Protein 9MTY (pdb70)

Organism: NCBI:txid2056631

Nearest PDB structures (foldseek):
  8wt6-assembly1_D  TM=7.124E-01  e=2.327E-06  Escherichia coli
  6zc9-assembly2_B  TM=3.421E-01  e=5.471E-01  Homo sapiens
  6yo8-assembly2_C  TM=3.280E-01  e=6.073E-01  Homo sapiens
  7a6r-assembly2_B  TM=2.973E-01  e=8.751E-01  Homo sapiens
  7a6r-assembly2_B  TM=3.336E-01  e=2.532E+00  Homo sapiens

Solvent-accessible surface area: 33580 Å² total; per-residue (Å²): 87,51,7,0,0,17,67,22,79,76,107,192,124,21,0,1,25,50,23,196,134,66,86,86,124,57,43,150,44,54,85,98,14,51,5,0,0,36,59,8,32,54,106,69,2,15,60,10,40,122,72,47,0,93,0,26,76,12,60,82,55,18,7,47,74,33,145,157,161,143,68,55,68,29,0,85,42,5,65,38,20,38,94,92,81,76,128,66,16,164,78,10,83,86,77,55,74,0,22,37,74,17,46,14,4,74,32,16,31,47,0,66,78,68,0,22,90,57,12,133,75,92,151,50,117,41,6,61,96,2,52,135,54,0,99,134,12,20,94,76,14,88,102,27,0,63,162,27,0,116,102,23,70,14,15,38,93,0,0,85,95,4,131,27,15,24,38,39,21,0,0,0,0,15,24,17,0,32,68,10,65,114,8,97,38,27,64,104,0,54,35,62,0,0,8,34,72,105,152,68,150,73,33,156,202,143,169,89,86,61,52,121,32,63,56,136,0,51,80,17,0,115,79,0,0,53,21,1,30,148,80,166,1,68,60,0,37,122,43,9,61,59,11,85,74,136,18,93,117,129,14,172,67,97,39,82,2,60,93,91,0,12,52,83,0,0,35,25,0,0,64,5,7,8,34,0,11,18,83,55,62,64,82,80,86,148,159,8,40,104,48,167,90,50,2,0,0,46,64,26,80,86,100,188,149,27,0,0,25,45,24,194,126,66,73,86,124,47,43,150,49,50,76,92,12,47,1,0,0,37,67,3,31,47,87,67,0,24,63,10,40,141,64,46,1,99,0,27,78,7,55,76,50,17,7,46,77,36,135,156,170,129,131,64,52,45,0,79,35,5,73,43,22,39,96,92,90,65,121,68,14,144,87,13,80,94,87,58,76,0,20,38,76,18,49,15,3,71,28,18,33,45,1,69,76,69,0,21,90,55,10,133,80,88,156,31,126,34,7,67,107,2,51,144,53,0,103,142,11,20,96,87,15,86,108,28,0,57,160,27,0,110,102,30,71,16,14,34,99,0,0,84,102,3,121,25,18,24,37,39,22,0,0,0,0,15,23,20,0,35,77,9,62,108,9,89,33,12,68,106,0,61,34,58,0,0,8,32,78,99,161,65,159,65,30,153,198,140,169,90,86,62,54,118,31,65,52,141,0,48,80,14,0,111,74,0,0,50,21,1,29,153,78,162,4,65,39,1,43,123,24,9,61,63,13,69,69,138,22,90,113,132,16,172,57,93,39,85,1,56,91,91,0,12,54,83,0,0,30,10,0,0,40,0,6,1,18,0,11,22,72,55,61,63,82,83,93,74,228,120,143,9,35,87,40,175

Radius of gyration: 29.94 Å; Cα contacts (8 Å, |Δi|>4): 720; chains: 2; bounding box: 65×80×49 Å

Foldseek 3Di:
DEKQWADDPDLVLIWIDPPPDIDSDDDQADLVYEYEYADDDCVPCVNNVVHNRWYWYAHNCPVVVVVVVSPRCVSVVRVVCCVPPVVRIDTDDDDDCLLVLLVVLVVLVVVLVVLVVVCVVDNDVVSVVVNVVSVVSNVVSLVVLQVVCVVPCCCVVAQVPWQLGDRNLVSCVDNVQDDLVVAPDLQSVCQQQQLDDDPNHGQDDDPPDDGRHDPVNVVSLLVSLVSCCVRVIDPLVVQLVVQLVVCPVPDDDSVVSNVVSSSVSSSVVSVCSSQVSCVVVVHDDPHRDNDD/DEKQWADDDDLVPTWIDPPPDIDSDDDQAALVYAYEYADHDCVPCVNNVVRNRWYWYAHNCPLVVVVVVVPNCVSVVSVVCCVPPVVRIDTDDDADCLLVLLVVLVVLVVVLVVLVVVCVVDNDPVSVVVNVVSVVSNVVSLVVQQVVCVPPCCCVVPQVPWQLGGSNLVSQLDNLVDQLVVAPDLQSLCQQQFLHADVRDGQDDDPPDDGRHDPSSVVSLLSSLVSCCVRVIPPLVVQLVVQLVVCPVPDDDSVVSNVVSSSVSSSVVSQQSSQVSCVVVVHDDDHVHRDSHD

InterPro domains:
  IPR003346 Transposase IS116/IS110/IS902, C-terminal [PF02371] (174-212)

Sequence (586 aa):
TILAVDWSHEERKLAIFDGKKIRKKLPEPSSDVIIVAENIPQKYAAPFIEVGAKVLRCSTNATADARKNNDENDSKVIWALYQTHPELFREMKLEPPLSSYYAIFKDYQEVRIRTGNRLYSDRTDAMEEFFKIVKKGEHELKKAVDKELENHPVYTQWLQHIKGIGPVVAGGLISLIGDIDRFDSVSKLWAYAGYSVDNGKVQKRKKGVASNWKNKIRTHCYNIVDSFIKQRTSVYRELYDAEKARQRPKVESDGHAHNRAVRKVAKVFLQHYWVVSRELAGFSVSKPPHWNTILAVDWSHEERKLAIFDGKKIRKKLPEPSSDVIIVAENIPQKYAAPFIEVGAKVLRCSTNATADARKNNDENDSKVIWALYQTHPELFREMKLEPPLSSYYAIFKDYQEVRIRTGNRLYSDRTDAMEEFFKIVKKGEHELKKAVDKELENHPVYTQWLQHIKGIGPVVAGGLISLIGDIDRFDSVSKLWAYAGYSVDNGKVQKRKKGVASNWKNKIRTHCYNIVDSFIKQRTSVYRELYDAEKARQRPKVESDGHAHNRAVRKVAKVFLQHYWVVSRELAGFSVSKIKPPHWN

B-factor: mean 35.2, std 23.47, range [0.02, 95.89]

Structure (mmCIF, N/CA/C/O backbone):
data_9MTY
#
_entry.id   9MTY
#
_cell.length_a   1.00
_cell.length_b   1.00
_cell.length_c   1.00
_cell.angle_alpha   90.00
_cell.angle_beta   90.00
_cell.angle_gamma   90.00
#
_symmetry.space_group_name_H-M   'P 1'
#
loop_
_entity.id
_entity.type
_entity.pdbx_description
1 polymer 'Transposase IS116/IS110/IS902 C-terminal domain-containing protein'
2 polymer tigRNA
3 polymer "Target DNA, spacer A targeted strand, 5' of cut"
4 polymer "Target DNA, spacer A targeted strand, 3' of cut"
5 polymer "Target DNA, spacer B targeted strand, 5' of cut"
6 polymer "Target DNA, spacer B targeted strand, 3' of cut"
7 non-polymer 'MAGNESIUM ION'
#
loop_
_atom_site.group_PDB
_atom_site.id
_atom_site.type_symbol
_atom_site.label_atom_id
_atom_site.label_alt_id
_atom_site.label_comp_id
_atom_site.label_asym_id
_atom_site.label_entity_id
_atom_site.label_seq_id
_atom_site.pdbx_PDB_ins_code
_atom_site.Cartn_x
_atom_site.Cartn_y
_atom_site.Cartn_z
_atom_site.occupancy
_atom_site.B_iso_or_equiv
_atom_site.auth_seq_id
_atom_site.auth_comp_id
_atom_site.auth_asym_id
_atom_site.auth_atom_id
_atom_site.pdbx_PDB_model_num
ATOM 1 N N . THR A 1 6 ? 117.669 131.826 91.344 1.00 80.32 6 THR A N 1
ATOM 2 C CA . THR A 1 6 ? 118.428 130.578 91.243 1.00 80.32 6 THR A CA 1
ATOM 3 C C . THR A 1 6 ? 117.511 129.405 90.917 1.00 80.32 6 THR A C 1
ATOM 4 O O . THR A 1 6 ? 116.698 129.015 91.746 1.00 80.32 6 THR A O 1
ATOM 8 N N . ILE A 1 7 ? 117.663 128.831 89.724 1.00 78.37 7 ILE A N 1
ATOM 9 C CA . ILE A 1 7 ? 116.899 127.660 89.295 1.00 78.37 7 ILE A CA 1
ATOM 10 C C . ILE A 1 7 ? 117.762 126.415 89.454 1.00 78.37 7 ILE A C 1
ATOM 11 O O . ILE A 1 7 ? 118.928 126.404 89.047 1.00 78.37 7 ILE A O 1
ATOM 16 N N . LEU A 1 8 ? 117.190 125.364 90.033 1.00 77.35 8 LEU A N 1
ATOM 17 C CA . LEU A 1 8 ? 117.828 124.055 90.127 1.00 77.35 8 LEU A CA 1
ATOM 18 C C . LEU A 1 8 ? 116.868 123.016 89.570 1.00 77.35 8 LEU A C 1
ATOM 19 O O . LEU A 1 8 ? 115.676 123.055 89.887 1.00 77.35 8 LEU A O 1
ATOM 24 N N . ALA A 1 9 ? 117.365 122.112 88.722 1.00 74.46 9 ALA A N 1
ATOM 25 C CA . ALA A 1 9 ? 116.571 120.998 88.207 1.00 74.46 9 ALA A CA 1
ATOM 26 C C . ALA A 1 9 ? 116.987 119.702 88.892 1.00 74.46 9 ALA A C 1
ATOM 27 O O . ALA A 1 9 ? 118.150 119.309 88.822 1.00 74.46 9 ALA A O 1
ATOM 29 N N . VAL A 1 10 ? 116.035 119.019 89.519 1.00 68.15 10 VAL A N 1
ATOM 30 C CA . VAL A 1 10 ? 116.316 117.816 90.293 1.00 68.15 10 VAL A CA 1
ATOM 31 C C . VAL A 1 10 ? 115.698 116.584 89.633 1.00 68.15 10 VAL A C 1
ATOM 32 O O . VAL A 1 10 ? 114.504 116.561 89.318 1.00 68.15 10 VAL A O 1
ATOM 36 N N . ASP A 1 11 ? 116.546 115.584 89.378 1.00 72.05 11 ASP A N 1
ATOM 37 C CA . ASP A 1 11 ? 116.198 114.211 89.014 1.00 72.05 11 ASP A CA 1
ATOM 38 C C . ASP A 1 11 ? 116.128 113.402 90.302 1.00 72.05 11 ASP A C 1
ATOM 39 O O . ASP A 1 11 ? 117.148 112.899 90.800 1.00 72.05 11 ASP A O 1
ATOM 44 N N . TRP A 1 12 ? 114.932 113.401 90.905 1.00 63.34 12 TRP A N 1
ATOM 45 C CA . TRP A 1 12 ? 114.677 112.906 92.254 1.00 63.34 12 TRP A CA 1
ATOM 46 C C . TRP A 1 12 ? 114.767 111.384 92.345 1.00 63.34 12 TRP A C 1
ATOM 47 O O . TRP A 1 12 ? 114.620 110.659 91.363 1.00 63.34 12 TRP A O 1
ATOM 58 N N . SER A 1 13 ? 115.003 110.915 93.568 1.00 67.76 13 SER A N 1
ATOM 59 C CA . SER A 1 13 ? 115.000 109.509 93.933 1.00 67.76 13 SER A CA 1
ATOM 60 C C . SER A 1 13 ? 114.913 109.426 95.447 1.00 67.76 13 SER A C 1
ATOM 61 O O . SER A 1 13 ? 115.112 110.421 96.145 1.00 67.76 13 SER A O 1
ATOM 64 N N . HIS A 1 14 ? 114.585 108.240 95.956 1.00 69.62 14 HIS A N 1
ATOM 65 C CA . HIS A 1 14 ? 114.745 108.026 97.390 1.00 69.62 14 HIS A CA 1
ATOM 66 C C . HIS A 1 14 ? 116.173 107.615 97.734 1.00 69.62 14 HIS A C 1
ATOM 67 O O . HIS A 1 14 ? 116.729 108.078 98.733 1.00 69.62 14 HIS A O 1
ATOM 74 N N . GLU A 1 15 ? 116.787 106.772 96.907 1.00 80.01 15 GLU A N 1
ATOM 75 C CA . GLU A 1 15 ? 118.168 106.348 97.100 1.00 80.01 15 GLU A CA 1
ATOM 76 C C . GLU A 1 15 ? 119.126 107.464 96.712 1.00 80.01 15 GLU A C 1
ATOM 77 O O . GLU A 1 15 ? 119.096 107.949 95.576 1.00 80.01 15 GLU A O 1
ATOM 83 N N . GLU A 1 16 ? 119.983 107.863 97.654 1.00 83.64 16 GLU A N 1
ATOM 84 C CA . GLU A 1 16 ? 120.889 108.991 97.447 1.00 83.64 16 GLU A CA 1
ATOM 85 C C . GLU A 1 16 ? 121.964 108.716 96.394 1.00 83.64 16 GLU A C 1
ATOM 86 O O . GLU A 1 16 ? 122.549 109.666 95.867 1.00 83.64 16 GLU A O 1
ATOM 92 N N . ARG A 1 17 ? 122.218 107.450 96.061 1.00 85.70 17 ARG A N 1
ATOM 93 C CA . ARG A 1 17 ? 123.077 107.121 94.927 1.00 85.70 17 ARG A CA 1
ATOM 94 C C . ARG A 1 17 ? 122.479 107.568 93.593 1.00 85.70 17 ARG A C 1
ATOM 95 O O . ARG A 1 17 ? 123.224 107.949 92.685 1.00 85.70 17 ARG A O 1
ATOM 103 N N . LYS A 1 18 ? 121.150 107.517 93.446 1.00 81.88 18 LYS A N 1
ATOM 104 C CA . LYS A 1 18 ? 120.494 107.909 92.196 1.00 81.88 18 LYS A CA 1
ATOM 105 C C . LYS A 1 18 ? 120.326 109.418 92.006 1.00 81.88 18 LYS A C 1
ATOM 106 O O . LYS A 1 18 ? 120.282 109.879 90.862 1.00 81.88 18 LYS A O 1
ATOM 112 N N . LEU A 1 19 ? 120.195 110.186 93.085 1.00 77.72 19 LEU A N 1
ATOM 113 C CA . LEU A 1 19 ? 119.812 111.598 93.008 1.00 77.72 19 LEU A CA 1
ATOM 114 C C . LEU A 1 19 ? 120.750 112.435 92.138 1.00 77.72 19 LEU A C 1
ATOM 115 O O . LEU A 1 19 ? 121.965 112.232 92.137 1.00 77.72 19 LEU A O 1
ATOM 120 N N . ALA A 1 20 ? 120.180 113.392 91.391 1.00 77.63 20 ALA A N 1
ATOM 121 C CA . ALA A 1 20 ? 121.040 114.347 90.688 1.00 77.63 20 ALA A CA 1
ATOM 122 C C . ALA A 1 20 ? 120.376 115.713 90.551 1.00 77.63 20 ALA A C 1
ATOM 123 O O . ALA A 1 20 ? 119.161 115.799 90.400 1.00 77.63 20 ALA A O 1
ATOM 125 N N . ILE A 1 21 ? 121.178 116.782 90.627 1.00 81.93 21 ILE A N 1
ATOM 126 C CA . ILE A 1 21 ? 120.701 118.156 90.464 1.00 81.93 21 ILE A CA 1
ATOM 127 C C . ILE A 1 21 ? 121.583 118.888 89.459 1.00 81.93 21 ILE A C 1
ATOM 128 O O . ILE A 1 21 ? 122.808 118.749 89.481 1.00 81.93 21 ILE A O 1
ATOM 133 N N . PHE A 1 22 ? 120.960 119.665 88.578 1.00 85.40 22 PHE A N 1
ATOM 134 C CA . PHE A 1 22 ? 121.649 120.434 87.552 1.00 85.40 22 PHE A CA 1
ATOM 135 C C . PHE A 1 22 ? 121.334 121.918 87.714 1.00 85.40 22 PHE A C 1
ATOM 136 O O . PHE A 1 22 ? 120.160 122.298 87.820 1.00 85.40 22 PHE A O 1
ATOM 144 N N . ASP A 1 23 ? 122.374 122.755 87.754 1.00 92.56 23 ASP A N 1
ATOM 145 C CA . ASP A 1 23 ? 122.180 124.200 87.858 1.00 92.56 23 ASP A CA 1
ATOM 146 C C . ASP A 1 23 ? 122.168 124.900 86.502 1.00 92.56 23 ASP A C 1
ATOM 147 O O . ASP A 1 23 ? 122.058 126.127 86.456 1.00 92.56 23 ASP A O 1
ATOM 152 N N . GLY A 1 24 ? 122.265 124.145 85.407 1.00 91.66 24 GLY A N 1
ATOM 153 C CA . GLY A 1 24 ? 122.429 124.676 84.071 1.00 91.66 24 GLY A CA 1
ATOM 154 C C . GLY A 1 24 ? 123.855 124.677 83.562 1.00 91.66 24 GLY A C 1
ATOM 155 O O . GLY A 1 24 ? 124.075 124.943 82.374 1.00 91.66 24 GLY A O 1
ATOM 156 N N . LYS A 1 25 ? 124.819 124.402 84.428 1.00 93.75 25 LYS A N 1
ATOM 157 C CA . LYS A 1 25 ? 126.237 124.366 84.087 1.00 93.75 25 LYS A CA 1
ATOM 158 C C . LYS A 1 25 ? 126.989 123.193 84.700 1.00 93.75 25 LYS A C 1
ATOM 159 O O . LYS A 1 25 ? 127.918 122.689 84.064 1.00 93.75 25 LYS A O 1
ATOM 165 N N . LYS A 1 26 ? 126.624 122.736 85.900 1.00 91.44 26 LYS A N 1
ATOM 166 C CA . LYS A 1 26 ? 127.278 121.618 86.566 1.00 91.44 26 LYS A CA 1
ATOM 167 C C . LYS A 1 26 ? 126.266 120.770 87.333 1.00 91.44 26 LYS A C 1
ATOM 168 O O . LYS A 1 26 ? 125.153 121.206 87.639 1.00 91.44 26 LYS A O 1
ATOM 174 N N . ILE A 1 27 ? 126.683 119.533 87.630 1.00 87.60 27 ILE A N 1
ATOM 175 C CA . ILE A 1 27 ? 125.861 118.507 88.274 1.00 87.60 27 ILE A CA 1
ATOM 176 C C . ILE A 1 27 ? 126.232 118.402 89.750 1.00 87.60 27 ILE A C 1
ATOM 177 O O . ILE A 1 27 ? 127.415 118.314 90.093 1.00 87.60 27 ILE A O 1
ATOM 182 N N . ARG A 1 28 ? 125.227 118.376 90.623 1.00 84.96 28 ARG A N 1
ATOM 183 C CA . ARG A 1 28 ? 125.409 118.164 92.053 1.00 84.96 28 ARG A CA 1
ATOM 184 C C . ARG A 1 28 ? 124.717 116.881 92.497 1.00 84.96 28 ARG A C 1
ATOM 185 O O . ARG A 1 28 ? 123.720 116.462 91.906 1.00 84.96 28 ARG A O 1
ATOM 193 N N . LYS A 1 29 ? 125.276 116.233 93.521 1.00 83.78 29 LYS A N 1
ATOM 194 C CA . LYS A 1 29 ? 124.724 114.979 94.018 1.00 83.78 29 LYS A CA 1
ATOM 195 C C . LYS A 1 29 ? 123.698 115.149 95.137 1.00 83.78 29 LYS A C 1
ATOM 196 O O . LYS A 1 29 ? 122.929 114.214 95.390 1.00 83.78 29 LYS A O 1
ATOM 202 N N . LYS A 1 30 ? 123.672 116.294 95.827 1.00 84.82 30 LYS A N 1
ATOM 203 C CA . LYS A 1 30 ? 122.795 116.477 96.982 1.00 84.82 30 LYS A CA 1
ATOM 204 C C . LYS A 1 30 ? 122.266 117.907 97.051 1.00 84.82 30 LYS A C 1
ATOM 205 O O . LYS A 1 30 ? 122.876 118.842 96.530 1.00 84.82 30 LYS A O 1
ATOM 211 N N . LEU A 1 31 ? 121.102 118.055 97.691 1.00 80.82 31 LEU A N 1
ATOM 212 C CA . LEU A 1 31 ? 120.309 119.274 97.777 1.00 80.82 31 LEU A CA 1
ATOM 213 C C . LEU A 1 31 ? 120.844 120.261 98.819 1.00 80.82 31 LEU A C 1
ATOM 214 O O . LEU A 1 31 ? 121.472 119.860 99.801 1.00 80.82 31 LEU A O 1
ATOM 219 N N . PRO A 1 32 ? 120.596 121.555 98.621 1.00 81.52 32 PRO A N 1
ATOM 220 C CA . PRO A 1 32 ? 120.964 122.581 99.602 1.00 81.52 32 PRO A CA 1
ATOM 221 C C . PRO A 1 32 ? 120.000 122.640 100.786 1.00 81.52 32 PRO A C 1
ATOM 222 O O . PRO A 1 32 ? 119.044 121.873 100.886 1.00 81.52 32 PRO A O 1
ATOM 226 N N . GLU A 1 33 ? 120.298 123.562 101.709 1.00 87.30 33 GLU A N 1
ATOM 227 C CA . GLU A 1 33 ? 119.317 124.032 102.685 1.00 87.30 33 GLU A CA 1
ATOM 228 C C . GLU A 1 33 ? 118.301 124.983 102.040 1.00 87.30 33 GLU A C 1
ATOM 229 O O . GLU A 1 33 ? 118.652 125.761 101.148 1.00 87.30 33 GLU A O 1
ATOM 235 N N . PRO A 1 34 ? 117.039 124.942 102.474 1.00 83.04 34 PRO A N 1
ATOM 236 C CA . PRO A 1 34 ? 115.985 125.765 101.857 1.00 83.04 34 PRO A CA 1
ATOM 237 C C . PRO A 1 34 ? 116.216 127.275 101.917 1.00 83.04 34 PRO A C 1
ATOM 238 O O . PRO A 1 34 ? 116.613 127.820 102.946 1.00 83.04 34 PRO A O 1
ATOM 242 N N . SER A 1 35 ? 115.929 127.957 100.802 1.00 83.63 35 SER A N 1
ATOM 243 C CA . SER A 1 35 ? 115.907 129.418 100.772 1.00 83.63 35 SER A CA 1
ATOM 244 C C . SER A 1 35 ? 115.030 129.911 99.623 1.00 83.63 35 SER A C 1
ATOM 245 O O . SER A 1 35 ? 115.058 129.343 98.531 1.00 83.63 35 SER A O 1
ATOM 248 N N . SER A 1 36 ? 114.279 130.993 99.874 1.00 80.35 36 SER A N 1
ATOM 249 C CA . SER A 1 36 ? 113.324 131.568 98.924 1.00 80.35 36 SER A CA 1
ATOM 250 C C . SER A 1 36 ? 113.976 132.259 97.724 1.00 80.35 36 SER A C 1
ATOM 251 O O . SER A 1 36 ? 113.253 132.783 96.867 1.00 80.35 36 SER A O 1
ATOM 254 N N . ASP A 1 37 ? 115.305 132.317 97.661 1.00 82.52 37 ASP A N 1
ATOM 255 C CA . ASP A 1 37 ? 116.005 132.648 96.425 1.00 82.52 37 ASP A CA 1
ATOM 256 C C . ASP A 1 37 ? 115.915 131.538 95.377 1.00 82.52 37 ASP A C 1
ATOM 257 O O . ASP A 1 37 ? 116.107 131.814 94.187 1.00 82.52 37 ASP A O 1
ATOM 262 N N . VAL A 1 38 ? 115.600 130.304 95.789 1.00 78.26 38 VAL A N 1
ATOM 263 C CA . VAL A 1 38 ? 115.654 129.121 94.931 1.00 78.26 38 VAL A CA 1
ATOM 264 C C . VAL A 1 38 ? 114.281 128.791 94.354 1.00 78.26 38 VAL A C 1
ATOM 265 O O . VAL A 1 38 ? 113.277 128.774 95.075 1.00 78.26 38 VAL A O 1
ATOM 269 N N . ILE A 1 39 ? 114.245 128.535 93.048 1.00 75.79 39 ILE A N 1
ATOM 270 C CA . ILE A 1 39 ? 113.149 127.838 92.383 1.00 75.79 39 ILE A CA 1
ATOM 271 C C . ILE A 1 39 ? 113.655 126.454 91.990 1.00 75.79 39 ILE A C 1
ATOM 272 O O . ILE A 1 39 ? 114.676 126.333 91.306 1.00 75.79 39 ILE A O 1
ATOM 277 N N . ILE A 1 40 ? 112.952 125.414 92.429 1.00 70.35 40 ILE A N 1
ATOM 278 C CA . ILE A 1 40 ? 113.238 124.026 92.067 1.00 70.35 40 ILE A CA 1
ATOM 279 C C . ILE A 1 40 ? 112.282 123.573 90.970 1.00 70.35 40 ILE A C 1
ATOM 280 O O . ILE A 1 40 ? 111.109 123.961 90.963 1.00 70.35 40 ILE A O 1
ATOM 285 N N . VAL A 1 41 ? 112.791 122.804 90.003 1.00 67.70 41 VAL A N 1
ATOM 286 C CA . VAL A 1 41 ? 111.966 122.156 88.987 1.00 67.70 41 VAL A CA 1
ATOM 287 C C . VAL A 1 41 ? 112.281 120.665 88.977 1.00 67.70 41 VAL A C 1
ATOM 288 O O . VAL A 1 41 ? 113.443 120.269 89.100 1.00 67.70 41 VAL A O 1
ATOM 292 N N . ALA A 1 42 ? 111.240 119.835 88.870 1.00 63.50 42 ALA A N 1
ATOM 293 C CA . ALA A 1 42 ? 111.394 118.391 88.973 1.00 63.50 42 ALA A CA 1
ATOM 294 C C . ALA A 1 42 ? 110.358 117.694 88.109 1.00 63.50 42 ALA A C 1
ATOM 295 O O . ALA A 1 42 ? 109.347 118.276 87.716 1.00 63.50 42 ALA A O 1
ATOM 297 N N . GLU A 1 43 ?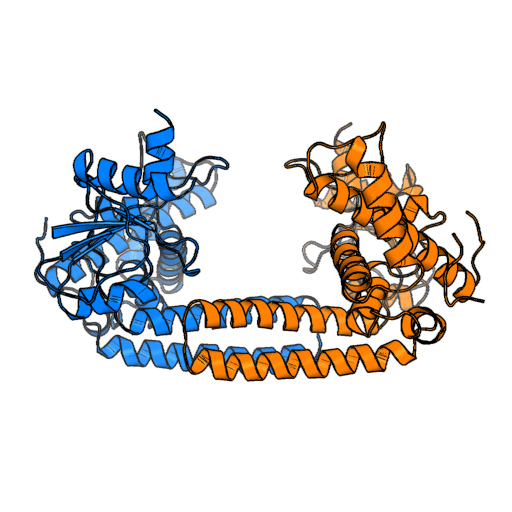 110.661 116.441 87.770 1.00 66.55 43 GLU A N 1
ATOM 298 C CA . GLU A 1 43 ? 109.676 115.520 87.207 1.00 66.55 43 GLU A CA 1
ATOM 299 C C . GLU A 1 43 ? 109.040 114.696 88.330 1.00 66.55 43 GLU A C 1
ATOM 300 O O . GLU A 1 43 ? 109.415 113.552 88.589 1.00 66.55 43 GLU A O 1
ATOM 306 N N . ASN A 1 44 ? 108.072 115.318 89.022 1.00 60.97 44 ASN A N 1
ATOM 307 C CA . ASN A 1 44 ? 107.230 114.685 90.064 1.00 60.97 44 ASN A CA 1
ATOM 308 C C . ASN A 1 44 ? 107.906 114.350 91.408 1.00 60.97 44 ASN A C 1
ATOM 309 O O . ASN A 1 44 ? 107.721 113.262 91.946 1.00 60.97 44 ASN A O 1
ATOM 314 N N . ILE A 1 45 ? 108.680 115.284 91.956 1.00 59.29 45 ILE A N 1
ATOM 315 C CA . ILE A 1 45 ? 109.302 115.049 93.275 1.00 59.29 45 ILE A CA 1
ATOM 316 C C . ILE A 1 45 ? 108.238 114.938 94.378 1.00 59.29 45 ILE A C 1
ATOM 317 O O . ILE A 1 45 ? 107.304 115.760 94.427 1.00 59.29 45 ILE A O 1
ATOM 322 N N . PRO A 1 46 ? 108.316 113.940 95.267 1.00 58.76 46 PRO A N 1
ATOM 323 C CA . PRO A 1 46 ? 107.379 113.838 96.399 1.00 58.76 46 PRO A CA 1
ATOM 324 C C . PRO A 1 46 ? 107.403 115.024 97.352 1.00 58.76 46 PRO A C 1
ATOM 325 O O . PRO A 1 46 ? 108.404 115.725 97.500 1.00 58.76 46 PRO A O 1
ATOM 329 N N . GLN A 1 47 ? 106.263 115.234 98.008 1.00 62.13 47 GLN A N 1
ATOM 330 C CA . GLN A 1 47 ? 106.161 116.182 99.115 1.00 62.13 47 GLN A CA 1
ATOM 331 C C . GLN A 1 47 ? 107.064 115.821 100.301 1.00 62.13 47 GLN A C 1
ATOM 332 O O . GLN A 1 47 ? 107.500 116.717 101.027 1.00 62.13 47 GLN A O 1
ATOM 338 N N . LYS A 1 48 ? 107.355 114.528 100.511 1.00 66.61 48 LYS A N 1
ATOM 339 C CA . LYS A 1 48 ? 108.332 114.103 101.519 1.00 66.61 48 LYS A CA 1
ATOM 340 C C . LYS A 1 48 ? 109.638 114.876 101.433 1.00 66.61 48 LYS A C 1
ATOM 341 O O . LYS A 1 48 ? 110.220 115.244 102.457 1.00 66.61 48 LYS A O 1
ATOM 347 N N . TYR A 1 49 ? 110.141 115.087 100.224 1.00 68.11 49 TYR A N 1
ATOM 348 C CA . TYR A 1 49 ? 111.369 115.835 100.025 1.00 68.11 49 TYR A CA 1
ATOM 349 C C . TYR A 1 49 ? 111.139 117.325 99.802 1.00 68.11 49 TYR A C 1
ATOM 350 O O . TYR A 1 49 ? 111.952 118.137 100.253 1.00 68.11 49 TYR A O 1
ATOM 359 N N . ALA A 1 50 ? 110.049 117.714 99.151 1.00 66.01 50 ALA A N 1
ATOM 360 C CA . ALA A 1 50 ? 109.821 119.107 98.772 1.00 66.01 50 ALA A CA 1
ATOM 361 C C . ALA A 1 50 ? 109.193 119.980 99.858 1.00 66.01 50 ALA A C 1
ATOM 362 O O . ALA A 1 50 ? 109.310 121.208 99.782 1.00 66.01 50 ALA A O 1
ATOM 364 N N . ALA A 1 51 ? 108.513 119.401 100.840 1.00 71.32 51 ALA A N 1
ATOM 365 C CA . ALA A 1 51 ? 107.864 120.215 101.865 1.00 71.32 51 ALA A CA 1
ATOM 366 C C . ALA A 1 51 ? 108.801 121.156 102.621 1.00 71.32 51 ALA A C 1
ATOM 367 O O . ALA A 1 51 ? 108.385 122.296 102.883 1.00 71.32 51 ALA A O 1
ATOM 369 N N . PRO A 1 52 ? 110.018 120.767 103.025 1.00 72.79 52 PRO A N 1
ATOM 370 C CA . PRO A 1 52 ? 110.947 121.754 103.603 1.00 72.79 52 PRO A CA 1
ATOM 371 C C . PRO A 1 52 ? 111.119 123.030 102.797 1.00 72.79 52 PRO A C 1
ATOM 372 O O . PRO A 1 52 ? 111.268 124.107 103.384 1.00 72.79 52 PRO A O 1
ATOM 376 N N . PHE A 1 53 ? 111.070 122.947 101.471 1.00 72.79 53 PHE A N 1
ATOM 377 C CA . PHE A 1 53 ? 111.218 124.122 100.616 1.00 72.79 53 PHE A CA 1
ATOM 378 C C . PHE A 1 53 ? 109.947 124.971 100.548 1.00 72.79 53 PHE A C 1
ATOM 379 O O . PHE A 1 53 ? 110.013 126.195 100.655 1.00 72.79 53 PHE A O 1
ATOM 387 N N . ILE A 1 54 ? 108.785 124.343 100.363 1.00 70.61 54 ILE A N 1
ATOM 388 C CA . ILE A 1 54 ? 107.520 125.075 100.385 1.00 70.61 54 ILE A CA 1
ATOM 389 C C . ILE A 1 54 ? 107.317 125.761 101.730 1.00 70.61 54 ILE A C 1
ATOM 390 O O . ILE A 1 54 ? 106.808 126.886 101.802 1.00 70.61 54 ILE A O 1
ATOM 395 N N . GLU A 1 55 ? 107.704 125.090 102.816 1.00 75.39 55 GLU A N 1
ATOM 396 C CA . GLU A 1 55 ? 107.612 125.625 104.172 1.00 75.39 55 GLU A CA 1
ATOM 397 C C . GLU A 1 55 ? 108.479 126.856 104.416 1.00 75.39 55 GLU A C 1
ATOM 398 O O . GLU A 1 55 ? 108.310 127.504 105.454 1.00 75.39 55 GLU A O 1
ATOM 404 N N . VAL A 1 56 ? 109.408 127.186 103.517 1.00 73.78 56 VAL A N 1
ATOM 405 C CA . VAL A 1 56 ? 110.166 128.429 103.594 1.00 73.78 56 VAL A CA 1
ATOM 406 C C . VAL A 1 56 ? 109.888 129.352 102.414 1.00 73.78 56 VAL A C 1
ATOM 407 O O . VAL A 1 56 ? 110.561 130.368 102.261 1.00 73.78 56 VAL A O 1
ATOM 411 N N . GLY A 1 57 ? 108.914 129.020 101.573 1.00 73.00 57 GLY A N 1
ATOM 412 C CA . GLY A 1 57 ? 108.637 129.787 100.372 1.00 73.00 57 GLY A CA 1
ATOM 413 C C . GLY A 1 57 ? 109.553 129.526 99.198 1.00 73.00 57 GLY A C 1
ATOM 414 O O . GLY A 1 57 ? 109.485 130.258 98.206 1.00 73.00 57 GLY A O 1
ATOM 415 N N . ALA A 1 58 ? 110.400 128.506 99.274 1.00 72.27 58 ALA A N 1
ATOM 416 C CA . ALA A 1 58 ? 111.192 128.046 98.137 1.00 72.27 58 ALA A CA 1
ATOM 417 C C . ALA A 1 58 ? 110.307 127.270 97.169 1.00 72.27 58 ALA A C 1
ATOM 418 O O . ALA A 1 58 ? 109.939 126.122 97.437 1.00 72.27 58 ALA A O 1
ATOM 420 N N . LYS A 1 59 ? 109.976 127.893 96.042 1.00 66.96 59 LYS A N 1
ATOM 421 C CA . LYS A 1 59 ? 108.975 127.355 95.132 1.00 66.96 59 LYS A CA 1
ATOM 422 C C . LYS A 1 59 ? 109.441 126.040 94.520 1.00 66.96 59 LYS A C 1
ATOM 423 O O . LYS A 1 59 ? 110.612 125.873 94.176 1.00 66.96 59 LYS A O 1
ATOM 429 N N . VAL A 1 60 ? 108.518 125.093 94.399 1.00 62.01 60 VAL A N 1
ATOM 430 C CA . VAL A 1 60 ? 108.747 123.851 93.670 1.00 62.01 60 VAL A CA 1
ATOM 431 C C . VAL A 1 60 ? 107.774 123.772 92.503 1.00 62.01 60 VAL A C 1
ATOM 432 O O . VAL A 1 60 ? 106.566 123.954 92.684 1.00 62.01 60 VAL A O 1
ATOM 436 N N . LEU A 1 61 ? 108.307 123.578 91.303 1.00 59.98 61 LEU A N 1
ATOM 437 C CA . LEU A 1 61 ? 107.501 123.340 90.117 1.00 59.98 61 LEU A CA 1
ATOM 438 C C . LEU A 1 61 ? 107.713 121.912 89.645 1.00 59.98 61 LEU A C 1
ATOM 439 O O . LEU A 1 61 ? 108.846 121.436 89.581 1.00 59.98 61 LEU A O 1
ATOM 444 N N . ARG A 1 62 ? 106.618 121.236 89.314 1.00 58.79 62 ARG A N 1
ATOM 445 C CA . ARG A 1 62 ? 106.628 119.861 88.841 1.00 58.79 62 ARG A CA 1
ATOM 446 C C . ARG A 1 62 ? 105.928 119.751 87.492 1.00 58.79 62 ARG A C 1
ATOM 447 O O . ARG A 1 62 ? 105.091 120.585 87.140 1.00 58.79 62 ARG A O 1
ATOM 455 N N . CYS A 1 63 ? 106.309 118.727 86.727 1.00 63.17 63 CYS A N 1
ATOM 456 C CA . CYS A 1 63 ? 105.635 118.335 85.496 1.00 63.17 63 CYS A CA 1
ATOM 457 C C . CYS A 1 63 ? 105.408 116.822 85.473 1.00 63.17 63 CYS A C 1
ATOM 458 O O . CYS A 1 63 ? 106.013 116.073 86.245 1.00 63.17 63 CYS A O 1
ATOM 461 N N . SER A 1 64 ? 104.528 116.386 84.566 1.00 62.07 64 SER A N 1
ATOM 462 C CA . SER A 1 64 ? 104.148 114.981 84.435 1.00 62.07 64 SER A CA 1
ATOM 463 C C . SER A 1 64 ? 105.347 114.062 84.227 1.00 62.07 64 SER A C 1
ATOM 464 O O . SER A 1 64 ? 106.341 114.423 83.603 1.00 62.07 64 SER A O 1
ATOM 467 N N . THR A 1 65 ? 105.240 112.852 84.767 1.00 60.30 65 THR A N 1
ATOM 468 C CA . THR A 1 65 ? 106.238 111.818 84.526 1.00 60.30 65 THR A CA 1
ATOM 469 C C . THR A 1 65 ? 106.327 111.380 83.071 1.00 60.30 65 THR A C 1
ATOM 470 O O . THR A 1 65 ? 107.300 110.722 82.695 1.00 60.30 65 THR A O 1
ATOM 474 N N . ASN A 1 66 ? 105.333 111.695 82.257 1.00 63.60 66 ASN A N 1
ATOM 475 C CA . ASN A 1 66 ? 105.378 111.442 80.824 1.00 63.60 66 ASN A CA 1
ATOM 476 C C . ASN A 1 66 ? 106.016 112.549 79.981 1.00 63.60 66 ASN A C 1
ATOM 477 O O . ASN A 1 66 ? 106.324 112.300 78.814 1.00 63.60 66 ASN A O 1
ATOM 482 N N . ALA A 1 67 ? 106.240 113.744 80.534 1.00 69.25 67 ALA A N 1
ATOM 483 C CA . ALA A 1 67 ? 106.672 114.889 79.729 1.00 69.25 67 ALA A CA 1
ATOM 484 C C . ALA A 1 67 ? 107.986 114.638 78.982 1.00 69.25 67 ALA A C 1
ATOM 485 O O . ALA A 1 67 ? 108.097 114.939 77.787 1.00 69.25 67 ALA A O 1
ATOM 487 N N . THR A 1 68 ? 108.987 114.069 79.656 1.00 72.86 68 THR A N 1
ATOM 488 C CA . THR A 1 68 ? 110.240 113.749 78.973 1.00 72.86 68 THR A CA 1
ATOM 489 C C . THR A 1 68 ? 110.094 112.578 78.008 1.00 72.86 68 THR A C 1
ATOM 490 O O . THR A 1 68 ? 110.636 112.616 76.899 1.00 72.86 68 THR A O 1
ATOM 494 N N . ALA A 1 69 ? 109.360 111.539 78.393 1.00 76.86 69 ALA A N 1
ATOM 495 C CA . ALA A 1 69 ? 109.132 110.423 77.480 1.00 76.86 69 ALA A CA 1
ATOM 496 C C . ALA A 1 69 ? 108.421 110.868 76.206 1.00 76.86 69 ALA A C 1
ATOM 497 O O . ALA A 1 69 ? 108.693 110.344 75.121 1.00 76.86 69 ALA A O 1
ATOM 499 N N . ASP A 1 70 ? 107.508 111.832 76.314 1.00 81.18 70 ASP A N 1
ATOM 500 C CA . ASP A 1 70 ? 106.844 112.398 75.144 1.00 81.18 70 ASP A CA 1
ATOM 501 C C . ASP A 1 70 ? 107.671 113.437 74.392 1.00 81.18 70 ASP A C 1
ATOM 502 O O . ASP A 1 70 ? 107.393 113.675 73.213 1.00 81.18 70 ASP A O 1
ATOM 507 N N . ALA A 1 71 ? 108.652 114.081 75.027 1.00 82.41 71 ALA A N 1
ATOM 508 C CA . ALA A 1 71 ? 109.658 114.810 74.252 1.00 82.41 71 ALA A CA 1
ATOM 509 C C . ALA A 1 71 ? 110.568 113.865 73.468 1.00 82.41 71 ALA A C 1
ATOM 510 O O . ALA A 1 71 ? 110.958 114.167 72.336 1.00 82.41 71 ALA A O 1
ATOM 512 N N . ARG A 1 72 ? 110.912 112.715 74.050 1.00 86.49 72 ARG A N 1
ATOM 513 C CA . ARG A 1 72 ? 111.738 111.698 73.405 1.00 86.49 72 ARG A CA 1
ATOM 514 C C . ARG A 1 72 ? 111.054 110.983 72.240 1.00 86.49 72 ARG A C 1
ATOM 515 O O . ARG A 1 72 ? 111.699 110.149 71.597 1.00 86.49 72 ARG A O 1
ATOM 523 N N . LYS A 1 73 ? 109.784 111.270 71.948 1.00 86.95 73 LYS A N 1
ATOM 524 C CA . LYS A 1 73 ? 109.191 110.808 70.697 1.00 86.95 73 LYS A CA 1
ATOM 525 C C . LYS A 1 73 ? 109.713 111.581 69.487 1.00 86.95 73 LYS A C 1
ATOM 526 O O . LYS A 1 73 ? 109.508 111.140 68.352 1.00 86.95 73 LYS A O 1
ATOM 532 N N . ASN A 1 74 ? 110.355 112.727 69.699 1.00 93.38 74 ASN A N 1
ATOM 533 C CA . ASN A 1 74 ? 110.803 113.585 68.599 1.00 93.38 74 ASN A CA 1
ATOM 534 C C . ASN A 1 74 ? 112.257 113.337 68.195 1.00 93.38 74 ASN A C 1
ATOM 535 O O . ASN A 1 74 ? 113.161 113.299 69.031 1.00 93.38 74 ASN A O 1
ATOM 540 N N . ASN A 1 86 ? 123.463 107.247 81.008 1.00 95.80 86 ASN A N 1
ATOM 541 C CA . ASN A 1 86 ? 123.073 107.240 82.417 1.00 95.80 86 ASN A CA 1
ATOM 542 C C . ASN A 1 86 ? 121.748 107.959 82.670 1.00 95.80 86 ASN A C 1
ATOM 543 O O . ASN A 1 86 ? 121.177 108.585 81.777 1.00 95.80 86 ASN A O 1
ATOM 548 N N . ASP A 1 87 ? 121.275 107.851 83.912 1.00 93.17 87 ASP A N 1
ATOM 549 C CA . ASP A 1 87 ? 120.114 108.616 84.361 1.00 93.17 87 ASP A CA 1
ATOM 550 C C . ASP A 1 87 ? 120.412 110.107 84.494 1.00 93.17 87 ASP A C 1
ATOM 551 O O . ASP A 1 87 ? 119.546 110.940 84.213 1.00 93.17 87 ASP A O 1
ATOM 556 N N . GLU A 1 88 ? 121.628 110.461 84.918 1.00 92.48 88 GLU A N 1
ATOM 557 C CA . GLU A 1 88 ? 121.942 111.843 85.292 1.00 92.48 88 GLU A CA 1
ATOM 558 C C . GLU A 1 88 ? 121.741 112.854 84.156 1.00 92.48 88 GLU A C 1
ATOM 559 O O . GLU A 1 88 ? 121.503 114.034 84.425 1.00 92.48 88 GLU A O 1
ATOM 565 N N . ASN A 1 89 ? 121.862 112.427 82.894 1.00 89.81 89 ASN A N 1
ATOM 566 C CA . ASN A 1 89 ? 121.462 113.264 81.757 1.00 89.81 89 ASN A CA 1
ATOM 567 C C . ASN A 1 89 ? 119.998 113.709 81.813 1.00 89.81 89 ASN A C 1
ATOM 568 O O . ASN A 1 89 ? 119.642 114.758 81.252 1.00 89.81 89 ASN A O 1
ATOM 573 N N . ASP A 1 90 ? 119.119 112.919 82.433 1.00 87.64 90 ASP A N 1
ATOM 574 C CA . ASP A 1 90 ? 117.718 113.325 82.487 1.00 87.64 90 ASP A CA 1
ATOM 575 C C . ASP A 1 90 ? 117.493 114.563 83.345 1.00 87.64 90 ASP A C 1
ATOM 576 O O . ASP A 1 90 ? 116.520 115.285 83.118 1.00 87.64 90 ASP A O 1
ATOM 581 N N . SER A 1 91 ? 118.354 114.837 84.327 1.00 81.11 91 SER A N 1
ATOM 582 C CA . SER A 1 91 ? 118.277 116.132 85.003 1.00 81.11 91 SER A CA 1
ATOM 583 C C . SER A 1 91 ? 118.517 117.279 84.033 1.00 81.11 91 SER A C 1
ATOM 584 O O . SER A 1 91 ? 117.873 118.332 84.129 1.00 81.11 91 SER A O 1
ATOM 587 N N . LYS A 1 92 ? 119.377 117.057 83.040 1.00 83.17 92 LYS A N 1
ATOM 588 C CA . LYS A 1 92 ? 119.624 118.066 82.020 1.00 83.17 92 LYS A CA 1
ATOM 589 C C . LYS A 1 92 ? 118.431 118.212 81.095 1.00 83.17 92 LYS A C 1
ATOM 590 O O . LYS A 1 92 ? 118.091 119.325 80.690 1.00 83.17 92 LYS A O 1
ATOM 596 N N . VAL A 1 93 ? 117.784 117.102 80.757 1.00 78.69 93 VAL A N 1
ATOM 597 C CA . VAL A 1 93 ? 116.562 117.176 79.955 1.00 78.69 93 VAL A CA 1
ATOM 598 C C . VAL A 1 93 ? 115.433 117.876 80.711 1.00 78.69 93 VAL A C 1
ATOM 599 O O . VAL A 1 93 ? 114.657 118.633 80.121 1.00 78.69 93 VAL A O 1
ATOM 603 N N . ILE A 1 94 ? 115.291 117.608 82.009 1.00 76.63 94 ILE A N 1
ATOM 604 C CA . ILE A 1 94 ? 114.314 118.329 82.827 1.00 76.63 94 ILE A CA 1
ATOM 605 C C . ILE A 1 94 ? 114.592 119.827 82.808 1.00 76.63 94 ILE A C 1
ATOM 606 O O . ILE A 1 94 ? 113.679 120.649 82.640 1.00 76.63 94 ILE A O 1
ATOM 611 N N . TRP A 1 95 ? 115.866 120.200 82.964 1.00 81.27 95 TRP A N 1
ATOM 612 C CA . TRP A 1 95 ? 116.264 121.605 82.896 1.00 81.27 95 TRP A CA 1
ATOM 613 C C . TRP A 1 95 ? 115.984 122.211 81.521 1.00 81.27 95 TRP A C 1
ATOM 614 O O . TRP A 1 95 ? 115.465 123.331 81.409 1.00 81.27 95 TRP A O 1
ATOM 625 N N . ALA A 1 96 ? 116.294 121.466 80.465 1.00 76.74 96 ALA A N 1
ATOM 626 C CA . ALA A 1 96 ? 116.035 121.913 79.103 1.00 76.74 96 ALA A CA 1
ATOM 627 C C . ALA A 1 96 ? 114.550 122.089 78.812 1.00 76.74 96 ALA A C 1
ATOM 628 O O . ALA A 1 96 ? 114.170 123.031 78.120 1.00 76.74 96 ALA A O 1
ATOM 630 N N . LEU A 1 97 ? 113.702 121.177 79.294 1.00 76.93 97 LEU A N 1
ATOM 631 C CA . LEU A 1 97 ? 112.252 121.322 79.138 1.00 76.93 97 LEU A CA 1
ATOM 632 C C . LEU A 1 97 ? 111.680 122.463 79.959 1.00 76.93 97 LEU A C 1
ATOM 633 O O . LEU A 1 97 ? 110.708 123.093 79.533 1.00 76.93 97 LEU A O 1
ATOM 638 N N . TYR A 1 98 ? 112.232 122.731 81.141 1.00 74.54 98 TYR A N 1
ATOM 639 C CA . TYR A 1 98 ? 111.831 123.944 81.845 1.00 74.54 98 TYR A CA 1
ATOM 640 C C . TYR A 1 98 ? 112.210 125.195 81.062 1.00 74.54 98 TYR A C 1
ATOM 641 O O . TYR A 1 98 ? 111.490 126.196 81.105 1.00 74.54 98 TYR A O 1
ATOM 650 N N . GLN A 1 99 ? 113.344 125.171 80.355 1.00 78.44 99 GLN A N 1
ATOM 651 C CA . GLN A 1 99 ? 113.676 126.329 79.521 1.00 78.44 99 GLN A CA 1
ATOM 652 C C . GLN A 1 99 ? 112.869 126.409 78.220 1.00 78.44 99 GLN A C 1
ATOM 653 O O . GLN A 1 99 ? 112.445 127.504 77.829 1.00 78.44 99 GLN A O 1
ATOM 659 N N . THR A 1 100 ? 112.647 125.288 77.530 1.00 79.34 100 THR A N 1
ATOM 660 C CA . THR A 1 100 ? 112.002 125.306 76.219 1.00 79.34 100 THR A CA 1
ATOM 661 C C . THR A 1 100 ? 110.483 125.264 76.304 1.00 79.34 100 THR A C 1
ATOM 662 O O . THR A 1 100 ? 109.802 125.908 75.498 1.00 79.34 100 THR A O 1
ATOM 666 N N . HIS A 1 101 ? 109.940 124.545 77.286 1.00 79.53 101 HIS A N 1
ATOM 667 C CA . HIS A 1 101 ? 108.494 124.394 77.475 1.00 79.53 101 HIS A CA 1
ATOM 668 C C . HIS A 1 101 ? 108.064 124.789 78.885 1.00 79.53 101 HIS A C 1
ATOM 669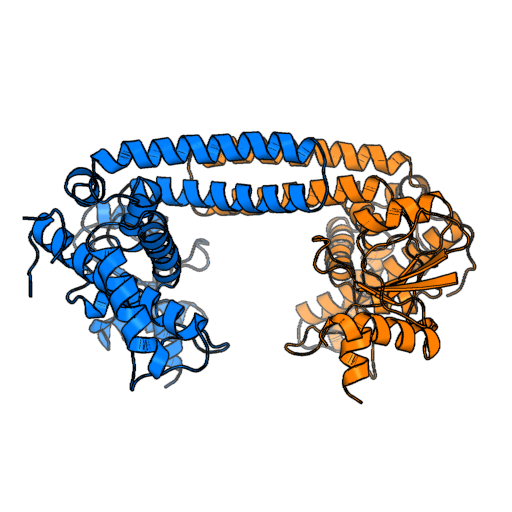 O O . HIS A 1 101 ? 107.491 123.981 79.620 1.00 79.53 101 HIS A O 1
ATOM 676 N N . PRO A 1 102 ? 108.331 126.033 79.301 1.00 76.73 102 PRO A N 1
ATOM 677 C CA . PRO A 1 102 ? 107.938 126.470 80.653 1.00 76.73 102 PRO A CA 1
ATOM 678 C C . PRO A 1 102 ? 106.431 126.499 80.896 1.00 76.73 102 PRO A C 1
ATOM 679 O O . PRO A 1 102 ? 106.014 126.784 82.026 1.00 76.73 102 PRO A O 1
ATOM 683 N N . GLU A 1 103 ? 105.605 126.270 79.872 1.00 77.98 103 GLU A N 1
ATOM 684 C CA . GLU A 1 103 ? 104.167 126.114 80.073 1.00 77.98 103 GLU A CA 1
ATOM 685 C C . GLU A 1 103 ? 103.784 124.817 80.774 1.00 77.98 103 GLU A C 1
ATOM 686 O O . GLU A 1 103 ? 102.702 124.754 81.364 1.00 77.98 103 GLU A O 1
ATOM 692 N N . LEU A 1 104 ? 104.629 123.786 80.723 1.00 69.67 104 LEU A N 1
ATOM 693 C CA . LEU A 1 104 ? 104.291 122.512 81.349 1.00 69.67 104 LEU A CA 1
ATOM 694 C C . LEU A 1 104 ? 104.359 122.578 82.871 1.00 69.67 104 LEU A C 1
ATOM 695 O O . LEU A 1 104 ? 103.530 121.974 83.556 1.00 69.67 104 LEU A O 1
ATOM 700 N N . PHE A 1 105 ? 105.317 123.316 83.421 1.00 66.05 105 PHE A N 1
ATOM 701 C CA . PHE A 1 105 ? 105.645 123.221 84.844 1.00 66.05 105 PHE A CA 1
ATOM 702 C C . PHE A 1 105 ? 104.655 123.972 85.732 1.00 66.05 105 PHE A C 1
ATOM 703 O O . PHE A 1 105 ? 104.407 125.162 85.531 1.00 66.05 105 PHE A O 1
ATOM 711 N N . ARG A 1 106 ? 104.080 123.255 86.711 1.00 59.44 106 ARG A N 1
ATOM 712 C CA . ARG A 1 106 ? 103.036 123.758 87.599 1.00 59.44 106 ARG A CA 1
ATOM 713 C C . ARG A 1 106 ? 103.453 123.680 89.062 1.00 59.44 106 ARG A C 1
ATOM 714 O O . ARG A 1 106 ? 104.147 122.754 89.481 1.00 59.44 106 ARG A O 1
ATOM 722 N N . GLU A 1 107 ? 103.010 124.672 89.835 1.00 62.63 107 GLU A N 1
ATOM 723 C CA . GLU A 1 107 ? 103.426 124.825 91.228 1.00 62.63 107 GLU A CA 1
ATOM 724 C C . GLU A 1 107 ? 102.845 123.754 92.147 1.00 62.63 107 GLU A C 1
ATOM 725 O O . GLU A 1 107 ? 101.625 123.623 92.275 1.00 62.63 107 GLU A O 1
ATOM 731 N N . MET A 1 108 ? 103.726 123.021 92.817 1.00 59.74 108 MET A N 1
ATOM 732 C CA . MET A 1 108 ? 103.326 122.121 93.888 1.00 59.74 108 MET A CA 1
ATOM 733 C C . MET A 1 108 ? 102.957 122.900 95.143 1.00 59.74 108 MET A C 1
ATOM 734 O O . MET A 1 108 ? 103.684 123.806 95.557 1.00 59.74 108 MET A O 1
ATOM 739 N N . LYS A 1 109 ? 101.830 122.551 95.760 1.00 56.61 109 LYS A N 1
ATOM 740 C CA . LYS A 1 109 ? 101.395 123.204 96.989 1.00 56.61 109 LYS A CA 1
ATOM 741 C C . LYS A 1 109 ? 101.141 122.173 98.083 1.00 56.61 109 LYS A C 1
ATOM 742 O O . LYS A 1 109 ? 100.662 121.070 97.814 1.00 56.61 109 LYS A O 1
ATOM 748 N N . LEU A 1 110 ? 101.470 122.549 99.314 1.00 59.12 110 LEU A N 1
ATOM 749 C CA . LEU A 1 110 ? 101.369 121.662 100.466 1.00 59.12 110 LEU A CA 1
ATOM 750 C C . LEU A 1 110 ? 99.915 121.301 100.762 1.00 59.12 110 LEU A C 1
ATOM 751 O O . LEU A 1 110 ? 99.045 122.177 100.807 1.00 59.12 110 LEU A O 1
ATOM 756 N N . GLU A 1 111 ? 99.649 120.008 100.943 1.00 53.07 111 GLU A N 1
ATOM 757 C CA . GLU A 1 111 ? 98.286 119.508 101.067 1.00 53.07 111 GLU A CA 1
ATOM 758 C C . GLU A 1 111 ? 97.657 119.789 102.434 1.00 53.07 111 GLU A C 1
ATOM 759 O O . GLU A 1 111 ? 98.356 120.013 103.427 1.00 53.07 111 GLU A O 1
ATOM 765 N N . PRO A 1 112 ? 96.321 119.829 102.485 1.00 43.27 112 PRO A N 1
ATOM 766 C CA . PRO A 1 112 ? 95.623 119.780 103.768 1.00 43.27 112 PRO A CA 1
ATOM 767 C C . PRO A 1 112 ? 95.604 118.384 104.368 1.00 43.27 112 PRO A C 1
ATOM 768 O O . PRO A 1 112 ? 95.705 117.378 103.647 1.00 43.27 112 PRO A O 1
ATOM 772 N N . PRO A 1 113 ? 95.483 118.276 105.698 1.00 35.96 113 PRO A N 1
ATOM 773 C CA . PRO A 1 113 ? 95.504 116.961 106.365 1.00 35.96 113 PRO A CA 1
ATOM 774 C C . PRO A 1 113 ? 94.304 116.065 106.056 1.00 35.96 113 PRO A C 1
ATOM 775 O O . PRO A 1 113 ? 94.377 114.841 106.274 1.00 35.96 113 PRO A O 1
ATOM 779 N N . LEU A 1 114 ? 93.195 116.638 105.588 1.00 31.56 114 LEU A N 1
ATOM 780 C CA . LEU A 1 114 ? 92.080 115.832 105.108 1.00 31.56 114 LEU A CA 1
ATOM 781 C C . LEU A 1 114 ? 92.527 114.805 104.079 1.00 31.56 114 LEU A C 1
ATOM 782 O O . LEU A 1 114 ? 92.051 113.669 104.088 1.00 31.56 114 LEU A O 1
ATOM 787 N N . SER A 1 115 ? 93.380 115.206 103.141 1.00 31.21 115 SER A N 1
ATOM 788 C CA . SER A 1 115 ? 93.824 114.293 102.094 1.00 31.21 115 SER A CA 1
ATOM 789 C C . SER A 1 115 ? 94.545 113.082 102.652 1.00 31.21 115 SER A C 1
ATOM 790 O O . SER A 1 115 ? 94.387 111.976 102.135 1.00 31.21 115 SER A O 1
ATOM 793 N N . SER A 1 116 ? 95.240 113.243 103.771 1.00 29.91 116 SER A N 1
ATOM 794 C CA . SER A 1 116 ? 95.807 112.094 104.462 1.00 29.91 116 SER A CA 1
ATOM 795 C C . SER A 1 116 ? 94.733 111.237 105.115 1.00 29.91 116 SER A C 1
ATOM 796 O O . SER A 1 116 ? 94.771 110.009 105.000 1.00 29.91 116 SER A O 1
ATOM 799 N N . TYR A 1 117 ? 93.778 111.843 105.826 1.00 29.61 117 TYR A N 1
ATOM 800 C CA . TYR A 1 117 ? 92.735 110.999 106.420 1.00 29.61 117 TYR A CA 1
ATOM 801 C C . TYR A 1 117 ? 91.947 110.250 105.356 1.00 29.61 117 TYR A C 1
ATOM 802 O O . TYR A 1 117 ? 91.602 109.086 105.544 1.00 29.61 117 TYR A O 1
ATOM 811 N N . TYR A 1 118 ? 91.621 110.910 104.250 1.00 23.88 118 TYR A N 1
ATOM 812 C CA . TYR A 1 118 ? 90.890 110.268 103.165 1.00 23.88 118 TYR A CA 1
ATOM 813 C C . TYR A 1 118 ? 91.702 109.161 102.508 1.00 23.88 118 TYR A C 1
ATOM 814 O O . TYR A 1 118 ? 91.164 108.097 102.190 1.00 23.88 118 TYR A O 1
ATOM 823 N N . ALA A 1 119 ? 92.998 109.384 102.306 1.00 20.26 119 ALA A N 1
ATOM 824 C CA . ALA A 1 119 ? 93.867 108.317 101.836 1.00 20.26 119 ALA A CA 1
ATOM 825 C C . ALA A 1 119 ? 93.829 107.119 102.765 1.00 20.26 119 ALA A C 1
ATOM 826 O O . ALA A 1 119 ? 93.705 105.987 102.307 1.00 20.26 119 ALA A O 1
ATOM 828 N N . ILE A 1 120 ? 93.986 107.335 104.068 1.00 22.35 120 ILE A N 1
ATOM 829 C CA . ILE A 1 120 ? 93.994 106.204 104.994 1.00 22.35 120 ILE A CA 1
ATOM 830 C C . ILE A 1 120 ? 92.616 105.556 105.096 1.00 22.35 120 ILE A C 1
ATOM 831 O O . ILE A 1 120 ? 92.507 104.343 105.302 1.00 22.35 120 ILE A O 1
ATOM 836 N N . PHE A 1 121 ? 91.548 106.339 104.965 1.00 20.08 121 PHE A N 1
ATOM 837 C CA . PHE A 1 121 ? 90.203 105.781 104.874 1.00 20.08 121 PHE A CA 1
ATOM 838 C C . PHE A 1 121 ? 90.057 104.830 103.691 1.00 20.08 121 PHE A C 1
ATOM 839 O O . PHE A 1 121 ? 89.600 103.699 103.858 1.00 20.08 121 PHE A O 1
ATOM 847 N N . LYS A 1 122 ? 90.446 105.265 102.489 1.00 19.20 122 LYS A N 1
ATOM 848 C CA . LYS A 1 122 ? 90.404 104.378 101.323 1.00 19.20 122 LYS A CA 1
ATOM 849 C C . LYS A 1 122 ? 91.419 103.239 101.381 1.00 19.20 122 LYS A C 1
ATOM 850 O O . LYS A 1 122 ? 91.152 102.153 100.856 1.00 19.20 122 LYS A O 1
ATOM 856 N N . ASP A 1 123 ? 92.554 103.436 102.039 1.00 17.97 123 ASP A N 1
ATOM 857 C CA . ASP A 1 123 ? 93.481 102.337 102.284 1.00 17.97 123 ASP A CA 1
ATOM 858 C C . ASP A 1 123 ? 92.886 101.276 103.203 1.00 17.97 123 ASP A C 1
ATOM 859 O O . ASP A 1 123 ? 93.110 100.086 102.989 1.00 17.97 123 ASP A O 1
ATOM 864 N N . TYR A 1 124 ? 92.130 101.675 104.225 1.00 22.04 124 TYR A N 1
ATOM 865 C CA . TYR A 1 124 ? 91.355 100.710 105.005 1.00 22.04 124 TYR A CA 1
ATOM 866 C C . TYR A 1 124 ? 90.180 100.113 104.242 1.00 22.04 124 TYR A C 1
ATOM 867 O O . TYR A 1 124 ? 89.884 98.928 104.396 1.00 22.04 124 TYR A O 1
ATOM 876 N N . GLN A 1 125 ? 89.466 100.913 103.460 1.00 20.33 125 GLN A N 1
ATOM 877 C CA . GLN A 1 125 ? 88.305 100.400 102.739 1.00 20.33 125 GLN A CA 1
ATOM 878 C C . GLN A 1 125 ? 88.665 99.346 101.706 1.00 20.33 125 GLN A C 1
ATOM 879 O O . GLN A 1 125 ? 87.928 98.375 101.535 1.00 20.33 125 GLN A O 1
ATOM 885 N N . GLU A 1 126 ? 89.730 99.552 100.937 1.00 22.73 126 GLU A N 1
ATOM 886 C CA . GLU A 1 126 ? 90.119 98.506 99.998 1.00 22.73 126 GLU A CA 1
ATOM 887 C C . GLU A 1 126 ? 90.519 97.227 100.720 1.00 22.73 126 GLU A C 1
ATOM 888 O O . GLU A 1 126 ? 90.196 96.131 100.260 1.00 22.73 126 GLU A O 1
ATOM 894 N N . VAL A 1 127 ? 91.156 97.340 101.882 1.00 19.27 127 VAL A N 1
ATOM 895 C CA . VAL A 1 127 ? 91.403 96.162 102.711 1.00 19.27 127 VAL A CA 1
ATOM 896 C C . VAL A 1 127 ? 90.106 95.541 103.232 1.00 19.27 127 VAL A C 1
ATOM 897 O O . VAL A 1 127 ? 89.976 94.313 103.298 1.00 19.27 127 VAL A O 1
ATOM 901 N N . ARG A 1 128 ? 89.097 96.364 103.514 1.00 22.28 128 ARG A N 1
ATOM 902 C CA . ARG A 1 128 ? 87.799 95.861 103.960 1.00 22.28 128 ARG A CA 1
ATOM 903 C C . ARG A 1 128 ? 87.065 95.116 102.856 1.00 22.28 128 ARG A C 1
ATOM 904 O O . ARG A 1 128 ? 86.509 94.047 103.093 1.00 22.28 128 ARG A O 1
ATOM 912 N N . ILE A 1 129 ? 86.996 95.704 101.666 1.00 34.16 129 ILE A N 1
ATOM 913 C CA . ILE A 1 129 ? 86.341 95.079 100.519 1.00 34.16 129 ILE A CA 1
ATOM 914 C C . ILE A 1 129 ? 87.051 93.793 100.132 1.00 34.16 129 ILE A C 1
ATOM 915 O O . ILE A 1 129 ? 86.429 92.751 99.916 1.00 34.16 129 ILE A O 1
ATOM 920 N N . ARG A 1 130 ? 88.361 93.876 99.973 1.00 20.63 130 ARG A N 1
ATOM 921 C CA . ARG A 1 130 ? 89.233 92.725 99.820 1.00 20.63 130 ARG A CA 1
ATOM 922 C C . ARG A 1 130 ? 88.955 91.605 100.818 1.00 20.63 130 ARG A C 1
ATOM 923 O O . ARG A 1 130 ? 88.996 90.428 100.455 1.00 20.63 130 ARG A O 1
ATOM 931 N N . THR A 1 131 ? 88.680 91.945 102.081 1.00 22.86 131 THR A N 1
ATOM 932 C CA . THR A 1 131 ? 88.406 90.941 103.114 1.00 22.86 131 THR A CA 1
ATOM 933 C C . THR A 1 131 ? 86.973 90.399 103.057 1.00 22.86 131 THR A C 1
ATOM 934 O O . THR A 1 131 ? 86.734 89.200 103.284 1.00 22.86 131 THR A O 1
ATOM 938 N N . GLY A 1 132 ? 86.014 91.274 102.757 1.00 23.20 132 GLY A N 1
ATOM 939 C CA . GLY A 1 132 ? 84.652 90.839 102.518 1.00 23.20 132 GLY A CA 1
ATOM 940 C C . GLY A 1 132 ? 84.514 89.861 101.369 1.00 23.20 132 GLY A C 1
ATOM 941 O O . GLY A 1 132 ? 83.768 88.884 101.461 1.00 23.20 132 GLY A O 1
ATOM 942 N N . ASN A 1 133 ? 85.224 90.106 100.274 1.00 21.69 133 ASN A N 1
ATOM 943 C CA . ASN A 1 133 ? 85.157 89.196 99.140 1.00 21.69 133 ASN A CA 1
ATOM 944 C C . ASN A 1 133 ? 85.703 87.815 99.470 1.00 21.69 133 ASN A C 1
ATOM 945 O O . ASN A 1 133 ? 85.190 86.799 98.980 1.00 21.69 133 ASN A O 1
ATOM 950 N N . ARG A 1 134 ? 86.679 87.740 100.361 1.00 24.15 134 ARG A N 1
ATOM 951 C CA . ARG A 1 134 ? 87.184 86.446 100.790 1.00 24.15 134 ARG A CA 1
ATOM 952 C C . ARG A 1 134 ? 86.215 85.751 101.733 1.00 24.15 134 ARG A C 1
ATOM 953 O O . ARG A 1 134 ? 86.067 84.527 101.685 1.00 24.15 134 ARG A O 1
ATOM 961 N N . LEU A 1 135 ? 85.555 86.509 102.604 1.00 26.94 135 LEU A N 1
ATOM 962 C CA . LEU A 1 135 ? 84.447 85.962 103.390 1.00 26.94 135 LEU A CA 1
ATOM 963 C C . LEU A 1 135 ? 83.283 85.492 102.530 1.00 26.94 135 LEU A C 1
ATOM 964 O O . LEU A 1 135 ? 82.530 84.608 102.945 1.00 26.94 135 LEU A O 1
ATOM 969 N N . TYR A 1 136 ? 83.100 86.072 101.352 1.00 26.66 136 TYR A N 1
ATOM 970 C CA . TYR A 1 136 ? 82.146 85.504 100.409 1.00 26.66 136 TYR A CA 1
ATOM 971 C C . TYR A 1 136 ? 82.646 84.185 99.843 1.00 26.66 136 TYR A C 1
ATOM 972 O O . TYR A 1 136 ? 81.856 83.273 99.593 1.00 26.66 136 TYR A O 1
ATOM 981 N N . SER A 1 137 ? 83.944 84.069 99.612 1.00 30.49 137 SER A N 1
ATOM 982 C CA . SER A 1 137 ? 84.443 82.932 98.848 1.00 30.49 137 SER A CA 1
ATOM 983 C C . SER A 1 137 ? 84.610 81.670 99.694 1.00 30.49 137 SER A C 1
ATOM 984 O O . SER A 1 137 ? 84.345 80.568 99.209 1.00 30.49 137 SER A O 1
ATOM 987 N N . ASP A 1 138 ? 85.083 81.787 100.932 1.00 40.42 138 ASP A N 1
ATOM 988 C CA . ASP A 1 138 ? 84.866 80.733 101.921 1.00 40.42 138 ASP A CA 1
ATOM 989 C C . ASP A 1 138 ? 85.067 81.325 103.305 1.00 40.42 138 ASP A C 1
ATOM 990 O O . ASP A 1 138 ? 85.712 82.362 103.463 1.00 40.42 138 ASP A O 1
ATOM 995 N N . ARG A 1 139 ? 84.511 80.644 104.308 1.00 38.49 139 ARG A N 1
ATOM 996 C CA . ARG A 1 139 ? 84.265 81.214 105.631 1.00 38.49 139 ARG A CA 1
ATOM 997 C C . ARG A 1 139 ? 85.208 80.649 106.681 1.00 38.49 139 ARG A C 1
ATOM 998 O O . ARG A 1 139 ? 85.262 79.433 106.884 1.00 38.49 139 ARG A O 1
ATOM 1006 N N . THR A 1 140 ? 85.920 81.542 107.369 1.00 36.87 140 THR A N 1
ATOM 1007 C CA . THR A 1 140 ? 86.784 81.201 108.492 1.00 36.87 140 THR A CA 1
ATOM 1008 C C . THR A 1 140 ? 86.803 82.350 109.494 1.00 36.87 140 THR A C 1
ATOM 1009 O O . THR A 1 140 ? 86.680 83.518 109.122 1.00 36.87 140 THR A O 1
ATOM 1013 N N . ASP A 1 141 ? 86.946 82.005 110.779 1.00 35.96 141 ASP A N 1
ATOM 1014 C CA . ASP A 1 141 ? 86.870 83.012 111.840 1.00 35.96 141 ASP A CA 1
ATOM 1015 C C . ASP A 1 141 ? 88.029 84.003 111.816 1.00 35.96 141 ASP A C 1
ATOM 1016 O O . ASP A 1 141 ? 87.862 85.154 112.239 1.00 35.96 141 ASP A O 1
ATOM 1021 N N . ALA A 1 142 ? 89.206 83.576 111.359 1.00 31.15 142 ALA A N 1
ATOM 1022 C CA . ALA A 1 142 ? 90.371 84.456 111.335 1.00 31.15 142 ALA A CA 1
ATOM 1023 C C . ALA A 1 142 ? 90.116 85.711 110.507 1.00 31.15 142 ALA A C 1
ATOM 1024 O O . ALA A 1 142 ? 90.329 86.840 110.972 1.00 31.15 142 ALA A O 1
ATOM 1026 N N . MET A 1 143 ? 89.557 85.537 109.318 1.00 30.46 143 MET A N 1
ATOM 1027 C CA . MET A 1 143 ? 89.182 86.664 108.482 1.00 30.46 143 MET A CA 1
ATOM 1028 C C . MET A 1 143 ? 87.923 87.372 108.957 1.00 30.46 143 MET A C 1
ATOM 1029 O O . MET A 1 143 ? 87.747 88.541 108.627 1.00 30.46 143 MET A O 1
ATOM 1034 N N . GLU A 1 144 ? 87.049 86.719 109.725 1.00 32.15 144 GLU A N 1
ATOM 1035 C CA . GLU A 1 144 ? 85.901 87.438 110.280 1.00 32.15 144 GLU A CA 1
ATOM 1036 C C . GLU A 1 144 ? 86.295 88.407 111.392 1.00 32.15 144 GLU A C 1
ATOM 1037 O O . GLU A 1 144 ? 85.812 89.550 111.424 1.00 32.15 144 GLU A O 1
ATOM 1043 N N . GLU A 1 145 ? 87.211 88.010 112.277 1.00 30.13 145 GLU A N 1
ATOM 1044 C CA . GLU A 1 145 ? 87.719 88.970 113.255 1.00 30.13 145 GLU A CA 1
ATOM 1045 C C . GLU A 1 145 ? 88.580 90.034 112.600 1.00 30.13 145 GLU A C 1
ATOM 1046 O O . GLU A 1 145 ? 88.533 91.209 112.992 1.00 30.13 145 GLU A O 1
ATOM 1052 N N . PHE A 1 146 ? 89.375 89.654 111.606 1.00 25.05 146 PHE A N 1
ATOM 1053 C CA . PHE A 1 146 ? 90.087 90.683 110.871 1.00 25.05 146 PHE A CA 1
ATOM 1054 C C . PHE A 1 146 ? 89.129 91.658 110.207 1.00 25.05 146 PHE A C 1
ATOM 1055 O O . PHE A 1 146 ? 89.370 92.866 110.222 1.00 25.05 146 PHE A O 1
ATOM 1063 N N . PHE A 1 147 ? 88.063 91.148 109.589 1.00 25.75 147 PHE A N 1
ATOM 1064 C CA . PHE A 1 147 ? 87.055 91.984 108.949 1.00 25.75 147 PHE A CA 1
ATOM 1065 C C . PHE A 1 147 ? 86.452 92.974 109.922 1.00 25.75 147 PHE A C 1
ATOM 1066 O O . PHE A 1 147 ? 86.237 94.139 109.581 1.00 25.75 147 PHE A O 1
ATOM 1074 N N . LYS A 1 148 ? 86.201 92.531 111.148 1.00 27.04 148 LYS A N 1
ATOM 1075 C CA . LYS A 1 148 ? 85.676 93.415 112.184 1.00 27.04 148 LYS A CA 1
ATOM 1076 C C . LYS A 1 148 ? 86.676 94.500 112.602 1.00 27.04 148 LYS A C 1
ATOM 1077 O O . LYS A 1 148 ? 86.301 95.671 112.747 1.00 27.04 148 LYS A O 1
ATOM 1083 N N . ILE A 1 149 ? 87.956 94.151 112.742 1.00 24.48 149 ILE A N 1
ATOM 1084 C CA . ILE A 1 149 ? 88.982 95.162 113.022 1.00 24.48 149 ILE A CA 1
ATOM 1085 C C . ILE A 1 149 ? 89.111 96.172 111.887 1.00 24.48 149 ILE A C 1
ATOM 1086 O O . ILE A 1 149 ? 89.238 97.383 112.116 1.00 24.48 149 ILE A O 1
ATOM 1091 N N . VAL A 1 150 ? 89.124 95.686 110.652 1.00 24.84 150 VAL A N 1
ATOM 1092 C CA . VAL A 1 150 ? 89.272 96.558 109.494 1.00 24.84 150 VAL A CA 1
ATOM 1093 C C . VAL A 1 150 ? 88.068 97.476 109.338 1.00 24.84 150 VAL A C 1
ATOM 1094 O O . VAL A 1 150 ? 88.216 98.658 109.009 1.00 24.84 150 VAL A O 1
ATOM 1098 N N . LYS A 1 151 ? 86.860 96.944 109.549 1.00 26.74 151 LYS A N 1
ATOM 1099 C CA . LYS A 1 151 ? 85.661 97.774 109.622 1.00 26.74 151 LYS A CA 1
ATOM 1100 C C . LYS A 1 151 ? 85.746 98.845 110.697 1.00 26.74 151 LYS A C 1
ATOM 1101 O O . LYS A 1 151 ? 85.321 99.979 110.469 1.00 26.74 151 LYS A O 1
ATOM 1107 N N . LYS A 1 152 ? 86.272 98.516 111.881 1.00 29.25 152 LYS A N 1
ATOM 1108 C CA . LYS A 1 152 ? 86.479 99.563 112.881 1.00 29.25 152 LYS A CA 1
ATOM 1109 C C . LYS A 1 152 ? 87.441 100.645 112.414 1.00 29.25 152 LYS A C 1
ATOM 1110 O O . LYS A 1 152 ? 87.206 101.828 112.653 1.00 29.25 152 LYS A O 1
ATOM 1116 N N . GLY A 1 153 ? 88.559 100.267 111.810 1.00 29.60 153 GLY A N 1
ATOM 1117 C CA . GLY A 1 153 ? 89.462 101.281 111.281 1.00 29.60 153 GLY A CA 1
ATOM 1118 C C . GLY A 1 153 ? 88.825 102.165 110.225 1.00 29.60 153 GLY A C 1
ATOM 1119 O O . GLY A 1 153 ? 88.990 103.390 110.238 1.00 29.60 153 GLY A O 1
ATOM 1120 N N . GLU A 1 154 ? 88.077 101.554 109.306 1.00 27.84 154 GLU A N 1
ATOM 1121 C CA . GLU A 1 154 ? 87.344 102.304 108.295 1.00 27.84 154 GLU A CA 1
ATOM 1122 C C . GLU A 1 154 ? 86.332 103.248 108.931 1.00 27.84 154 GLU A C 1
ATOM 1123 O O . GLU A 1 154 ? 86.197 104.402 108.513 1.00 27.84 154 GLU A O 1
ATOM 1129 N N . HIS A 1 155 ? 85.639 102.782 109.966 1.00 31.13 155 HIS A N 1
ATOM 1130 C CA . HIS A 1 155 ? 84.668 103.592 110.695 1.00 31.13 155 HIS A CA 1
ATOM 1131 C C . HIS A 1 155 ? 85.312 104.767 111.417 1.00 31.13 155 HIS A C 1
ATOM 1132 O O . HIS A 1 155 ? 84.861 105.911 111.287 1.00 31.13 155 HIS A O 1
ATOM 1139 N N . GLU A 1 156 ? 86.360 104.507 112.188 1.00 32.50 156 GLU A N 1
ATOM 1140 C CA . GLU A 1 156 ? 87.072 105.572 112.884 1.00 32.50 156 GLU A CA 1
ATOM 1141 C C . GLU A 1 156 ? 87.654 106.616 111.939 1.00 32.50 156 GLU A C 1
ATOM 1142 O O . GLU A 1 156 ? 87.620 107.812 112.236 1.00 32.50 156 GLU A O 1
ATOM 1148 N N . LEU A 1 157 ? 88.189 106.202 110.796 1.00 28.93 157 LEU A N 1
ATOM 1149 C CA . LEU A 1 157 ? 88.677 107.189 109.835 1.00 28.93 157 LEU A CA 1
ATOM 1150 C C . LEU A 1 157 ? 87.590 107.883 109.034 1.00 28.93 157 LEU A C 1
ATOM 1151 O O . LEU A 1 157 ? 87.805 109.016 108.593 1.00 28.93 157 LEU A O 1
ATOM 1156 N N . LYS A 1 158 ? 86.421 107.271 108.862 1.00 27.93 158 LYS A N 1
ATOM 1157 C CA . LYS A 1 158 ? 85.286 108.043 108.377 1.00 27.93 158 LYS A CA 1
ATOM 1158 C C . LYS A 1 158 ? 84.894 109.124 109.373 1.00 27.93 158 LYS A C 1
ATOM 1159 O O . LYS A 1 158 ? 84.622 110.259 108.984 1.00 27.93 158 LYS A O 1
ATOM 1165 N N . LYS A 1 159 ? 84.876 108.790 110.664 1.00 31.80 159 LYS A N 1
ATOM 1166 C CA . LYS A 1 159 ? 84.669 109.789 111.715 1.00 31.80 159 LYS A CA 1
ATOM 1167 C C . LYS A 1 159 ? 85.759 110.857 111.745 1.00 31.80 159 LYS A C 1
ATOM 1168 O O . LYS A 1 159 ? 85.474 112.017 112.027 1.00 31.80 159 LYS A O 1
ATOM 1174 N N . ALA A 1 160 ? 86.999 110.499 111.431 1.00 31.01 160 ALA A N 1
ATOM 1175 C CA . ALA A 1 160 ? 88.066 111.491 111.296 1.00 31.01 160 ALA A CA 1
ATOM 1176 C C . ALA A 1 160 ? 87.867 112.423 110.103 1.00 31.01 160 ALA A C 1
ATOM 1177 O O . ALA A 1 160 ? 88.101 113.629 110.210 1.00 31.01 160 ALA A O 1
ATOM 1179 N N . VAL A 1 161 ? 87.462 111.883 108.956 1.00 31.02 161 VAL A N 1
ATOM 1180 C CA . VAL A 1 161 ? 87.127 112.707 107.796 1.00 31.02 161 VAL A CA 1
ATOM 1181 C C . VAL A 1 161 ? 85.967 113.634 108.125 1.00 31.02 161 VAL A C 1
ATOM 1182 O O . VAL A 1 161 ? 85.994 114.834 107.827 1.00 31.02 161 VAL A O 1
ATOM 1186 N N . ASP A 1 162 ? 84.919 113.070 108.719 1.00 35.73 162 ASP A N 1
ATOM 1187 C CA . ASP A 1 162 ? 83.774 113.819 109.216 1.00 35.73 162 ASP A CA 1
ATOM 1188 C C . ASP A 1 162 ? 84.171 114.959 110.147 1.00 35.73 162 ASP A C 1
ATOM 1189 O O . ASP A 1 162 ? 83.649 116.073 110.035 1.00 35.73 162 ASP A O 1
ATOM 1194 N N . LYS A 1 163 ? 85.081 114.699 111.083 1.00 36.23 163 LYS A N 1
ATOM 1195 C CA . LYS A 1 163 ? 85.596 115.761 111.942 1.00 36.23 163 LYS A CA 1
ATOM 1196 C C . LYS A 1 163 ? 86.359 116.827 111.158 1.00 36.23 163 LYS A C 1
ATOM 1197 O O . LYS A 1 163 ? 86.100 118.023 111.307 1.00 36.23 163 LYS A O 1
ATOM 1203 N N . GLU A 1 164 ? 87.277 116.415 110.288 1.00 35.87 164 GLU A N 1
ATOM 1204 C CA . GLU A 1 164 ? 88.136 117.373 109.595 1.00 35.87 164 GLU A CA 1
ATOM 1205 C C . GLU A 1 164 ? 87.375 118.246 108.607 1.00 35.87 164 GLU A C 1
ATOM 1206 O O . GLU A 1 164 ? 87.774 119.389 108.358 1.00 35.87 164 GLU A O 1
ATOM 1212 N N . LEU A 1 165 ? 86.293 117.734 108.035 1.00 35.04 165 LEU A N 1
ATOM 1213 C CA . LEU A 1 165 ? 85.461 118.505 107.120 1.00 35.04 165 LEU A CA 1
ATOM 1214 C C . LEU A 1 165 ? 84.881 119.787 107.723 1.00 35.04 165 LEU A C 1
ATOM 1215 O O . LEU A 1 165 ? 84.418 120.648 106.970 1.00 35.04 165 LEU A O 1
ATOM 1220 N N . GLU A 1 166 ? 84.894 119.945 109.048 1.00 41.20 166 GLU A N 1
ATOM 1221 C CA . GLU A 1 166 ? 84.561 121.232 109.657 1.00 41.20 166 GLU A CA 1
ATOM 1222 C C . GLU A 1 166 ? 85.490 122.366 109.227 1.00 41.20 166 GLU A C 1
ATOM 1223 O O . GLU A 1 166 ? 85.087 123.532 109.233 1.00 41.20 166 GLU A O 1
ATOM 1229 N N . ASN A 1 167 ? 86.716 122.057 108.840 1.00 40.82 167 ASN A N 1
ATOM 1230 C CA . ASN A 1 167 ? 87.661 123.042 108.333 1.00 40.82 167 ASN A CA 1
ATOM 1231 C C . ASN A 1 167 ? 87.539 123.273 106.834 1.00 40.82 167 ASN A C 1
ATOM 1232 O O . ASN A 1 167 ? 88.414 123.917 106.250 1.00 40.82 167 ASN A O 1
ATOM 1237 N N . HIS A 1 168 ? 86.492 122.751 106.193 1.00 35.45 168 HIS A N 1
ATOM 1238 C CA . HIS A 1 168 ? 86.331 122.809 104.741 1.00 35.45 168 HIS A CA 1
ATOM 1239 C C . HIS A 1 168 ? 85.025 123.502 104.383 1.00 35.45 168 HIS A C 1
ATOM 1240 O O . HIS A 1 168 ? 83.969 122.857 104.322 1.00 35.45 168 HIS A O 1
ATOM 1247 N N . PRO A 1 169 ? 85.060 124.813 104.132 1.00 36.33 169 PRO A N 1
ATOM 1248 C CA . PRO A 1 169 ? 83.828 125.579 103.856 1.00 36.33 169 PRO A CA 1
ATOM 1249 C C . PRO A 1 169 ? 82.892 124.999 102.806 1.00 36.33 169 PRO A C 1
ATOM 1250 O O . PRO A 1 169 ? 81.674 125.051 102.994 1.00 36.33 169 PRO A O 1
ATOM 1254 N N . VAL A 1 170 ? 83.416 124.448 101.709 1.00 34.47 170 VAL A N 1
ATOM 1255 C CA . VAL A 1 170 ? 82.570 123.883 100.661 1.00 34.47 170 VAL A CA 1
ATOM 1256 C C . VAL A 1 170 ? 81.712 122.722 101.148 1.00 34.47 170 VAL A C 1
ATOM 1257 O O . VAL A 1 170 ? 80.679 122.417 100.545 1.00 34.47 170 VAL A O 1
ATOM 1261 N N . TYR A 1 171 ? 82.102 122.062 102.228 1.00 32.55 171 TYR A N 1
ATOM 1262 C CA . TYR A 1 171 ? 81.205 121.091 102.852 1.00 32.55 171 TYR A CA 1
ATOM 1263 C C . TYR A 1 171 ? 80.163 121.775 103.731 1.00 32.55 171 TYR A C 1
ATOM 1264 O O . TYR A 1 171 ? 78.964 121.747 103.438 1.00 32.55 171 TYR A O 1
ATOM 1273 N N . THR A 1 172 ? 80.618 122.405 104.810 1.00 37.50 172 THR A N 1
ATOM 1274 C CA . THR A 1 172 ? 79.718 122.947 105.820 1.00 37.50 172 THR A CA 1
ATOM 1275 C C . THR A 1 172 ? 78.765 123.986 105.246 1.00 37.50 172 THR A C 1
ATOM 1276 O O . THR A 1 172 ? 77.625 124.091 105.704 1.00 37.50 172 THR A O 1
ATOM 1280 N N . GLN A 1 173 ? 79.198 124.756 104.253 1.00 40.76 173 GLN A N 1
ATOM 1281 C CA . GLN A 1 173 ? 78.318 125.734 103.627 1.00 40.76 173 GLN A CA 1
ATOM 1282 C C . GLN A 1 173 ? 77.463 125.189 102.488 1.00 40.76 173 GLN A C 1
ATOM 1283 O O . GLN A 1 173 ? 76.453 125.818 102.157 1.00 40.76 173 GLN A O 1
ATOM 1289 N N . TRP A 1 174 ? 77.811 124.046 101.888 1.00 37.39 174 TRP A N 1
ATOM 1290 C CA . TRP A 1 174 ? 77.119 123.608 100.676 1.00 37.39 174 TRP A CA 1
ATOM 1291 C C . TRP A 1 174 ? 76.921 122.094 100.579 1.00 37.39 174 TRP A C 1
ATOM 1292 O O . TRP A 1 174 ? 75.782 121.626 100.593 1.00 37.39 174 TRP A O 1
ATOM 1303 N N . LEU A 1 175 ? 77.989 121.315 100.454 1.00 33.10 175 LEU A N 1
ATOM 1304 C CA . LEU A 1 175 ? 77.808 119.889 100.207 1.00 33.10 175 LEU A CA 1
ATOM 1305 C C . LEU A 1 175 ? 77.099 119.177 101.344 1.00 33.10 175 LEU A C 1
ATOM 1306 O O . LEU A 1 175 ? 76.517 118.117 101.118 1.00 33.10 175 LEU A O 1
ATOM 1311 N N . GLN A 1 176 ? 77.134 119.726 102.555 1.00 34.84 176 GLN A N 1
ATOM 1312 C CA . GLN A 1 176 ? 76.390 119.138 103.665 1.00 34.84 176 GLN A CA 1
ATOM 1313 C C . GLN A 1 176 ? 74.890 119.105 103.409 1.00 34.84 176 GLN A C 1
ATOM 1314 O O . GLN A 1 176 ? 74.215 118.147 103.798 1.00 34.84 176 GLN A O 1
ATOM 1320 N N . HIS A 1 177 ? 74.365 120.110 102.717 1.00 37.97 177 HIS A N 1
ATOM 1321 C CA . HIS A 1 177 ? 72.932 120.313 102.576 1.00 37.97 177 HIS A CA 1
ATOM 1322 C C . HIS A 1 177 ? 72.313 119.558 101.408 1.00 37.97 177 HIS A C 1
ATOM 1323 O O . HIS A 1 177 ? 71.091 119.385 101.378 1.00 37.97 177 HIS A O 1
ATOM 1330 N N . ILE A 1 178 ? 73.119 119.110 100.453 1.00 30.71 178 ILE A N 1
ATOM 1331 C CA . ILE A 1 178 ? 72.624 118.319 99.334 1.00 30.71 178 ILE A CA 1
ATOM 1332 C C . ILE A 1 178 ? 72.248 116.929 99.828 1.00 30.71 178 ILE A C 1
ATOM 1333 O O . ILE A 1 178 ? 73.077 116.212 100.395 1.00 30.71 178 ILE A O 1
ATOM 1338 N N . LYS A 1 179 ? 70.976 116.563 99.668 1.00 27.78 179 LYS A N 1
ATOM 1339 C CA . LYS A 1 179 ? 70.530 115.236 100.073 1.00 27.78 179 LYS A CA 1
ATOM 1340 C C . LYS A 1 179 ? 71.289 114.159 99.310 1.00 27.78 179 LYS A C 1
ATOM 1341 O O . LYS A 1 179 ? 71.406 114.213 98.086 1.00 27.78 179 LYS A O 1
ATOM 1347 N N . GLY A 1 180 ? 71.824 113.192 100.037 1.00 25.26 180 GLY A N 1
ATOM 1348 C CA . GLY A 1 180 ? 72.622 112.153 99.438 1.00 25.26 180 GLY A CA 1
ATOM 1349 C C . GLY A 1 180 ? 74.099 112.452 99.349 1.00 25.26 180 GLY A C 1
ATOM 1350 O O . GLY A 1 180 ? 74.850 111.610 98.851 1.00 25.26 180 GLY A O 1
ATOM 1351 N N . ILE A 1 181 ? 74.547 113.607 99.833 1.00 25.91 181 ILE A N 1
ATOM 1352 C CA . ILE A 1 181 ? 75.962 113.872 100.058 1.00 25.91 181 ILE A CA 1
ATOM 1353 C C . ILE A 1 181 ? 76.258 113.851 101.548 1.00 25.91 181 ILE A C 1
ATOM 1354 O O . ILE A 1 181 ? 75.528 114.451 102.347 1.00 25.91 181 ILE A O 1
ATOM 1359 N N . GLY A 1 182 ? 77.324 113.141 101.910 1.00 26.25 182 GLY A N 1
ATOM 1360 C CA . GLY A 1 182 ? 77.848 113.083 103.251 1.00 26.25 182 GLY A CA 1
ATOM 1361 C C . GLY A 1 182 ? 79.362 113.203 103.272 1.00 26.25 182 GLY A C 1
ATOM 1362 O O . GLY A 1 182 ? 79.971 113.808 102.388 1.00 26.25 182 GLY A O 1
ATOM 1363 N N . PRO A 1 183 ? 79.986 112.704 104.340 1.00 27.73 183 PRO A N 1
ATOM 1364 C CA . PRO A 1 183 ? 81.430 112.908 104.526 1.00 27.73 183 PRO A CA 1
ATOM 1365 C C . PRO A 1 183 ? 82.332 112.259 103.485 1.00 27.73 183 PRO A C 1
ATOM 1366 O O . PRO A 1 183 ? 83.397 112.808 103.207 1.00 27.73 183 PRO A O 1
ATOM 1370 N N . VAL A 1 184 ? 81.989 111.089 102.949 1.00 21.77 184 VAL A N 1
ATOM 1371 C CA . VAL A 1 184 ? 82.904 110.375 102.054 1.00 21.77 184 VAL A CA 1
ATOM 1372 C C . VAL A 1 184 ? 82.875 110.922 100.633 1.00 21.77 184 VAL A C 1
ATOM 1373 O O . VAL A 1 184 ? 83.928 111.117 100.015 1.00 21.77 184 VAL A O 1
ATOM 1377 N N . VAL A 1 185 ? 81.684 111.197 100.102 1.00 20.68 185 VAL A N 1
ATOM 1378 C CA . VAL A 1 185 ? 81.571 111.941 98.852 1.00 20.68 185 VAL A CA 1
ATOM 1379 C C . VAL A 1 185 ? 82.376 113.226 98.920 1.00 20.68 185 VAL A C 1
ATOM 1380 O O . VAL A 1 185 ? 83.167 113.529 98.022 1.00 20.68 185 VAL A O 1
ATOM 1384 N N . ALA A 1 186 ? 82.193 114.000 99.985 1.00 22.23 186 ALA A N 1
ATOM 1385 C CA . ALA A 1 186 ? 82.846 115.299 100.057 1.00 22.23 186 ALA A CA 1
ATOM 1386 C C . ALA A 1 186 ? 84.334 115.155 100.329 1.00 22.23 186 ALA A C 1
ATOM 1387 O O . ALA A 1 186 ? 85.144 115.888 99.761 1.00 22.23 186 ALA A O 1
ATOM 1389 N N . GLY A 1 187 ? 84.714 114.214 101.182 1.00 24.30 187 GLY A N 1
ATOM 1390 C CA . GLY A 1 187 ? 86.122 113.970 101.422 1.00 24.30 187 GLY A CA 1
ATOM 1391 C C . GLY A 1 187 ? 86.876 113.602 100.161 1.00 24.30 187 GLY A C 1
ATOM 1392 O O . GLY A 1 187 ? 87.934 114.169 99.870 1.00 24.30 187 GLY A O 1
ATOM 1393 N N . GLY A 1 188 ? 86.283 112.739 99.338 1.00 21.01 188 GLY A N 1
ATOM 1394 C CA . GLY A 1 188 ? 86.901 112.392 98.072 1.00 21.01 188 GLY A CA 1
ATOM 1395 C C . GLY A 1 188 ? 86.886 113.517 97.066 1.00 21.01 188 GLY A C 1
ATOM 1396 O O . GLY A 1 188 ? 87.903 113.824 96.461 1.00 21.01 188 GLY A O 1
ATOM 1397 N N . LEU A 1 189 ? 85.749 114.158 96.886 1.00 22.92 189 LEU A N 1
ATOM 1398 C CA . LEU A 1 189 ? 85.669 115.231 95.909 1.00 22.92 189 LEU A CA 1
ATOM 1399 C C . LEU A 1 189 ? 86.657 116.357 96.226 1.00 22.92 189 LEU A C 1
ATOM 1400 O O . LEU A 1 189 ? 87.451 116.774 95.362 1.00 22.92 189 LEU A O 1
ATOM 1405 N N . ILE A 1 190 ? 86.720 116.764 97.494 1.00 23.57 190 ILE A N 1
ATOM 1406 C CA . ILE A 1 190 ? 87.689 117.769 97.913 1.00 23.57 190 ILE A CA 1
ATOM 1407 C C . ILE A 1 190 ? 89.110 117.280 97.685 1.00 23.57 190 ILE A C 1
ATOM 1408 O O . ILE A 1 190 ? 89.865 117.895 96.930 1.00 23.57 190 ILE A O 1
ATOM 1413 N N . SER A 1 191 ? 89.496 116.156 98.297 1.00 22.59 191 SER A N 1
ATOM 1414 C CA . SER A 1 191 ? 90.909 115.804 98.253 1.00 22.59 191 SER A CA 1
ATOM 1415 C C . SER A 1 191 ? 91.380 115.399 96.858 1.00 22.59 191 SER A C 1
ATOM 1416 O O . SER A 1 191 ? 92.527 115.677 96.501 1.00 22.59 191 SER A O 1
ATOM 1419 N N . LEU A 1 192 ? 90.527 114.771 96.046 1.00 21.76 192 LEU A N 1
ATOM 1420 C CA . LEU A 1 192 ? 90.912 114.393 94.691 1.00 21.76 192 LEU A CA 1
ATOM 1421 C C . LEU A 1 192 ? 91.059 115.598 93.778 1.00 21.76 192 LEU A C 1
ATOM 1422 O O . LEU A 1 192 ? 91.909 115.591 92.887 1.00 21.76 192 LEU A O 1
ATOM 1427 N N . ILE A 1 193 ? 90.242 116.630 93.950 1.00 24.93 193 ILE A N 1
ATOM 1428 C CA . ILE A 1 193 ? 90.370 117.785 93.070 1.00 24.93 193 ILE A CA 1
ATOM 1429 C C . ILE A 1 193 ? 91.379 118.792 93.617 1.00 24.93 193 ILE A C 1
ATOM 1430 O O . ILE A 1 193 ? 92.281 119.234 92.906 1.00 24.93 193 ILE A O 1
ATOM 1435 N N . GLY A 1 194 ? 91.275 119.130 94.899 1.00 31.04 194 GLY A N 1
ATOM 1436 C CA . GLY A 1 194 ? 92.209 120.031 95.543 1.00 31.04 194 GLY A CA 1
ATOM 1437 C C . GLY A 1 194 ? 91.985 121.505 95.245 1.00 31.04 194 GLY A C 1
ATOM 1438 O O . GLY A 1 194 ? 90.875 121.943 94.948 1.00 31.04 194 GLY A O 1
ATOM 1439 N N . ASP A 1 195 ? 93.064 122.275 95.333 1.00 43.32 195 ASP A N 1
ATOM 1440 C CA . ASP A 1 195 ? 92.956 123.723 95.216 1.00 43.32 195 ASP A CA 1
ATOM 1441 C C . ASP A 1 195 ? 92.383 124.136 93.863 1.00 43.32 195 ASP A C 1
ATOM 1442 O O . ASP A 1 195 ? 92.878 123.730 92.810 1.00 43.32 195 ASP A O 1
ATOM 1447 N N . ILE A 1 196 ? 91.313 124.936 93.898 1.00 43.56 196 ILE A N 1
ATOM 1448 C CA . ILE A 1 196 ? 90.557 125.234 92.683 1.00 43.56 196 ILE A CA 1
ATOM 1449 C C . ILE A 1 196 ? 91.125 126.394 91.872 1.00 43.56 196 ILE A C 1
ATOM 1450 O O . ILE A 1 196 ? 90.526 126.786 90.861 1.00 43.56 196 ILE A O 1
ATOM 1455 N N . ASP A 1 197 ? 92.259 126.967 92.271 1.00 47.64 197 ASP A N 1
ATOM 1456 C CA . ASP A 1 197 ? 92.999 127.816 91.345 1.00 47.64 197 ASP A CA 1
ATOM 1457 C C . ASP A 1 197 ? 93.845 127.013 90.364 1.00 47.64 197 ASP A C 1
ATOM 1458 O O . ASP A 1 197 ? 94.410 127.602 89.437 1.00 47.64 197 ASP A O 1
ATOM 1463 N N . ARG A 1 198 ? 93.954 125.696 90.552 1.00 35.08 198 ARG A N 1
ATOM 1464 C CA . ARG A 1 198 ? 94.594 124.805 89.591 1.00 35.08 198 ARG A CA 1
ATOM 1465 C C . ARG A 1 198 ? 93.817 124.649 88.288 1.00 35.08 198 ARG A C 1
ATOM 1466 O O . ARG A 1 198 ? 94.371 124.111 87.326 1.00 35.08 198 ARG A O 1
ATOM 1474 N N . PHE A 1 199 ? 92.556 125.068 88.229 1.00 31.60 199 PHE A N 1
ATOM 1475 C CA . PHE A 1 199 ? 91.700 124.853 87.063 1.00 31.60 199 PHE A CA 1
ATOM 1476 C C . PHE A 1 199 ? 91.075 126.191 86.668 1.00 31.60 199 PHE A C 1
ATOM 1477 O O . PHE A 1 199 ? 90.132 126.646 87.316 1.00 31.60 199 PHE A O 1
ATOM 1485 N N . ASP A 1 200 ? 91.608 126.855 85.638 1.00 36.76 200 ASP A N 1
ATOM 1486 C CA . ASP A 1 200 ? 91.102 128.181 85.286 1.00 36.76 200 ASP A CA 1
ATOM 1487 C C . ASP A 1 200 ? 89.803 128.160 84.488 1.00 36.76 200 ASP A C 1
ATOM 1488 O O . ASP A 1 200 ? 89.232 129.226 84.249 1.00 36.76 200 ASP A O 1
ATOM 1493 N N . SER A 1 201 ? 89.322 126.996 84.074 1.00 30.68 201 SER A N 1
ATOM 1494 C CA . SER A 1 201 ? 88.029 126.865 83.424 1.00 30.68 201 SER A CA 1
ATOM 1495 C C . SER A 1 201 ? 87.374 125.585 83.923 1.00 30.68 201 SER A C 1
ATOM 1496 O O . SER A 1 201 ? 88.043 124.695 84.446 1.00 30.68 201 SER A O 1
ATOM 1499 N N . VAL A 1 202 ? 86.051 125.506 83.778 1.00 27.97 202 VAL A N 1
ATOM 1500 C CA . VAL A 1 202 ? 85.358 124.255 84.066 1.00 27.97 202 VAL A CA 1
ATOM 1501 C C . VAL A 1 202 ? 85.877 123.133 83.179 1.00 27.97 202 VAL A C 1
ATOM 1502 O O . VAL A 1 202 ? 86.014 121.988 83.621 1.00 27.97 202 VAL A O 1
ATOM 1506 N N . SER A 1 203 ? 86.192 123.447 81.923 1.00 25.58 203 SER A N 1
ATOM 1507 C CA . SER A 1 203 ? 86.657 122.435 80.983 1.00 25.58 203 SER A CA 1
ATOM 1508 C C . SER A 1 203 ? 88.048 121.908 81.302 1.00 25.58 203 SER A C 1
ATOM 1509 O O . SER A 1 203 ? 88.334 120.744 81.016 1.00 25.58 203 SER A O 1
ATOM 1512 N N . LYS A 1 204 ? 88.904 122.710 81.941 1.00 26.03 204 LYS A N 1
ATOM 1513 C CA . LYS A 1 204 ? 90.131 122.163 82.513 1.00 26.03 204 LYS A CA 1
ATOM 1514 C C . LYS A 1 204 ? 89.838 121.099 83.557 1.00 26.03 204 LYS A C 1
ATOM 1515 O O . LYS A 1 204 ? 90.503 120.063 83.596 1.00 26.03 204 LYS A O 1
ATOM 1521 N N . LEU A 1 205 ? 88.853 121.338 84.413 1.00 24.05 205 LEU A N 1
ATOM 1522 C CA . LEU A 1 205 ? 88.474 120.344 85.406 1.00 24.05 205 LEU A CA 1
ATOM 1523 C C . LEU A 1 205 ? 87.850 119.103 84.780 1.00 24.05 205 LEU A C 1
ATOM 1524 O O . LEU A 1 205 ? 88.165 117.984 85.197 1.00 24.05 205 LEU A O 1
ATOM 1529 N N . TRP A 1 206 ? 86.965 119.259 83.789 1.00 24.77 206 TRP A N 1
ATOM 1530 C CA . TRP A 1 206 ? 86.450 118.079 83.089 1.00 24.77 206 TRP A CA 1
ATOM 1531 C C . TRP A 1 206 ? 87.557 117.294 82.399 1.00 24.77 206 TRP A C 1
ATOM 1532 O O . TRP A 1 206 ? 87.595 116.063 82.483 1.00 24.77 206 TRP A O 1
ATOM 1543 N N . ALA A 1 207 ? 88.480 117.987 81.735 1.00 20.44 207 ALA A N 1
ATOM 1544 C CA . ALA A 1 207 ? 89.596 117.328 81.072 1.00 20.44 207 ALA A CA 1
ATOM 1545 C C . ALA A 1 207 ? 90.489 116.587 82.051 1.00 20.44 207 ALA A C 1
ATOM 1546 O O . ALA A 1 207 ? 90.850 115.429 81.822 1.00 20.44 207 ALA A O 1
ATOM 1548 N N . TYR A 1 208 ? 90.851 117.241 83.152 1.00 21.84 208 TYR A N 1
ATOM 1549 C CA . TYR A 1 208 ? 91.591 116.594 84.227 1.00 21.84 208 TYR A CA 1
ATOM 1550 C C . TYR A 1 208 ? 90.848 115.399 84.805 1.00 21.84 208 TYR A C 1
ATOM 1551 O O . TYR A 1 208 ? 91.467 114.401 85.177 1.00 21.84 208 TYR A O 1
ATOM 1560 N N . ALA A 1 209 ? 89.531 115.482 84.905 1.00 17.79 209 ALA A N 1
ATOM 1561 C CA . ALA A 1 209 ? 88.751 114.407 85.497 1.00 17.79 209 ALA A CA 1
ATOM 1562 C C . ALA A 1 209 ? 88.483 113.257 84.547 1.00 17.79 209 ALA A C 1
ATOM 1563 O O . ALA A 1 209 ? 88.165 112.162 85.008 1.00 17.79 209 ALA A O 1
ATOM 1565 N N . GLY A 1 210 ? 88.577 113.476 83.248 1.00 16.94 210 GLY A N 1
ATOM 1566 C CA . GLY A 1 210 ? 88.300 112.437 82.283 1.00 16.94 210 GLY A CA 1
ATOM 1567 C C . GLY A 1 210 ? 86.970 112.561 81.590 1.00 16.94 210 GLY A C 1
ATOM 1568 O O . GLY A 1 210 ? 86.472 111.561 81.074 1.00 16.94 210 GLY A O 1
ATOM 1569 N N . TYR A 1 211 ? 86.387 113.756 81.570 1.00 19.43 211 TYR A N 1
ATOM 1570 C CA . TYR A 1 211 ? 85.080 114.037 80.994 1.00 19.43 211 TYR A CA 1
ATOM 1571 C C . TYR A 1 211 ? 85.133 114.891 79.726 1.00 19.43 211 TYR A C 1
ATOM 1572 O O . TYR A 1 211 ? 84.079 115.272 79.222 1.00 19.43 211 TYR A O 1
ATOM 1581 N N . SER A 1 212 ? 86.319 115.187 79.193 1.00 23.36 212 SER A N 1
ATOM 1582 C CA . SER A 1 212 ? 86.466 115.970 77.968 1.00 23.36 212 SER A CA 1
ATOM 1583 C C . SER A 1 212 ? 86.099 115.152 76.724 1.00 23.36 212 SER A C 1
ATOM 1584 O O . SER A 1 212 ? 85.943 113.932 76.775 1.00 23.36 212 SER A O 1
ATOM 1587 N N . VAL A 1 213 ? 85.944 115.851 75.590 1.00 34.19 213 VAL A N 1
ATOM 1588 C CA . VAL A 1 213 ? 85.599 115.225 74.311 1.00 34.19 213 VAL A CA 1
ATOM 1589 C C . VAL A 1 213 ? 86.445 115.808 73.175 1.00 34.19 213 VAL A C 1
ATOM 1590 O O . VAL A 1 213 ? 86.583 117.030 73.066 1.00 34.19 213 VAL A O 1
ATOM 1594 N N . ASP A 1 214 ? 87.008 114.942 72.323 1.00 44.64 214 ASP A N 1
ATOM 1595 C CA . ASP A 1 214 ? 87.626 115.352 71.055 1.00 44.64 214 ASP A CA 1
ATOM 1596 C C . ASP A 1 214 ? 86.822 114.812 69.877 1.00 44.64 214 ASP A C 1
ATOM 1597 O O . ASP A 1 214 ? 86.700 113.595 69.723 1.00 44.64 214 ASP A O 1
ATOM 1602 N N . ASN A 1 215 ? 86.326 115.711 69.015 1.00 45.31 215 ASN A N 1
ATOM 1603 C CA . ASN A 1 215 ? 85.584 115.323 67.803 1.00 45.31 215 ASN A CA 1
ATOM 1604 C C . ASN A 1 215 ? 84.455 114.335 68.092 1.00 45.31 215 ASN A C 1
ATOM 1605 O O . ASN A 1 215 ? 84.152 113.467 67.270 1.00 45.31 215 ASN A O 1
ATOM 1610 N N . GLY A 1 216 ? 83.828 114.449 69.258 1.00 39.04 216 GLY A N 1
ATOM 1611 C CA . GLY A 1 216 ? 82.826 113.494 69.686 1.00 39.04 216 GLY A CA 1
ATOM 1612 C C . GLY A 1 216 ? 83.338 112.185 70.241 1.00 39.04 216 GLY A C 1
ATOM 1613 O O . GLY A 1 216 ? 82.562 111.232 70.333 1.00 39.04 216 GLY A O 1
ATOM 1614 N N . LYS A 1 217 ? 84.618 112.085 70.572 1.00 37.35 217 LYS A N 1
ATOM 1615 C CA . LYS A 1 217 ? 85.206 110.870 71.122 1.00 37.35 217 LYS A CA 1
ATOM 1616 C C . LYS A 1 217 ? 85.669 111.077 72.563 1.00 37.35 217 LYS A C 1
ATOM 1617 O O . LYS A 1 217 ? 86.378 112.041 72.862 1.00 37.35 217 LYS A O 1
ATOM 1623 N N . VAL A 1 218 ? 85.254 110.163 73.450 1.00 26.46 218 VAL A N 1
ATOM 1624 C CA . VAL A 1 218 ? 85.591 110.238 74.869 1.00 26.46 218 VAL A CA 1
ATOM 1625 C C . VAL A 1 218 ? 87.027 109.776 75.101 1.00 26.46 218 VAL A C 1
ATOM 1626 O O . VAL A 1 218 ? 87.647 109.124 74.264 1.00 26.46 218 VAL A O 1
ATOM 1630 N N . GLN A 1 219 ? 87.555 110.147 76.268 1.00 19.99 219 GLN A N 1
ATOM 1631 C CA . GLN A 1 219 ? 88.789 109.591 76.814 1.00 19.99 219 GLN A CA 1
ATOM 1632 C C . GLN A 1 219 ? 88.584 108.146 77.249 1.00 19.99 219 GLN A C 1
ATOM 1633 O O . GLN A 1 219 ? 87.790 107.883 78.149 1.00 19.99 219 GLN A O 1
ATOM 1639 N N . LYS A 1 220 ? 89.270 107.209 76.597 1.00 21.39 220 LYS A N 1
ATOM 1640 C CA . LYS A 1 220 ? 89.275 105.805 76.977 1.00 21.39 220 LYS A CA 1
ATOM 1641 C C . LYS A 1 220 ? 90.683 105.320 77.281 1.00 21.39 220 LYS A C 1
ATOM 1642 O O . LYS A 1 220 ? 91.644 105.752 76.654 1.00 21.39 220 LYS A O 1
ATOM 1648 N N . ARG A 1 221 ? 90.798 104.395 78.228 1.00 23.75 221 ARG A N 1
ATOM 1649 C CA . ARG A 1 221 ? 92.043 103.662 78.404 1.00 23.75 221 ARG A CA 1
ATOM 1650 C C . ARG A 1 221 ? 92.414 102.927 77.121 1.00 23.75 221 ARG A C 1
ATOM 1651 O O . ARG A 1 221 ? 91.552 102.512 76.346 1.00 23.75 221 ARG A O 1
ATOM 1659 N N . LYS A 1 222 ? 93.718 102.755 76.912 1.00 28.97 222 LYS A N 1
ATOM 1660 C CA . LYS A 1 222 ? 94.245 102.158 75.686 1.00 28.97 222 LYS A CA 1
ATOM 1661 C C . LYS A 1 222 ? 95.682 101.732 75.944 1.00 28.97 222 LYS A C 1
ATOM 1662 O O . LYS A 1 222 ? 96.545 102.593 76.123 1.00 28.97 222 LYS A O 1
ATOM 1668 N N . LYS A 1 223 ? 95.943 100.427 75.957 1.00 31.15 223 LYS A N 1
ATOM 1669 C CA . LYS A 1 223 ? 97.286 99.941 76.245 1.00 31.15 223 LYS A CA 1
ATOM 1670 C C . LYS A 1 223 ? 98.318 100.511 75.282 1.00 31.15 223 LYS A C 1
ATOM 1671 O O . LYS A 1 223 ? 98.042 100.740 74.103 1.00 31.15 223 LYS A O 1
ATOM 1677 N N . GLY A 1 224 ? 99.505 100.776 75.812 1.00 29.52 224 GLY A N 1
ATOM 1678 C CA . GLY A 1 224 ? 100.553 101.435 75.075 1.00 29.52 224 GLY A CA 1
ATOM 1679 C C . GLY A 1 224 ? 100.372 102.914 74.848 1.00 29.52 224 GLY A C 1
ATOM 1680 O O . GLY A 1 224 ? 101.200 103.512 74.155 1.00 29.52 224 GLY A O 1
ATOM 1681 N N . VAL A 1 225 ? 99.318 103.530 75.376 1.00 27.13 225 VAL A N 1
ATOM 1682 C CA . VAL A 1 225 ? 99.151 104.977 75.305 1.00 27.13 225 VAL A CA 1
ATOM 1683 C C . VAL A 1 225 ? 98.938 105.529 76.705 1.00 27.13 225 VAL A C 1
ATOM 1684 O O . VAL A 1 225 ? 97.962 105.177 77.370 1.00 27.13 225 VAL A O 1
ATOM 1688 N N . ALA A 1 226 ? 99.821 106.422 77.134 1.00 26.42 226 ALA A N 1
ATOM 1689 C CA . ALA A 1 226 ? 99.645 107.076 78.419 1.00 26.42 226 ALA A CA 1
ATOM 1690 C C . ALA A 1 226 ? 98.360 107.883 78.421 1.00 26.42 226 ALA A C 1
ATOM 1691 O O . ALA A 1 226 ? 98.061 108.613 77.475 1.00 26.42 226 ALA A O 1
ATOM 1693 N N . SER A 1 227 ? 97.588 107.719 79.482 1.00 21.59 227 SER A N 1
ATOM 1694 C CA . SER A 1 227 ? 96.415 108.526 79.717 1.00 21.59 227 SER A CA 1
ATOM 1695 C C . SER A 1 227 ? 96.837 109.919 80.164 1.00 21.59 227 SER A C 1
ATOM 1696 O O . SER A 1 227 ? 98.002 110.179 80.448 1.00 21.59 227 SER A O 1
ATOM 1699 N N . ASN A 1 228 ? 95.892 110.837 80.184 1.00 21.23 228 ASN A N 1
ATOM 1700 C CA . ASN A 1 228 ? 96.201 112.197 80.605 1.00 21.23 228 ASN A CA 1
ATOM 1701 C C . ASN A 1 228 ? 95.068 112.805 81.419 1.00 21.23 228 ASN A C 1
ATOM 1702 O O . ASN A 1 228 ? 94.808 114.009 81.333 1.00 21.23 228 ASN A O 1
ATOM 1707 N N . TRP A 1 229 ? 94.378 111.980 82.198 1.00 15.55 229 TRP A N 1
ATOM 1708 C CA . TRP A 1 229 ? 93.393 112.430 83.164 1.00 15.55 229 TRP A CA 1
ATOM 1709 C C . TRP A 1 229 ? 93.541 111.605 84.435 1.00 15.55 229 TRP A C 1
ATOM 1710 O O . TRP A 1 229 ? 94.017 110.467 84.411 1.00 15.55 229 TRP A O 1
ATOM 1721 N N . LYS A 1 230 ? 93.150 112.209 85.548 1.00 12.91 230 LYS A N 1
ATOM 1722 C CA . LYS A 1 230 ? 93.053 111.545 86.841 1.00 12.91 230 LYS A CA 1
ATOM 1723 C C . LYS A 1 230 ? 91.745 110.768 86.898 1.00 12.91 230 LYS A C 1
ATOM 1724 O O . LYS A 1 230 ? 90.691 111.308 87.201 1.00 12.91 230 LYS A O 1
ATOM 1730 N N . ASN A 1 231 ? 91.796 109.497 86.535 1.00 14.02 231 ASN A N 1
ATOM 1731 C CA . ASN A 1 231 ? 90.590 108.689 86.425 1.00 14.02 231 ASN A CA 1
ATOM 1732 C C . ASN A 1 231 ? 89.867 108.448 87.748 1.00 14.02 231 ASN A C 1
ATOM 1733 O O . ASN A 1 231 ? 88.671 108.135 87.734 1.00 14.02 231 ASN A O 1
ATOM 1738 N N . LYS A 1 232 ? 90.552 108.546 88.884 1.00 15.61 232 LYS A N 1
ATOM 1739 C CA . LYS A 1 232 ? 89.874 108.360 90.161 1.00 15.61 232 LYS A CA 1
ATOM 1740 C C . LYS A 1 232 ? 88.753 109.368 90.401 1.00 15.61 232 LYS A C 1
ATOM 1741 O O . LYS A 1 232 ? 87.753 109.022 91.027 1.00 15.61 232 LYS A O 1
ATOM 1747 N N . ILE A 1 233 ? 88.869 110.603 89.912 1.00 14.26 233 ILE A N 1
ATOM 1748 C CA . ILE A 1 233 ? 87.733 111.515 90.067 1.00 14.26 233 ILE A CA 1
ATOM 1749 C C . ILE A 1 233 ? 86.540 111.138 89.193 1.00 14.26 233 ILE A C 1
ATOM 1750 O O . ILE A 1 233 ? 85.401 111.298 89.621 1.00 14.26 233 ILE A O 1
ATOM 1755 N N . ARG A 1 234 ? 86.748 110.578 88.008 1.00 13.82 234 ARG A N 1
ATOM 1756 C CA . ARG A 1 234 ? 85.610 110.066 87.238 1.00 13.82 234 ARG A CA 1
ATOM 1757 C C . ARG A 1 234 ? 84.985 108.808 87.855 1.00 13.82 234 ARG A C 1
ATOM 1758 O O . ARG A 1 234 ? 83.752 108.677 87.884 1.00 13.82 234 ARG A O 1
ATOM 1766 N N . THR A 1 235 ? 85.792 107.929 88.451 1.00 9.37 235 THR A N 1
ATOM 1767 C CA . THR A 1 235 ? 85.225 106.854 89.268 1.00 9.37 235 THR A CA 1
ATOM 1768 C C . THR A 1 235 ? 84.463 107.375 90.486 1.00 9.37 235 THR A C 1
ATOM 1769 O O . THR A 1 235 ? 83.435 106.812 90.863 1.00 9.37 235 THR A O 1
ATOM 1773 N N . HIS A 1 236 ? 84.938 108.440 91.113 1.00 17.66 236 HIS A N 1
ATOM 1774 C CA . HIS A 1 236 ? 84.254 108.997 92.275 1.00 17.66 236 HIS A CA 1
ATOM 1775 C C . HIS A 1 236 ? 82.933 109.652 91.892 1.00 17.66 236 HIS A C 1
ATOM 1776 O O . HIS A 1 236 ? 81.908 109.476 92.566 1.00 17.66 236 HIS A O 1
ATOM 1783 N N . CYS A 1 237 ? 82.962 110.462 90.842 1.00 14.60 237 CYS A N 1
ATOM 1784 C CA . CYS A 1 237 ? 81.760 111.071 90.303 1.00 14.60 237 CYS A CA 1
ATOM 1785 C C . CYS A 1 237 ? 80.701 110.042 89.950 1.00 14.60 237 CYS A C 1
ATOM 1786 O O . CYS A 1 237 ? 79.508 110.303 90.108 1.00 14.60 237 CYS A O 1
ATOM 1789 N N . TYR A 1 238 ? 81.104 108.867 89.470 1.00 12.49 238 TYR A N 1
ATOM 1790 C CA . TYR A 1 238 ? 80.121 107.811 89.251 1.00 12.49 238 TYR A CA 1
ATOM 1791 C C . TYR A 1 238 ? 79.290 107.495 90.493 1.00 12.49 238 TYR A C 1
ATOM 1792 O O . TYR A 1 238 ? 78.066 107.351 90.409 1.00 12.49 238 TYR A O 1
ATOM 1801 N N . ASN A 1 239 ? 79.929 107.428 91.659 1.00 11.73 239 ASN A N 1
ATOM 1802 C CA . ASN A 1 239 ? 79.235 107.179 92.919 1.00 11.73 239 ASN A CA 1
ATOM 1803 C C . ASN A 1 239 ? 78.464 108.382 93.444 1.00 11.73 239 ASN A C 1
ATOM 1804 O O . ASN A 1 239 ? 77.400 108.211 94.039 1.00 11.73 239 ASN A O 1
ATOM 1809 N N . ILE A 1 240 ? 78.948 109.596 93.208 1.00 12.13 240 ILE A N 1
ATOM 1810 C CA . ILE A 1 240 ? 78.147 110.777 93.526 1.00 12.13 240 ILE A CA 1
ATOM 1811 C C . ILE A 1 240 ? 76.832 110.771 92.744 1.00 12.13 240 ILE A C 1
ATOM 1812 O O . ILE A 1 240 ? 75.756 111.056 93.286 1.00 12.13 240 ILE A O 1
ATOM 1817 N N . VAL A 1 241 ? 76.900 110.461 91.455 1.00 15.21 241 VAL A N 1
ATOM 1818 C CA . VAL A 1 241 ? 75.691 110.404 90.642 1.00 15.21 241 VAL A CA 1
ATOM 1819 C C . VAL A 1 241 ? 74.811 109.224 91.028 1.00 15.21 241 VAL A C 1
ATOM 1820 O O . VAL A 1 241 ? 73.584 109.326 91.015 1.00 15.21 241 VAL A O 1
ATOM 1824 N N . ASP A 1 242 ? 75.408 108.083 91.349 1.00 15.43 242 ASP A N 1
ATOM 1825 C CA . ASP A 1 242 ? 74.647 106.959 91.885 1.00 15.43 242 ASP A CA 1
ATOM 1826 C C . ASP A 1 242 ? 73.850 107.349 93.134 1.00 15.43 242 ASP A C 1
ATOM 1827 O O . ASP A 1 242 ? 72.658 107.036 93.245 1.00 15.43 242 ASP A O 1
ATOM 1832 N N . SER A 1 243 ? 74.460 108.101 94.041 1.00 18.76 243 SER A N 1
ATOM 1833 C CA . SER A 1 243 ? 73.726 108.636 95.184 1.00 18.76 243 SER A CA 1
ATOM 1834 C C . SER A 1 243 ? 72.599 109.584 94.774 1.00 18.76 243 SER A C 1
ATOM 1835 O O . SER A 1 243 ? 71.477 109.470 95.273 1.00 18.76 243 SER A O 1
ATOM 1838 N N . PHE A 1 244 ? 72.867 110.522 93.857 1.00 16.84 244 PHE A N 1
ATOM 1839 C CA . PHE A 1 244 ? 71.796 111.412 93.388 1.00 16.84 244 PHE A CA 1
ATOM 1840 C C . PHE A 1 244 ? 70.614 110.653 92.806 1.00 16.84 244 PHE A C 1
ATOM 1841 O O . PHE A 1 244 ? 69.461 111.046 92.993 1.00 16.84 244 PHE A O 1
ATOM 1849 N N . ILE A 1 245 ? 70.885 109.588 92.074 1.00 19.73 245 ILE A N 1
ATOM 1850 C CA . ILE A 1 245 ? 69.832 108.736 91.539 1.00 19.73 245 ILE A CA 1
ATOM 1851 C C . ILE A 1 245 ? 69.034 108.069 92.656 1.00 19.73 245 ILE A C 1
ATOM 1852 O O . ILE A 1 245 ? 67.808 108.202 92.719 1.00 19.73 245 ILE A O 1
ATOM 1857 N N . LYS A 1 246 ? 69.711 107.373 93.579 1.00 18.49 246 LYS A N 1
ATOM 1858 C CA . LYS A 1 246 ? 68.978 106.591 94.585 1.00 18.49 246 LYS A CA 1
ATOM 1859 C C . LYS A 1 246 ? 68.255 107.444 95.619 1.00 18.49 246 LYS A C 1
ATOM 1860 O O . LYS A 1 246 ? 67.276 106.985 96.209 1.00 18.49 246 LYS A O 1
ATOM 1866 N N . GLN A 1 247 ? 68.718 108.649 95.891 1.00 23.41 247 GLN A N 1
ATOM 1867 C CA . GLN A 1 247 ? 68.011 109.514 96.821 1.00 23.41 247 GLN A CA 1
ATOM 1868 C C . GLN A 1 247 ? 66.951 110.380 96.145 1.00 23.41 247 GLN A C 1
ATOM 1869 O O . GLN A 1 247 ? 66.168 111.031 96.843 1.00 23.41 247 GLN A O 1
ATOM 1875 N N . ARG A 1 248 ? 66.898 110.387 94.816 1.00 24.81 248 ARG A N 1
ATOM 1876 C CA . ARG A 1 248 ? 66.125 111.351 94.019 1.00 24.81 248 ARG A CA 1
ATOM 1877 C C . ARG A 1 248 ? 66.399 112.802 94.408 1.00 24.81 248 ARG A C 1
ATOM 1878 O O . ARG A 1 248 ? 65.488 113.595 94.633 1.00 24.81 248 ARG A O 1
ATOM 1886 N N . THR A 1 249 ? 67.682 113.140 94.468 1.00 26.20 249 THR A N 1
ATOM 1887 C CA . THR A 1 249 ? 68.175 114.426 94.945 1.00 26.20 249 THR A CA 1
ATOM 1888 C C . THR A 1 249 ? 67.768 115.570 94.021 1.00 26.20 249 THR A C 1
ATOM 1889 O O . THR A 1 249 ? 68.269 115.670 92.900 1.00 26.20 249 THR A O 1
ATOM 1893 N N . SER A 1 250 ? 66.856 116.422 94.480 1.00 29.97 250 SER A N 1
ATOM 1894 C CA . SER A 1 250 ? 66.662 117.799 94.014 1.00 29.97 250 SER A CA 1
ATOM 1895 C C . SER A 1 250 ? 66.867 118.045 92.513 1.00 29.97 250 SER A C 1
ATOM 1896 O O . SER A 1 250 ? 66.303 117.327 91.683 1.00 29.97 250 SER A O 1
ATOM 1899 N N . VAL A 1 251 ? 67.676 119.056 92.160 1.00 29.60 251 VAL A N 1
ATOM 1900 C CA . VAL A 1 251 ? 67.951 119.392 90.759 1.00 29.60 251 VAL A CA 1
ATOM 1901 C C . VAL A 1 251 ? 68.540 118.208 89.989 1.00 29.60 251 VAL A C 1
ATOM 1902 O O . VAL A 1 251 ? 68.228 117.988 88.804 1.00 29.60 251 VAL A O 1
ATOM 1906 N N . TYR A 1 252 ? 69.382 117.425 90.644 1.00 26.17 252 TYR A N 1
ATOM 1907 C CA . TYR A 1 252 ? 70.234 116.487 89.929 1.00 26.17 252 TYR A CA 1
ATOM 1908 C C . TYR A 1 252 ? 69.497 115.243 89.454 1.00 26.17 252 TYR A C 1
ATOM 1909 O O . TYR A 1 252 ? 69.789 114.738 88.367 1.00 26.17 252 TYR A O 1
ATOM 1918 N N . ARG A 1 253 ? 68.497 114.782 90.194 1.00 25.45 253 ARG A N 1
ATOM 1919 C CA . ARG A 1 253 ? 67.666 113.683 89.713 1.00 25.45 253 ARG A CA 1
ATOM 1920 C C . ARG A 1 253 ? 66.816 114.097 88.522 1.00 25.45 253 ARG A C 1
ATOM 1921 O O . ARG A 1 253 ? 66.618 113.311 87.588 1.00 25.45 253 ARG A O 1
ATOM 1929 N N . GLU A 1 254 ? 66.271 115.309 88.560 1.00 30.32 254 GLU A N 1
ATOM 1930 C CA . GLU A 1 254 ? 65.533 115.839 87.421 1.00 30.32 254 GLU A CA 1
ATOM 1931 C C . GLU A 1 254 ? 66.400 115.867 86.174 1.00 30.32 254 GLU A C 1
ATOM 1932 O O . GLU A 1 254 ? 65.958 115.469 85.092 1.00 30.32 254 GLU A O 1
ATOM 1938 N N . LEU A 1 255 ? 67.652 116.312 86.318 1.00 27.21 255 LEU A N 1
ATOM 1939 C CA . LEU A 1 255 ? 68.575 116.319 85.183 1.00 27.21 255 LEU A CA 1
ATOM 1940 C C . LEU A 1 255 ? 68.910 114.914 84.685 1.00 27.21 255 LEU A C 1
ATOM 1941 O O . LEU A 1 255 ? 69.006 114.688 83.471 1.00 27.21 255 LEU A O 1
ATOM 1946 N N . TYR A 1 256 ? 69.009 113.944 85.589 1.00 25.67 256 TYR A N 1
ATOM 1947 C CA . TYR A 1 256 ? 69.167 112.557 85.159 1.00 25.67 256 TYR A CA 1
ATOM 1948 C C . TYR A 1 256 ? 67.974 112.057 84.348 1.00 25.67 256 TYR A C 1
ATOM 1949 O O . TYR A 1 256 ? 68.148 111.490 83.267 1.00 25.67 256 TYR A O 1
ATOM 1958 N N . ASP A 1 257 ? 66.758 112.217 84.866 1.00 30.01 257 ASP A N 1
ATOM 1959 C CA . ASP A 1 257 ? 65.577 111.796 84.112 1.00 30.01 257 ASP A CA 1
ATOM 1960 C C . ASP A 1 257 ? 65.493 112.489 82.754 1.00 30.01 257 ASP A C 1
ATOM 1961 O O . ASP A 1 257 ? 65.229 111.848 81.730 1.00 30.01 257 ASP A O 1
ATOM 1966 N N . ALA A 1 258 ? 65.723 113.800 82.727 1.00 29.06 258 ALA A N 1
ATOM 1967 C CA . ALA A 1 258 ? 65.620 114.553 81.484 1.00 29.06 258 ALA A CA 1
ATOM 1968 C C . ALA A 1 258 ? 66.598 114.050 80.437 1.00 29.06 258 ALA A C 1
ATOM 1969 O O . ALA A 1 258 ? 66.212 113.778 79.297 1.00 29.06 258 ALA A O 1
ATOM 1971 N N . GLU A 1 259 ? 67.864 113.877 80.813 1.00 31.80 259 GLU A N 1
ATOM 1972 C CA . GLU A 1 259 ? 68.843 113.382 79.850 1.00 31.80 259 GLU A CA 1
ATOM 1973 C C . GLU A 1 259 ? 68.596 111.926 79.462 1.00 31.80 259 GLU A C 1
ATOM 1974 O O . GLU A 1 259 ? 68.751 111.559 78.296 1.00 31.80 259 GLU A O 1
ATOM 1980 N N . LYS A 1 260 ? 68.262 111.073 80.420 1.00 30.54 260 LYS A N 1
ATOM 1981 C CA . LYS A 1 260 ? 68.011 109.665 80.124 1.00 30.54 260 LYS A CA 1
ATOM 1982 C C . LYS A 1 260 ? 66.834 109.473 79.169 1.00 30.54 260 LYS A C 1
ATOM 1983 O O . LYS A 1 260 ? 66.831 108.529 78.372 1.00 30.54 260 LYS A O 1
ATOM 1989 N N . ALA A 1 261 ? 65.814 110.335 79.252 1.00 31.25 261 ALA A N 1
ATOM 1990 C CA . ALA A 1 261 ? 64.747 110.350 78.251 1.00 31.25 261 ALA A CA 1
ATOM 1991 C C . ALA A 1 261 ? 65.206 110.927 76.914 1.00 31.25 261 ALA A C 1
ATOM 1992 O O . ALA A 1 261 ? 64.937 110.353 75.855 1.00 31.25 261 ALA A O 1
ATOM 1994 N N . ARG A 1 262 ? 65.905 112.062 76.947 1.00 34.38 262 ARG A N 1
ATOM 1995 C CA . ARG A 1 262 ? 66.378 112.720 75.732 1.00 34.38 262 ARG A CA 1
ATOM 1996 C C . ARG A 1 262 ? 67.321 111.860 74.903 1.00 34.38 262 ARG A C 1
ATOM 1997 O O . ARG A 1 262 ? 67.333 111.972 73.674 1.00 34.38 262 ARG A O 1
ATOM 2005 N N . GLN A 1 263 ? 68.128 111.019 75.539 1.00 34.97 263 GLN A N 1
ATOM 2006 C CA . GLN A 1 263 ? 69.168 110.288 74.826 1.00 34.97 263 GLN A CA 1
ATOM 2007 C C . GLN A 1 263 ? 68.761 108.923 74.284 1.00 34.97 263 GLN A C 1
ATOM 2008 O O . GLN A 1 263 ? 69.357 108.471 73.306 1.00 34.97 263 GLN A O 1
ATOM 2014 N N . ARG A 1 264 ? 67.794 108.236 74.886 1.00 38.55 264 ARG A N 1
ATOM 2015 C CA . ARG A 1 264 ? 67.457 106.885 74.431 1.00 38.55 264 ARG A CA 1
ATOM 2016 C C . ARG A 1 264 ? 67.027 106.765 72.964 1.00 38.55 264 ARG A C 1
ATOM 2017 O O . ARG A 1 264 ? 67.285 105.703 72.372 1.00 38.55 264 ARG A O 1
ATOM 2025 N N . PRO A 1 265 ? 66.390 107.755 72.335 1.00 38.30 265 PRO A N 1
ATOM 2026 C CA . PRO A 1 265 ? 66.225 107.709 70.873 1.00 38.30 265 PRO A CA 1
ATOM 2027 C C . PRO A 1 265 ? 67.517 107.541 70.078 1.00 38.30 265 PRO A C 1
ATOM 2028 O O . PRO A 1 265 ? 67.453 107.090 68.930 1.00 38.30 265 PRO A O 1
ATOM 2032 N N . LYS A 1 266 ? 68.675 107.899 70.634 1.00 38.57 266 LYS A N 1
ATOM 2033 C CA . LYS A 1 266 ? 69.936 107.961 69.901 1.00 38.57 266 LYS A CA 1
ATOM 2034 C C . LYS A 1 266 ? 70.855 106.753 70.097 1.00 38.57 266 LYS A C 1
ATOM 2035 O O . LYS A 1 266 ? 71.935 106.726 69.505 1.00 38.57 266 LYS A O 1
ATOM 2041 N N . VAL A 1 267 ? 70.482 105.761 70.909 1.00 40.77 267 VAL A N 1
ATOM 2042 C CA . VAL A 1 267 ? 71.417 104.726 71.337 1.00 40.77 267 VAL A CA 1
ATOM 2043 C C . VAL A 1 267 ? 70.707 103.378 71.368 1.00 40.77 267 VAL A C 1
ATOM 2044 O O . VAL A 1 267 ? 69.485 103.295 71.477 1.00 40.77 267 VAL A O 1
ATOM 2048 N N . GLU A 1 268 ? 71.496 102.311 71.241 1.00 49.16 268 GLU A N 1
ATOM 2049 C CA . GLU A 1 268 ? 70.952 100.995 70.924 1.00 49.16 268 GLU A CA 1
ATOM 2050 C C . GLU A 1 268 ? 70.460 100.182 72.124 1.00 49.16 268 GLU A C 1
ATOM 2051 O O . GLU A 1 268 ? 69.677 99.248 71.924 1.00 49.16 268 GLU A O 1
ATOM 2057 N N . SER A 1 269 ? 70.874 100.485 73.351 1.00 41.54 269 SER A N 1
ATOM 2058 C CA . SER A 1 269 ? 70.246 99.839 74.497 1.00 41.54 269 SER A CA 1
ATOM 2059 C C . SER A 1 269 ? 70.174 100.819 75.659 1.00 41.54 269 SER A C 1
ATOM 2060 O O . SER A 1 269 ? 70.861 101.839 75.670 1.00 41.54 269 SER A O 1
ATOM 2063 N N . ASP A 1 270 ? 69.297 100.506 76.622 1.00 39.32 270 ASP A N 1
ATOM 2064 C CA . ASP A 1 270 ? 68.999 101.427 77.722 1.00 39.32 270 ASP A CA 1
ATOM 2065 C C . ASP A 1 270 ? 70.253 101.849 78.475 1.00 39.32 270 ASP A C 1
ATOM 2066 O O . ASP A 1 270 ? 70.410 103.027 78.824 1.00 39.32 270 ASP A O 1
ATOM 2071 N N . GLY A 1 271 ? 71.168 100.904 78.707 1.00 32.80 271 GLY A N 1
ATOM 2072 C CA . GLY A 1 271 ? 72.377 101.186 79.459 1.00 32.80 271 GLY A CA 1
ATOM 2073 C C . GLY A 1 271 ? 73.275 102.234 78.844 1.00 32.80 271 GLY A C 1
ATOM 2074 O O . GLY A 1 271 ? 73.979 102.937 79.560 1.00 32.80 271 GLY A O 1
ATOM 2075 N N . HIS A 1 272 ? 73.211 102.410 77.532 1.00 30.69 272 HIS A N 1
ATOM 2076 C CA . HIS A 1 272 ? 73.939 103.508 76.914 1.00 30.69 272 HIS A CA 1
ATOM 2077 C C . HIS A 1 272 ? 73.315 104.861 77.238 1.00 30.69 272 HIS A C 1
ATOM 2078 O O . HIS A 1 272 ? 74.033 105.829 77.511 1.00 30.69 272 HIS A O 1
ATOM 2085 N N . ALA A 1 273 ? 71.988 104.952 77.235 1.00 30.36 273 ALA A N 1
ATOM 2086 C CA . ALA A 1 273 ? 71.343 106.188 77.659 1.00 30.36 273 ALA A CA 1
ATOM 2087 C C . ALA A 1 273 ? 71.580 106.463 79.138 1.00 30.36 273 ALA A C 1
ATOM 2088 O O . ALA A 1 273 ? 71.752 107.616 79.539 1.00 30.36 273 ALA A O 1
ATOM 2090 N N . HIS A 1 274 ? 71.611 105.412 79.956 1.00 26.14 274 HIS A N 1
ATOM 2091 C CA . HIS A 1 274 ? 71.977 105.549 81.363 1.00 26.14 274 HIS A CA 1
ATOM 2092 C C . HIS A 1 274 ? 73.394 106.090 81.542 1.00 26.14 274 HIS A C 1
ATOM 2093 O O . HIS A 1 274 ? 73.598 107.068 82.266 1.00 26.14 274 HIS A O 1
ATOM 2100 N N . ASN A 1 275 ? 74.392 105.454 80.924 1.00 23.34 275 ASN A N 1
ATOM 2101 C CA . ASN A 1 275 ? 75.765 105.948 81.031 1.00 23.34 275 ASN A CA 1
ATOM 2102 C C . ASN A 1 275 ? 75.923 107.372 80.502 1.00 23.34 275 ASN A C 1
ATOM 2103 O O . ASN A 1 275 ? 76.646 108.180 81.092 1.00 23.34 275 ASN A O 1
ATOM 2108 N N . ARG A 1 276 ? 75.208 107.730 79.443 1.00 25.58 276 ARG A N 1
ATOM 2109 C CA . ARG A 1 276 ? 75.232 109.118 78.985 1.00 25.58 276 ARG A CA 1
ATOM 2110 C C . ARG A 1 276 ? 74.581 110.092 79.968 1.00 25.58 276 ARG A C 1
ATOM 2111 O O . ARG A 1 276 ? 75.123 111.173 80.220 1.00 25.58 276 ARG A O 1
ATOM 2119 N N . ALA A 1 277 ? 73.426 109.740 80.530 1.00 23.17 277 ALA A N 1
ATOM 2120 C CA . ALA A 1 277 ? 72.810 110.572 81.557 1.00 23.17 277 ALA A CA 1
ATOM 2121 C C . ALA A 1 277 ? 73.693 110.733 82.794 1.00 23.17 277 ALA A C 1
ATOM 2122 O O . ALA A 1 277 ? 73.812 111.840 83.337 1.00 23.17 277 ALA A O 1
ATOM 2124 N N . VAL A 1 278 ? 74.295 109.641 83.271 1.00 20.92 278 VAL A N 1
ATOM 2125 C CA . VAL A 1 278 ? 75.222 109.708 84.402 1.00 20.92 278 VAL A CA 1
ATOM 2126 C C . VAL A 1 278 ? 76.372 110.654 84.106 1.00 20.92 278 VAL A C 1
ATOM 2127 O O . VAL A 1 278 ? 76.723 111.509 84.925 1.00 20.92 278 VAL A O 1
ATOM 2131 N N . ARG A 1 279 ? 76.996 110.489 82.945 1.00 20.71 279 ARG A N 1
ATOM 2132 C CA . ARG A 1 279 ? 78.070 111.378 82.534 1.00 20.71 279 ARG A CA 1
ATOM 2133 C C . ARG A 1 279 ? 77.625 112.832 82.521 1.00 20.71 279 ARG A C 1
ATOM 2134 O O . ARG A 1 279 ? 78.344 113.711 83.004 1.00 20.71 279 ARG A O 1
ATOM 2142 N N . LYS A 1 280 ? 76.440 113.107 81.970 1.00 23.70 280 LYS A N 1
ATOM 2143 C CA . LYS A 1 280 ? 75.905 114.470 81.931 1.00 23.70 280 LYS A CA 1
ATOM 2144 C C . LYS A 1 280 ? 75.740 115.076 83.325 1.00 23.70 280 LYS A C 1
ATOM 2145 O O . LYS A 1 280 ? 76.152 116.217 83.578 1.00 23.70 280 LYS A O 1
ATOM 2151 N N . VAL A 1 281 ? 75.175 114.312 84.257 1.00 20.96 281 VAL A N 1
ATOM 2152 C CA . VAL A 1 281 ? 74.986 114.817 85.615 1.00 20.96 281 VAL A CA 1
ATOM 2153 C C . VAL A 1 281 ? 76.313 114.999 86.347 1.00 20.96 281 VAL A C 1
ATOM 2154 O O . VAL A 1 281 ? 76.501 115.985 87.062 1.00 20.96 281 VAL A O 1
ATOM 2158 N N . ALA A 1 282 ? 77.235 114.038 86.223 1.00 20.40 282 ALA A N 1
ATOM 2159 C CA . ALA A 1 282 ? 78.558 114.169 86.833 1.00 20.40 282 ALA A CA 1
ATOM 2160 C C . ALA A 1 282 ? 79.300 115.403 86.344 1.00 20.40 282 ALA A C 1
ATOM 2161 O O . ALA A 1 282 ? 79.876 116.150 87.141 1.00 20.40 282 ALA A O 1
ATOM 2163 N N . LYS A 1 283 ? 79.276 115.648 85.037 1.00 21.23 283 LYS A N 1
ATOM 2164 C CA . LYS A 1 283 ? 79.828 116.884 84.495 1.00 21.23 283 LYS A CA 1
ATOM 2165 C C . LYS A 1 283 ? 79.155 118.141 85.051 1.00 21.23 283 LYS A C 1
ATOM 2166 O O . LYS A 1 283 ? 79.840 119.120 85.377 1.00 21.23 283 LYS A O 1
ATOM 2172 N N . VAL A 1 284 ? 77.824 118.162 85.154 1.00 26.34 284 VAL A N 1
ATOM 2173 C CA . VAL A 1 284 ? 77.174 119.382 85.649 1.00 26.34 284 VAL A CA 1
ATOM 2174 C C . VAL A 1 284 ? 77.428 119.583 87.140 1.00 26.34 284 VAL A C 1
ATOM 2175 O O . VAL A 1 284 ? 77.615 120.713 87.608 1.00 26.34 284 VAL A O 1
ATOM 2179 N N . PHE A 1 285 ? 77.493 118.498 87.898 1.00 24.38 285 PHE A N 1
ATOM 2180 C CA . PHE A 1 285 ? 77.889 118.588 89.295 1.00 24.38 285 PHE A CA 1
ATOM 2181 C C . PHE A 1 285 ? 79.299 119.135 89.464 1.00 24.38 285 PHE A C 1
ATOM 2182 O O . PHE A 1 285 ? 79.538 119.956 90.352 1.00 24.38 285 PHE A O 1
ATOM 2190 N N . LEU A 1 286 ? 80.254 118.678 88.651 1.00 24.96 286 LEU A N 1
ATOM 2191 C CA . LEU A 1 286 ? 81.598 119.251 88.703 1.00 24.96 286 LEU A CA 1
ATOM 2192 C C . LEU A 1 286 ? 81.616 120.718 88.309 1.00 24.96 286 LEU A C 1
ATOM 2193 O O . LEU A 1 286 ? 82.369 121.505 88.888 1.00 24.96 286 LEU A O 1
ATOM 2198 N N . GLN A 1 287 ? 80.780 121.119 87.352 1.00 30.29 287 GLN A N 1
ATOM 2199 C CA . GLN A 1 287 ? 80.615 122.548 87.084 1.00 30.29 287 GLN A CA 1
ATOM 2200 C C . GLN A 1 287 ? 80.146 123.323 88.323 1.00 30.29 287 GLN A C 1
ATOM 2201 O O . GLN A 1 287 ? 80.662 124.408 88.619 1.00 30.29 287 GLN A O 1
ATOM 2207 N N . HIS A 1 288 ? 79.194 122.768 89.077 1.00 35.47 288 HIS A N 1
ATOM 2208 C CA . HIS A 1 288 ? 78.725 123.437 90.297 1.00 35.47 288 HIS A CA 1
ATOM 2209 C C . HIS A 1 288 ? 79.760 123.422 91.423 1.00 35.47 288 HIS A C 1
ATOM 2210 O O . HIS A 1 288 ? 79.899 124.413 92.150 1.00 35.47 288 HIS A O 1
ATOM 2217 N N . TYR A 1 289 ? 80.492 122.322 91.591 1.00 31.05 289 TYR A N 1
ATOM 2218 C CA . TYR A 1 289 ? 81.584 122.306 92.561 1.00 31.05 289 TYR A CA 1
ATOM 2219 C C . TYR A 1 289 ? 82.635 123.357 92.234 1.00 31.05 289 TYR A C 1
ATOM 2220 O O . TYR A 1 289 ? 83.083 124.099 93.117 1.00 31.05 289 TYR A O 1
ATOM 2229 N N . TRP A 1 290 ? 82.970 123.497 90.958 1.00 36.01 290 TRP A N 1
ATOM 2230 C CA . TRP A 1 290 ? 83.863 124.560 90.533 1.00 36.01 290 TRP A CA 1
ATOM 2231 C C . TRP A 1 290 ? 83.302 125.928 90.891 1.00 36.01 290 TRP A C 1
ATOM 2232 O O . TRP A 1 290 ? 83.982 126.724 91.543 1.00 36.01 290 TRP A O 1
ATOM 2243 N N . VAL A 1 291 ? 82.084 126.241 90.436 1.00 39.77 291 VAL A N 1
ATOM 2244 C CA . VAL A 1 291 ? 81.498 127.568 90.675 1.00 39.77 291 VAL A CA 1
ATOM 2245 C C . VAL A 1 291 ? 81.484 127.938 92.159 1.00 39.77 291 VAL A C 1
ATOM 2246 O O . VAL A 1 291 ? 81.951 129.017 92.555 1.00 39.77 291 VAL A O 1
ATOM 2250 N N . VAL A 1 292 ? 80.965 127.045 93.003 1.00 42.88 292 VAL A N 1
ATOM 2251 C CA . VAL A 1 292 ? 80.917 127.308 94.442 1.00 42.88 292 VAL A CA 1
ATOM 2252 C C . VAL A 1 292 ? 82.311 127.500 95.036 1.00 42.88 292 VAL A C 1
ATOM 2253 O O . VAL A 1 292 ? 82.525 128.419 95.835 1.00 42.88 292 VAL A O 1
ATOM 2257 N N . SER A 1 293 ? 83.284 126.660 94.666 1.00 42.38 293 SER A N 1
ATOM 2258 C CA . SER A 1 293 ? 84.614 126.810 95.266 1.00 42.38 293 SER A CA 1
ATOM 2259 C C . SER A 1 293 ? 85.316 128.087 94.812 1.00 42.38 293 SER A C 1
ATOM 2260 O O . SER A 1 293 ? 85.991 128.752 95.609 1.00 42.38 293 SER A O 1
ATOM 2263 N N . ARG A 1 294 ? 85.152 128.453 93.545 1.00 50.51 294 ARG A N 1
ATOM 2264 C CA . ARG A 1 294 ? 85.718 129.699 93.056 1.00 50.51 294 ARG A CA 1
ATOM 2265 C C . ARG A 1 294 ? 85.140 130.886 93.806 1.00 50.51 294 ARG A C 1
ATOM 2266 O O . ARG A 1 294 ? 85.875 131.802 94.195 1.00 50.51 294 ARG A O 1
ATOM 2274 N N . GLU A 1 295 ? 83.824 130.892 94.023 1.00 58.35 295 GLU A N 1
ATOM 2275 C CA . GLU A 1 295 ? 83.220 132.000 94.763 1.00 58.35 295 GLU A CA 1
ATOM 2276 C C . GLU A 1 295 ? 83.642 132.019 96.228 1.00 58.35 295 GLU A C 1
ATOM 2277 O O . GLU A 1 295 ? 83.856 133.097 96.794 1.00 58.35 295 GLU A O 1
ATOM 2283 N N . LEU A 1 296 ? 83.778 130.847 96.853 1.00 53.60 296 LEU A N 1
ATOM 2284 C CA . LEU A 1 296 ? 84.261 130.780 98.231 1.00 53.60 296 LEU A CA 1
ATOM 2285 C C . LEU A 1 296 ? 85.665 131.352 98.385 1.00 53.60 296 LEU A C 1
ATOM 2286 O O . LEU A 1 296 ? 85.910 132.189 99.259 1.00 53.60 296 LEU A O 1
ATOM 2291 N N . ALA A 1 297 ? 86.607 130.901 97.563 1.00 60.37 297 ALA A N 1
ATOM 2292 C CA . ALA A 1 297 ? 88.004 131.282 97.742 1.00 60.37 297 ALA A CA 1
ATOM 2293 C C . ALA A 1 297 ? 88.340 132.650 97.163 1.00 60.37 297 ALA A C 1
ATOM 2294 O O . ALA A 1 297 ? 89.422 133.175 97.450 1.00 60.37 297 ALA A O 1
ATOM 2296 N N . GLY A 1 298 ? 87.452 133.238 96.372 1.00 64.33 298 GLY A N 1
ATOM 2297 C CA . GLY A 1 298 ? 87.712 134.536 95.785 1.00 64.33 298 GLY A CA 1
ATOM 2298 C C . GLY A 1 298 ? 88.517 134.500 94.508 1.00 64.33 298 GLY A C 1
ATOM 2299 O O . GLY A 1 298 ? 89.358 135.377 94.279 1.00 64.33 298 GLY A O 1
ATOM 2300 N N . PHE A 1 299 ? 88.295 133.492 93.679 1.00 64.26 299 PHE A N 1
ATOM 2301 C CA . PHE A 1 299 ? 88.857 133.391 92.343 1.00 64.26 299 PHE A CA 1
ATOM 2302 C C . PHE A 1 299 ? 87.821 133.818 91.308 1.00 64.26 299 PHE A C 1
ATOM 2303 O O . PHE A 1 299 ? 86.639 133.995 91.609 1.00 64.26 299 PHE A O 1
ATOM 2311 N N . SER A 1 300 ? 88.286 133.997 90.075 1.00 69.99 300 SER A N 1
ATOM 2312 C CA . SER A 1 300 ? 87.437 134.537 89.021 1.00 69.99 300 SER A CA 1
ATOM 2313 C C . SER A 1 300 ? 86.313 133.580 88.623 1.00 69.99 300 SER A C 1
ATOM 2314 O O . SER A 1 300 ? 86.493 132.360 88.560 1.00 69.99 300 SER A O 1
ATOM 2317 N N . VAL A 1 301 ? 85.144 134.161 88.378 1.00 70.21 301 VAL A N 1
ATOM 2318 C CA . VAL A 1 301 ? 83.997 133.472 87.801 1.00 70.21 301 VAL A CA 1
ATOM 2319 C C . VAL A 1 301 ? 83.952 133.730 86.298 1.00 70.21 301 VAL A C 1
ATOM 2320 O O . VAL A 1 301 ? 84.666 134.577 85.769 1.00 70.21 301 VAL A O 1
ATOM 2324 N N . SER A 1 302 ? 83.119 132.970 85.591 1.00 65.76 302 SER A N 1
ATOM 2325 C CA . SER A 1 302 ? 83.036 133.089 84.132 1.00 65.76 302 SER A CA 1
ATOM 2326 C C . SER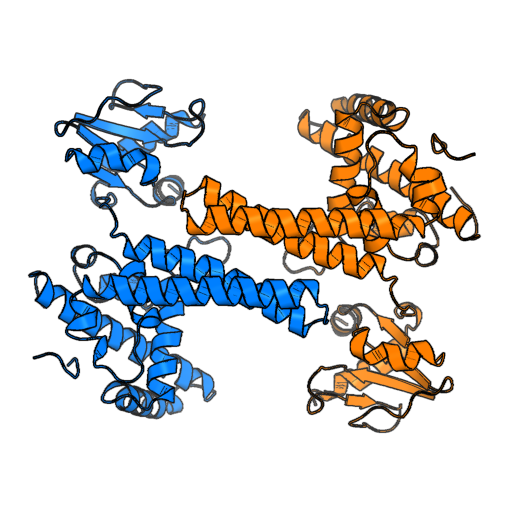 A 1 302 ? 81.704 132.607 83.572 1.00 65.76 302 SER A C 1
ATOM 2327 O O . SER A 1 302 ? 80.638 132.954 84.083 1.00 65.76 302 SER A O 1
ATOM 2330 N N . LYS A 1 317 ? 72.160 126.162 87.789 1.00 60.86 317 LYS A N 1
ATOM 2331 C CA . LYS A 1 317 ? 72.528 126.734 89.082 1.00 60.86 317 LYS A CA 1
ATOM 2332 C C . LYS A 1 317 ? 72.684 125.647 90.131 1.00 60.86 317 LYS A C 1
ATOM 2333 O O . LYS A 1 317 ? 71.918 124.684 90.138 1.00 60.86 317 LYS A O 1
ATOM 2339 N N . PRO A 1 318 ? 73.670 125.791 91.015 1.00 56.97 318 PRO A N 1
ATOM 2340 C CA . PRO A 1 318 ? 73.690 124.964 92.212 1.00 56.97 318 PRO A CA 1
ATOM 2341 C C . PRO A 1 318 ? 72.422 125.164 93.014 1.00 56.97 318 PRO A C 1
ATOM 2342 O O . PRO A 1 318 ? 71.802 126.243 92.972 1.00 56.97 318 PRO A O 1
ATOM 2346 N N . PRO A 1 319 ? 71.989 124.146 93.751 1.00 61.37 319 PRO A N 1
ATOM 2347 C CA . PRO A 1 319 ? 70.685 124.219 94.423 1.00 61.37 319 PRO A CA 1
ATOM 2348 C C . PRO A 1 319 ? 70.619 125.183 95.603 1.00 61.37 319 PRO A C 1
ATOM 2349 O O . PRO A 1 319 ? 69.816 126.119 95.601 1.00 61.37 319 PRO A O 1
ATOM 2353 N N . HIS A 1 320 ? 71.459 124.963 96.612 1.00 66.70 320 HIS A N 1
ATOM 2354 C CA . HIS A 1 320 ? 71.412 125.726 97.853 1.00 66.70 320 HIS A CA 1
ATOM 2355 C C . HIS A 1 320 ? 72.198 127.032 97.813 1.00 66.70 320 HIS A C 1
ATOM 2356 O O . HIS A 1 320 ? 71.981 127.894 98.671 1.00 66.70 320 HIS A O 1
ATOM 2363 N N . TRP A 1 321 ? 73.101 127.199 96.856 1.00 70.66 321 TRP A N 1
ATOM 2364 C CA . TRP A 1 321 ? 74.063 128.292 96.891 1.00 70.66 321 TRP A CA 1
ATOM 2365 C C . TRP A 1 321 ? 73.471 129.590 96.356 1.00 70.66 321 TRP A C 1
ATOM 2366 O O . TRP A 1 321 ? 73.086 129.673 95.185 1.00 70.66 321 TRP A O 1
ATOM 2377 N N . ASN A 1 322 ? 73.414 130.602 97.222 1.00 85.10 322 ASN A N 1
ATOM 2378 C CA . ASN A 1 322 ? 73.054 131.973 96.855 1.00 85.10 322 ASN A CA 1
ATOM 2379 C C . ASN A 1 322 ? 73.867 132.965 97.684 1.00 85.10 322 ASN A C 1
ATOM 2380 O O . ASN A 1 322 ? 73.827 132.951 98.915 1.00 85.10 322 ASN A O 1
ATOM 2385 N N . THR B 1 6 ? 74.719 57.543 86.043 1.00 67.59 6 THR B N 1
ATOM 2386 C CA . THR B 1 6 ? 73.920 58.733 85.770 1.00 67.59 6 THR B CA 1
ATOM 2387 C C . THR B 1 6 ? 74.848 59.942 85.680 1.00 67.59 6 THR B C 1
ATOM 2388 O O . THR B 1 6 ? 75.383 60.389 86.688 1.00 67.59 6 THR B O 1
ATOM 2392 N N . ILE B 1 7 ? 75.021 60.476 84.471 1.00 63.91 7 ILE B N 1
ATOM 2393 C CA . ILE B 1 7 ? 75.905 61.610 84.211 1.00 63.91 7 ILE B CA 1
ATOM 2394 C C . ILE B 1 7 ? 75.091 62.893 84.124 1.00 63.91 7 ILE B C 1
ATOM 2395 O O . ILE B 1 7 ? 74.066 62.939 83.439 1.00 63.91 7 ILE B O 1
ATOM 2400 N N . LEU B 1 8 ? 75.557 63.942 84.801 1.00 62.72 8 LEU B N 1
ATOM 2401 C CA . LEU B 1 8 ? 74.923 65.253 84.769 1.00 62.72 8 LEU B CA 1
ATOM 2402 C C . LEU B 1 8 ? 75.972 66.305 84.452 1.00 62.72 8 LEU B C 1
ATOM 2403 O O . LEU B 1 8 ? 77.037 66.309 85.071 1.00 62.72 8 LEU B O 1
ATOM 2408 N N . ALA B 1 9 ? 75.690 67.196 83.504 1.00 58.98 9 ALA B N 1
ATOM 2409 C CA . ALA B 1 9 ? 76.603 68.287 83.173 1.00 58.98 9 ALA B CA 1
ATOM 2410 C C . ALA B 1 9 ? 76.021 69.573 83.735 1.00 58.98 9 ALA B C 1
ATOM 2411 O O . ALA B 1 9 ? 74.933 69.982 83.337 1.00 58.98 9 ALA B O 1
ATOM 2413 N N . VAL B 1 10 ? 76.768 70.239 84.608 1.00 54.89 10 VAL B N 1
ATOM 2414 C CA . VAL B 1 10 ? 76.305 71.440 85.296 1.00 54.89 10 VAL B CA 1
ATOM 2415 C C . VAL B 1 10 ? 77.112 72.666 84.899 1.00 54.89 10 VAL B C 1
ATOM 2416 O O . VAL B 1 10 ? 78.345 72.647 84.921 1.00 54.89 10 VAL B O 1
ATOM 2420 N N . ASP B 1 11 ? 76.408 73.715 84.489 1.00 57.37 11 ASP B N 1
ATOM 2421 C CA . ASP B 1 11 ? 76.989 75.030 84.245 1.00 57.37 11 ASP B CA 1
ATOM 2422 C C . ASP B 1 11 ? 76.792 75.735 85.581 1.00 57.37 11 ASP B C 1
ATOM 2423 O O . ASP B 1 11 ? 75.770 76.367 85.830 1.00 57.37 11 ASP B O 1
ATOM 2428 N N . TRP B 1 12 ? 77.777 75.584 86.464 1.00 49.24 12 TRP B N 1
ATOM 2429 C CA . TRP B 1 12 ? 77.683 76.031 87.845 1.00 49.24 12 TRP B CA 1
ATOM 2430 C C . TRP B 1 12 ? 77.609 77.546 87.993 1.00 49.24 12 TRP B C 1
ATOM 2431 O O . TRP B 1 12 ? 78.014 78.317 87.126 1.00 49.24 12 TRP B O 1
ATOM 2442 N N . SER B 1 13 ? 77.056 77.953 89.135 1.00 52.92 13 SER B N 1
ATOM 2443 C CA . SER B 1 13 ? 76.869 79.347 89.498 1.00 52.92 13 SER B CA 1
ATOM 2444 C C . SER B 1 13 ? 76.588 79.427 90.988 1.00 52.92 13 SER B C 1
ATOM 2445 O O . SER B 1 13 ? 76.310 78.416 91.635 1.00 52.92 13 SER B O 1
ATOM 2448 N N . HIS B 1 14 ? 76.705 80.637 91.539 1.00 54.89 14 HIS B N 1
ATOM 2449 C CA . HIS B 1 14 ? 76.322 80.834 92.931 1.00 54.89 14 HIS B CA 1
ATOM 2450 C C . HIS B 1 14 ? 74.834 81.124 93.078 1.00 54.89 14 HIS B C 1
ATOM 2451 O O . HIS B 1 14 ? 74.173 80.546 93.944 1.00 54.89 14 HIS B O 1
ATOM 2458 N N . GLU B 1 15 ? 74.286 81.984 92.222 1.00 65.28 15 GLU B N 1
ATOM 2459 C CA . GLU B 1 15 ? 72.869 82.316 92.257 1.00 65.28 15 GLU B CA 1
ATOM 2460 C C . GLU B 1 15 ? 72.070 81.229 91.549 1.00 65.28 15 GLU B C 1
ATOM 2461 O O . GLU B 1 15 ? 72.331 80.933 90.380 1.00 65.28 15 GLU B O 1
ATOM 2467 N N . GLU B 1 16 ? 71.094 80.637 92.250 1.00 68.35 16 GLU B N 1
ATOM 2468 C CA . GLU B 1 16 ? 70.317 79.528 91.693 1.00 68.35 16 GLU B CA 1
ATOM 2469 C C . GLU B 1 16 ? 69.508 79.909 90.461 1.00 68.35 16 GLU B C 1
ATOM 2470 O O . GLU B 1 16 ? 69.108 79.021 89.704 1.00 68.35 16 GLU B O 1
ATOM 2476 N N . ARG B 1 17 ? 69.248 81.195 90.239 1.00 68.77 17 ARG B N 1
ATOM 2477 C CA . ARG B 1 17 ? 68.564 81.589 89.015 1.00 68.77 17 ARG B CA 1
ATOM 2478 C C . ARG B 1 17 ? 69.406 81.281 87.782 1.00 68.77 17 ARG B C 1
ATOM 2479 O O . ARG B 1 17 ? 68.858 80.999 86.715 1.00 68.77 17 ARG B O 1
ATOM 2487 N N . LYS B 1 18 ? 70.732 81.346 87.904 1.00 63.51 18 LYS B N 1
ATOM 2488 C CA . LYS B 1 18 ? 71.649 81.034 86.810 1.00 63.51 18 LYS B CA 1
ATOM 2489 C C . LYS B 1 18 ? 71.962 79.543 86.661 1.00 63.51 18 LYS B C 1
ATOM 2490 O O . LYS B 1 18 ? 72.351 79.111 85.573 1.00 63.51 18 LYS B O 1
ATOM 2496 N N . LEU B 1 19 ? 71.866 78.762 87.731 1.00 64.60 19 LEU B N 1
ATOM 2497 C CA . LEU B 1 19 ? 72.237 77.352 8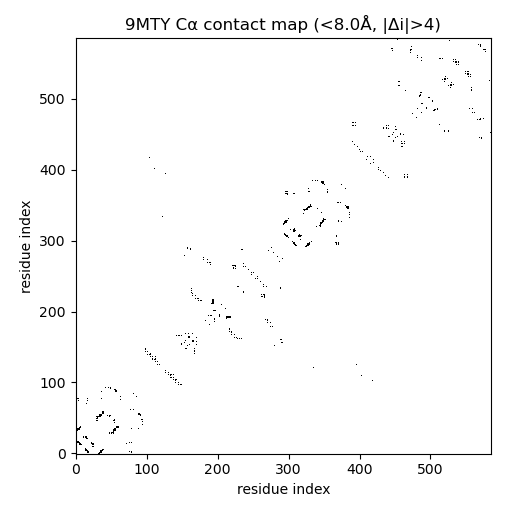7.681 1.00 64.60 19 LEU B CA 1
ATOM 2498 C C . LEU B 1 19 ? 71.492 76.593 86.589 1.00 64.60 19 LEU B C 1
ATOM 2499 O O . LEU B 1 19 ? 70.290 76.772 86.389 1.00 64.60 19 LEU B O 1
ATOM 2504 N N . ALA B 1 20 ? 72.211 75.704 85.908 1.00 62.66 20 ALA B N 1
ATOM 2505 C CA . ALA B 1 20 ? 71.646 74.888 84.845 1.00 62.66 20 ALA B CA 1
ATOM 2506 C C . ALA B 1 20 ? 72.345 73.541 84.804 1.00 62.66 20 ALA B C 1
ATOM 2507 O O . ALA B 1 20 ? 73.562 73.461 84.963 1.00 62.66 20 ALA B O 1
ATOM 2509 N N . ILE B 1 21 ? 71.564 72.485 84.602 1.00 64.85 21 ILE B N 1
ATOM 2510 C CA . ILE B 1 21 ? 72.062 71.116 84.525 1.00 64.85 21 ILE B CA 1
ATOM 2511 C C . ILE B 1 21 ? 71.425 70.433 83.324 1.00 64.85 21 ILE B C 1
ATOM 2512 O O . ILE B 1 21 ? 70.240 70.630 83.051 1.00 64.85 21 ILE B O 1
ATOM 2517 N N . PHE B 1 22 ? 72.216 69.661 82.588 1.00 65.34 22 PHE B N 1
ATOM 2518 C CA . PHE B 1 22 ? 71.733 68.880 81.458 1.00 65.34 22 PHE B CA 1
ATOM 2519 C C . PHE B 1 22 ? 71.959 67.413 81.791 1.00 65.34 22 PHE B C 1
ATOM 2520 O O . PHE B 1 22 ? 73.091 67.007 82.082 1.00 65.34 22 PHE B O 1
ATOM 2528 N N . ASP B 1 23 ? 70.883 66.625 81.758 1.00 71.29 23 ASP B N 1
ATOM 2529 C CA . ASP B 1 23 ? 70.941 65.203 82.073 1.00 71.29 23 ASP B CA 1
ATOM 2530 C C . ASP B 1 23 ? 71.160 64.332 80.843 1.00 71.29 23 ASP B C 1
ATOM 2531 O O . ASP B 1 23 ? 71.116 63.104 80.951 1.00 71.29 23 ASP B O 1
ATOM 2536 N N . GLY B 1 24 ? 71.387 64.942 79.686 1.00 70.60 24 GLY B N 1
ATOM 2537 C CA . GLY B 1 24 ? 71.535 64.243 78.432 1.00 70.60 24 GLY B CA 1
ATOM 2538 C C . GLY B 1 24 ? 70.271 64.205 77.603 1.00 70.60 24 GLY B C 1
ATOM 2539 O O . GLY B 1 24 ? 70.326 63.814 76.431 1.00 70.60 24 GLY B O 1
ATOM 2540 N N . LYS B 1 25 ? 69.143 64.628 78.171 1.00 72.08 25 LYS B N 1
ATOM 2541 C CA . LYS B 1 25 ? 67.866 64.638 77.474 1.00 72.08 25 LYS B CA 1
ATOM 2542 C C . LYS B 1 25 ? 67.086 65.933 77.708 1.00 72.08 25 LYS B C 1
ATOM 2543 O O . LYS B 1 25 ? 66.436 66.440 76.790 1.00 72.08 25 LYS B O 1
ATOM 2549 N N . LYS B 1 26 ? 67.169 66.493 78.916 1.00 71.03 26 LYS B N 1
ATOM 2550 C CA . LYS B 1 26 ? 66.455 67.714 79.282 1.00 71.03 26 LYS B CA 1
ATOM 2551 C C . LYS B 1 26 ? 67.306 68.601 80.188 1.00 71.03 26 LYS B C 1
ATOM 2552 O O . LYS B 1 26 ? 68.298 68.164 80.773 1.00 71.03 26 LYS B O 1
ATOM 2558 N N . ILE B 1 27 ? 66.881 69.859 80.311 1.00 68.75 27 ILE B N 1
ATOM 2559 C CA . ILE B 1 27 ? 67.548 70.862 81.136 1.00 68.75 27 ILE B CA 1
ATOM 2560 C C . ILE B 1 27 ? 66.837 70.953 82.480 1.00 68.75 27 ILE B C 1
ATOM 2561 O O . ILE B 1 27 ? 65.607 71.054 82.535 1.00 68.75 27 ILE B O 1
ATOM 2566 N N . ARG B 1 28 ? 67.609 70.922 83.563 1.00 68.99 28 ARG B N 1
ATOM 2567 C CA . ARG B 1 28 ? 67.104 71.035 84.922 1.00 68.99 28 ARG B CA 1
ATOM 2568 C C . ARG B 1 28 ? 67.681 72.271 85.590 1.00 68.99 28 ARG B C 1
ATOM 2569 O O . ARG B 1 28 ? 68.777 72.723 85.254 1.00 68.99 28 ARG B O 1
ATOM 2577 N N . LYS B 1 29 ? 66.909 72.848 86.500 1.00 69.61 29 LYS B N 1
ATOM 2578 C CA . LYS B 1 29 ? 67.331 74.045 87.208 1.00 69.61 29 LYS B CA 1
ATOM 2579 C C . LYS B 1 29 ? 68.075 73.775 88.513 1.00 69.61 29 LYS B C 1
ATOM 2580 O O . LYS B 1 29 ? 68.730 74.689 89.025 1.00 69.61 29 LYS B O 1
ATOM 2586 N N . LYS B 1 30 ? 67.985 72.570 89.080 1.00 70.76 30 LYS B N 1
ATOM 2587 C CA . LYS B 1 30 ? 68.621 72.281 90.362 1.00 70.76 30 LYS B CA 1
ATOM 2588 C C . LYS B 1 30 ? 69.170 70.859 90.394 1.00 70.76 30 LYS B C 1
ATOM 2589 O O . LYS B 1 30 ? 68.707 69.982 89.664 1.00 70.76 30 LYS B O 1
ATOM 2595 N N . LEU B 1 31 ? 70.198 70.647 91.232 1.00 70.46 31 LEU B N 1
ATOM 2596 C CA . LEU B 1 31 ? 70.836 69.350 91.414 1.00 70.46 31 LEU B CA 1
ATOM 2597 C C . LEU B 1 31 ? 70.047 68.421 92.340 1.00 70.46 31 LEU B C 1
ATOM 2598 O O . LEU B 1 31 ? 69.322 68.876 93.226 1.00 70.46 31 LEU B O 1
ATOM 2603 N N . PRO B 1 32 ? 70.193 67.115 92.158 1.00 73.27 32 PRO B N 1
ATOM 2604 C CA . PRO B 1 32 ? 69.521 66.128 93.008 1.00 73.27 32 PRO B CA 1
ATOM 2605 C C . PRO B 1 32 ? 70.228 65.952 94.349 1.00 73.27 32 PRO B C 1
ATOM 2606 O O . PRO B 1 32 ? 71.223 66.601 94.653 1.00 73.27 32 PRO B O 1
ATOM 2610 N N . GLU B 1 33 ? 69.673 65.062 95.163 1.00 76.63 33 GLU B N 1
ATOM 2611 C CA . GLU B 1 33 ? 70.310 64.724 96.428 1.00 76.63 33 GLU B CA 1
ATOM 2612 C C . GLU B 1 33 ? 71.562 63.890 96.155 1.00 76.63 33 GLU B C 1
ATOM 2613 O O . GLU B 1 33 ? 71.585 63.096 95.211 1.00 76.63 33 GLU B O 1
ATOM 2619 N N . PRO B 1 34 ? 72.630 64.084 96.926 1.00 70.38 34 PRO B N 1
ATOM 2620 C CA . PRO B 1 34 ? 73.870 63.336 96.687 1.00 70.38 34 PRO B CA 1
ATOM 2621 C C . PRO B 1 34 ? 73.706 61.821 96.759 1.00 70.38 34 PRO B C 1
ATOM 2622 O O . PRO B 1 34 ? 73.057 61.280 97.657 1.00 70.38 34 PRO B O 1
ATOM 2626 N N . SER B 1 35 ? 74.324 61.143 95.797 1.00 71.50 35 SER B N 1
ATOM 2627 C CA . SER B 1 35 ? 74.326 59.692 95.700 1.00 71.50 35 SER B CA 1
ATOM 2628 C C . SER B 1 35 ? 75.500 59.277 94.826 1.00 71.50 35 SER B C 1
ATOM 2629 O O . SER B 1 35 ? 75.756 59.906 93.800 1.00 71.50 35 SER B O 1
ATOM 2632 N N . SER B 1 36 ? 76.181 58.195 95.207 1.00 70.43 36 SER B N 1
ATOM 2633 C CA . SER B 1 36 ? 77.330 57.745 94.429 1.00 70.43 36 SER B CA 1
ATOM 2634 C C . SER B 1 36 ? 76.951 57.271 93.032 1.00 70.43 36 SER B C 1
ATOM 2635 O O . SER B 1 36 ? 77.842 57.023 92.215 1.00 70.43 36 SER B O 1
ATOM 2638 N N . ASP B 1 37 ? 75.656 57.158 92.740 1.00 74.27 37 ASP B N 1
ATOM 2639 C CA . ASP B 1 37 ? 75.174 56.818 91.409 1.00 74.27 37 ASP B CA 1
ATOM 2640 C C . ASP B 1 37 ? 75.335 57.973 90.428 1.00 74.27 37 ASP B C 1
ATOM 2641 O O . ASP B 1 37 ? 75.320 57.751 89.211 1.00 74.27 37 ASP B O 1
ATOM 2646 N N . VAL B 1 38 ? 75.499 59.193 90.930 1.00 68.78 38 VAL B N 1
ATOM 2647 C CA . VAL B 1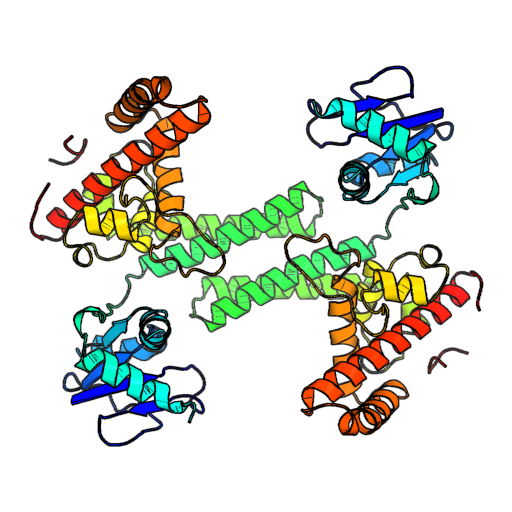 38 ? 75.577 60.395 90.113 1.00 68.78 38 VAL B CA 1
ATOM 2648 C C . VAL B 1 38 ? 77.023 60.785 89.860 1.00 68.78 38 VAL B C 1
ATOM 2649 O O . VAL B 1 38 ? 77.835 60.829 90.789 1.00 68.78 38 VAL B O 1
ATOM 2653 N N . ILE B 1 39 ? 77.350 61.026 88.593 1.00 61.64 39 ILE B N 1
ATOM 2654 C CA . ILE B 1 39 ? 78.650 61.530 88.170 1.00 61.64 39 ILE B CA 1
ATOM 2655 C C . ILE B 1 39 ? 78.410 62.924 87.614 1.00 61.64 39 ILE B C 1
ATOM 2656 O O . ILE B 1 39 ? 77.667 63.096 86.643 1.00 61.64 39 ILE B O 1
ATOM 2661 N N . ILE B 1 40 ? 79.047 63.911 88.208 1.00 55.72 40 ILE B N 1
ATOM 2662 C CA . ILE B 1 40 ? 78.909 65.296 87.796 1.00 55.72 40 ILE B CA 1
ATOM 2663 C C . ILE B 1 40 ? 80.106 65.686 86.951 1.00 55.72 40 ILE B C 1
ATOM 2664 O O . ILE B 1 40 ? 81.232 65.263 87.230 1.00 55.72 40 ILE B O 1
ATOM 2669 N N . VAL B 1 41 ? 79.861 66.439 85.883 1.00 53.00 41 VAL B N 1
ATOM 2670 C CA . VAL B 1 41 ? 80.915 66.994 85.047 1.00 53.00 41 VAL B CA 1
ATOM 2671 C C . VAL B 1 41 ? 80.688 68.497 85.003 1.00 53.00 41 VAL B C 1
ATOM 2672 O O . VAL B 1 41 ? 79.563 68.958 84.788 1.00 53.00 41 VAL B O 1
ATOM 2676 N N . ALA B 1 42 ? 81.744 69.260 85.251 1.00 50.87 42 ALA B N 1
ATOM 2677 C CA . ALA B 1 42 ? 81.589 70.695 85.356 1.00 50.87 42 ALA B CA 1
ATOM 2678 C C . ALA B 1 42 ? 82.863 71.393 84.929 1.00 50.87 42 ALA B C 1
ATOM 2679 O O . ALA B 1 42 ? 83.942 70.805 84.895 1.00 50.87 42 ALA B O 1
ATOM 2681 N N . GLU B 1 43 ? 82.708 72.652 84.558 1.00 51.78 43 GLU B N 1
ATOM 2682 C CA . GLU B 1 43 ? 83.831 73.495 84.187 1.00 51.78 43 GLU B CA 1
ATOM 2683 C C . GLU B 1 43 ? 84.249 74.379 85.361 1.00 51.78 43 GLU B C 1
ATOM 2684 O O . GLU B 1 43 ? 83.822 75.524 85.474 1.00 51.78 43 GLU B O 1
ATOM 2690 N N . ASN B 1 44 ? 85.074 73.820 86.264 1.00 48.02 44 ASN B N 1
ATOM 2691 C CA . ASN B 1 44 ? 85.608 74.540 87.442 1.00 48.02 44 ASN B CA 1
ATOM 2692 C C . ASN B 1 44 ? 84.620 74.813 88.593 1.00 48.02 44 ASN B C 1
ATOM 2693 O O . ASN B 1 44 ? 84.655 75.876 89.206 1.00 48.02 44 ASN B O 1
ATOM 2698 N N . ILE B 1 45 ? 83.766 73.851 88.926 1.00 46.30 45 ILE B N 1
ATOM 2699 C CA . ILE B 1 45 ? 82.799 74.035 90.028 1.00 46.30 45 ILE B CA 1
ATOM 2700 C C . ILE B 1 45 ? 83.510 74.165 91.383 1.00 46.30 45 ILE B C 1
ATOM 2701 O O . ILE B 1 45 ? 84.397 73.352 91.704 1.00 46.30 45 ILE B O 1
ATOM 2706 N N . PRO B 1 46 ? 83.156 75.153 92.215 1.00 46.31 46 PRO B N 1
ATOM 2707 C CA . PRO B 1 46 ? 83.760 75.293 93.544 1.00 46.31 46 PRO B CA 1
ATOM 2708 C C . PRO B 1 46 ? 83.537 74.107 94.465 1.00 46.31 46 PRO B C 1
ATOM 2709 O O . PRO B 1 46 ? 82.557 73.372 94.353 1.00 46.31 46 PRO B O 1
ATOM 2713 N N . GLN B 1 47 ? 84.481 73.927 95.387 1.00 49.06 47 GLN B N 1
ATOM 2714 C CA . GLN B 1 47 ? 84.361 72.887 96.406 1.00 49.06 47 GLN B CA 1
ATOM 2715 C C . GLN B 1 47 ? 83.144 73.118 97.294 1.00 49.06 47 GLN B C 1
ATOM 2716 O O . GLN B 1 47 ? 82.593 72.171 97.852 1.00 49.06 47 GLN B O 1
ATOM 2722 N N . LYS B 1 48 ? 82.741 74.378 97.460 1.00 51.53 48 LYS B N 1
ATOM 2723 C CA . LYS B 1 48 ? 81.540 74.734 98.214 1.00 51.53 48 LYS B CA 1
ATOM 2724 C C . LYS B 1 48 ? 80.320 73.944 97.762 1.00 51.53 48 LYS B C 1
ATOM 2725 O O . LYS B 1 48 ? 79.541 73.462 98.591 1.00 51.53 48 LYS B O 1
ATOM 2731 N N . TYR B 1 49 ? 80.144 73.790 96.450 1.00 53.57 49 TYR B N 1
ATOM 2732 C CA . TYR B 1 49 ? 78.998 73.091 95.880 1.00 53.57 49 TYR B CA 1
ATOM 2733 C C . TYR B 1 49 ? 79.238 71.613 95.642 1.00 53.57 49 TYR B C 1
ATOM 2734 O O . TYR B 1 49 ? 78.285 70.833 95.678 1.00 53.57 49 TYR B O 1
ATOM 2743 N N . ALA B 1 50 ? 80.466 71.212 95.361 1.00 54.93 50 ALA B N 1
ATOM 2744 C CA . ALA B 1 50 ? 80.777 69.814 95.102 1.00 54.93 50 ALA B CA 1
ATOM 2745 C C . ALA B 1 50 ? 81.054 68.978 96.344 1.00 54.93 50 ALA B C 1
ATOM 2746 O O . ALA B 1 50 ? 80.942 67.754 96.270 1.00 54.93 50 ALA B O 1
ATOM 2748 N N . ALA B 1 51 ? 81.444 69.581 97.463 1.00 60.23 51 ALA B N 1
ATOM 2749 C CA . ALA B 1 51 ? 81.779 68.798 98.655 1.00 60.23 51 ALA B CA 1
ATOM 2750 C C . ALA B 1 51 ? 80.690 67.830 99.115 1.00 60.23 51 ALA B C 1
ATOM 2751 O O . ALA B 1 51 ? 81.037 66.690 99.478 1.00 60.23 51 ALA B O 1
ATOM 2753 N N . PRO B 1 52 ? 79.401 68.191 99.140 1.00 61.39 52 PRO B N 1
ATOM 2754 C CA . PRO B 1 52 ? 78.371 67.202 99.491 1.00 61.39 52 PRO B CA 1
ATOM 2755 C C . PRO B 1 52 ? 78.432 65.939 98.659 1.00 61.39 52 PRO B C 1
ATOM 2756 O O . PRO B 1 52 ? 78.169 64.845 99.168 1.00 61.39 52 PRO B O 1
ATOM 2760 N N . PHE B 1 53 ? 78.799 66.064 97.391 1.00 60.78 53 PHE B N 1
ATOM 2761 C CA . PHE B 1 53 ? 78.906 64.926 96.489 1.00 60.78 53 PHE B CA 1
ATOM 2762 C C . PHE B 1 53 ? 80.180 64.137 96.751 1.00 60.78 53 PHE B C 1
ATOM 2763 O O . PHE B 1 53 ? 80.167 62.906 96.703 1.00 60.78 53 PHE B O 1
ATOM 2771 N N . ILE B 1 54 ? 81.298 64.826 96.978 1.00 61.18 54 ILE B N 1
ATOM 2772 C CA . ILE B 1 54 ? 82.554 64.140 97.266 1.00 61.18 54 ILE B CA 1
ATOM 2773 C C . ILE B 1 54 ? 82.431 63.285 98.527 1.00 61.18 54 ILE B C 1
ATOM 2774 O O . ILE B 1 54 ? 82.950 62.163 98.580 1.00 61.18 54 ILE B O 1
ATOM 2779 N N . GLU B 1 55 ? 81.742 63.790 99.560 1.00 66.37 55 GLU B N 1
ATOM 2780 C CA . GLU B 1 55 ? 81.592 63.006 100.790 1.00 66.37 55 GLU B CA 1
ATOM 2781 C C . GLU B 1 55 ? 80.758 61.738 100.636 1.00 66.37 55 GLU B C 1
ATOM 2782 O O . GLU B 1 55 ? 80.814 60.881 101.517 1.00 66.37 55 GLU B O 1
ATOM 2788 N N . VAL B 1 56 ? 79.986 61.590 99.565 1.00 64.42 56 VAL B N 1
ATOM 2789 C CA . VAL B 1 56 ? 79.154 60.408 99.361 1.00 64.42 56 VAL B CA 1
ATOM 2790 C C . VAL B 1 56 ? 79.667 59.539 98.221 1.00 64.42 56 VAL B C 1
ATOM 2791 O O . VAL B 1 56 ? 78.990 58.590 97.816 1.00 64.42 56 VAL B O 1
ATOM 2795 N N . GLY B 1 57 ? 80.853 59.839 97.700 1.00 63.40 57 GLY B N 1
ATOM 2796 C CA . GLY B 1 57 ? 81.472 59.105 96.614 1.00 63.40 57 GLY B CA 1
ATOM 2797 C C . GLY B 1 57 ? 80.971 59.438 95.232 1.00 63.40 57 GLY B C 1
ATOM 2798 O O . GLY B 1 57 ? 81.356 58.763 94.273 1.00 63.40 57 GLY B O 1
ATOM 2799 N N . ALA B 1 58 ? 80.151 60.468 95.091 1.00 61.96 58 ALA B N 1
ATOM 2800 C CA . ALA B 1 58 ? 79.679 60.892 93.781 1.00 61.96 58 ALA B CA 1
ATOM 2801 C C . ALA B 1 58 ? 80.824 61.610 93.079 1.00 61.96 58 ALA B C 1
ATOM 2802 O O . ALA B 1 58 ? 81.186 62.726 93.458 1.00 61.96 58 ALA B O 1
ATOM 2804 N N . LYS B 1 59 ? 81.407 60.968 92.073 1.00 56.57 59 LYS B N 1
ATOM 2805 C CA . LYS B 1 59 ? 82.579 61.520 91.409 1.00 56.57 59 LYS B CA 1
ATOM 2806 C C . LYS B 1 59 ? 82.244 62.842 90.727 1.00 56.57 59 LYS B C 1
ATOM 2807 O O . LYS B 1 59 ? 81.228 62.970 90.043 1.00 56.57 59 LYS B O 1
ATOM 2813 N N . VAL B 1 60 ? 83.109 63.827 90.913 1.00 50.64 60 VAL B N 1
ATOM 2814 C CA . VAL B 1 60 ? 82.975 65.124 90.273 1.00 50.64 60 VAL B CA 1
ATOM 2815 C C . VAL B 1 60 ? 84.193 65.290 89.393 1.00 50.64 60 VAL B C 1
ATOM 2816 O O . VAL B 1 60 ? 85.325 65.204 89.876 1.00 50.64 60 VAL B O 1
ATOM 2820 N N . LEU B 1 61 ? 83.966 65.471 88.101 1.00 47.19 61 LEU B N 1
ATOM 2821 C CA . LEU B 1 61 ? 85.029 65.639 87.128 1.00 47.19 61 LEU B CA 1
ATOM 2822 C C . LEU B 1 61 ? 84.968 67.071 86.625 1.00 47.19 61 LEU B C 1
ATOM 2823 O O . LEU B 1 61 ? 83.890 67.576 86.305 1.00 47.19 61 LEU B O 1
ATOM 2828 N N . ARG B 1 62 ? 86.119 67.721 86.582 1.00 46.59 62 ARG B N 1
ATOM 2829 C CA . ARG B 1 62 ? 86.238 69.103 86.158 1.00 46.59 62 ARG B CA 1
ATOM 2830 C C . ARG B 1 62 ? 87.255 69.246 85.040 1.00 46.59 62 ARG B C 1
ATOM 2831 O O . ARG B 1 62 ? 88.176 68.441 84.905 1.00 46.59 62 ARG B O 1
ATOM 2839 N N . CYS B 1 63 ? 87.060 70.281 84.234 1.00 47.06 63 CYS B N 1
ATOM 2840 C CA . CYS B 1 63 ? 87.938 70.614 83.129 1.00 47.06 63 CYS B CA 1
ATOM 2841 C C . CYS B 1 63 ? 88.270 72.097 83.171 1.00 47.06 63 CYS B C 1
ATOM 2842 O O . CYS B 1 63 ? 87.614 72.879 83.856 1.00 47.06 63 CYS B O 1
ATOM 2845 N N . SER B 1 64 ? 89.324 72.467 82.451 1.00 47.57 64 SER B N 1
ATOM 2846 C CA . SER B 1 64 ? 89.776 73.850 82.404 1.00 47.57 64 SER B CA 1
ATOM 2847 C C . SER B 1 64 ? 88.690 74.790 81.896 1.00 47.57 64 SER B C 1
ATOM 2848 O O . SER B 1 64 ? 87.897 74.436 81.028 1.00 47.57 64 SER B O 1
ATOM 2851 N N . THR B 1 65 ? 88.655 76.001 82.443 1.00 47.63 65 THR B N 1
ATOM 2852 C CA . THR B 1 65 ? 87.691 76.993 81.983 1.00 47.63 65 THR B CA 1
ATOM 2853 C C . THR B 1 65 ? 87.925 77.393 80.534 1.00 47.63 65 THR B C 1
ATOM 2854 O O . THR B 1 65 ? 87.075 78.056 79.935 1.00 47.63 65 THR B O 1
ATOM 2858 N N . ASN B 1 66 ? 89.083 77.067 79.986 1.00 49.95 66 ASN B N 1
ATOM 2859 C CA . ASN B 1 66 ? 89.410 77.319 78.592 1.00 49.95 66 ASN B CA 1
ATOM 2860 C C . ASN B 1 66 ? 89.056 76.184 77.638 1.00 49.95 66 ASN B C 1
ATOM 2861 O O . ASN B 1 66 ? 89.104 76.396 76.428 1.00 49.95 66 ASN B O 1
ATOM 2866 N N . ALA B 1 67 ? 88.735 74.991 78.140 1.00 53.02 67 ALA B N 1
ATOM 2867 C CA . ALA B 1 67 ? 88.466 73.848 77.269 1.00 53.02 67 ALA B CA 1
ATOM 2868 C C . ALA B 1 67 ? 87.320 74.113 76.296 1.00 53.02 67 ALA B C 1
ATOM 2869 O O . ALA B 1 67 ? 87.455 73.885 75.089 1.00 53.02 67 ALA B O 1
ATOM 2871 N N . THR B 1 68 ? 86.209 74.650 76.784 1.00 57.36 68 THR B N 1
ATOM 2872 C CA . THR B 1 68 ? 85.096 74.974 75.895 1.00 57.36 68 THR B CA 1
ATOM 2873 C C . THR B 1 68 ? 85.412 76.164 74.995 1.00 57.36 68 THR B C 1
ATOM 2874 O O . THR B 1 68 ? 85.064 76.165 73.806 1.00 57.36 68 THR B O 1
ATOM 2878 N N . ALA B 1 69 ? 86.077 77.182 75.537 1.00 59.54 69 ALA B N 1
ATOM 2879 C CA . ALA B 1 69 ? 86.422 78.349 74.733 1.00 59.54 69 ALA B CA 1
ATOM 2880 C C . ALA B 1 69 ? 87.332 77.970 73.576 1.00 59.54 69 ALA B C 1
ATOM 2881 O O . ALA B 1 69 ? 87.214 78.520 72.478 1.00 59.54 69 ALA B O 1
ATOM 2883 N N . ASP B 1 70 ? 88.252 77.034 73.803 1.00 63.59 70 ASP B N 1
ATOM 2884 C CA . ASP B 1 70 ? 89.134 76.595 72.733 1.00 63.59 70 ASP B CA 1
ATOM 2885 C C . ASP B 1 70 ? 88.484 75.570 71.820 1.00 63.59 70 ASP B C 1
ATOM 2886 O O . ASP B 1 70 ? 88.914 75.428 70.672 1.00 63.59 70 ASP B O 1
ATOM 2891 N N . ALA B 1 71 ? 87.456 74.863 72.288 1.00 65.88 71 ALA B N 1
ATOM 2892 C CA . ALA B 1 71 ? 86.753 73.952 71.395 1.00 65.88 71 ALA B CA 1
ATOM 2893 C C . ALA B 1 71 ? 85.927 74.739 70.391 1.00 65.88 71 ALA B C 1
ATOM 2894 O O . ALA B 1 71 ? 85.807 74.350 69.226 1.00 65.88 71 ALA B O 1
ATOM 2896 N N . ARG B 1 72 ? 85.376 75.868 70.823 1.00 68.74 72 ARG B N 1
ATOM 2897 C CA . ARG B 1 72 ? 84.581 76.720 69.946 1.00 68.74 72 ARG B CA 1
ATOM 2898 C C . ARG B 1 72 ? 85.398 77.408 68.855 1.00 68.74 72 ARG B C 1
ATOM 2899 O O . ARG B 1 72 ? 84.805 78.051 67.985 1.00 68.74 72 ARG B O 1
ATOM 2907 N N . LYS B 1 73 ? 86.728 77.286 68.862 1.00 70.71 73 LYS B N 1
ATOM 2908 C CA . LYS B 1 73 ? 87.541 77.896 67.816 1.00 70.71 73 LYS B CA 1
ATOM 2909 C C . LYS B 1 73 ? 87.444 77.144 66.495 1.00 70.71 73 LYS B C 1
ATOM 2910 O O . LYS B 1 73 ? 87.820 77.693 65.453 1.00 70.71 73 LYS B O 1
ATOM 2916 N N . ASN B 1 74 ? 86.946 75.908 66.520 1.00 72.39 74 ASN B N 1
ATOM 2917 C CA . ASN B 1 74 ? 86.835 75.054 65.338 1.00 72.39 74 ASN B CA 1
ATOM 2918 C C . ASN B 1 74 ? 85.501 75.203 64.603 1.00 72.39 74 ASN B C 1
ATOM 2919 O O . ASN B 1 74 ? 85.451 75.672 63.464 1.00 72.39 74 ASN B O 1
ATOM 2924 N N . ASN B 1 86 ? 70.130 79.347 73.358 1.00 87.58 86 ASN B N 1
ATOM 2925 C CA . ASN B 1 86 ? 70.147 80.139 74.582 1.00 87.58 86 ASN B CA 1
ATOM 2926 C C . ASN B 1 86 ? 71.484 80.063 75.340 1.00 87.58 86 ASN B C 1
ATOM 2927 O O . ASN B 1 86 ? 72.344 79.234 75.032 1.00 87.58 86 ASN B O 1
ATOM 2932 N N . ASP B 1 87 ? 71.624 80.948 76.333 1.00 88.72 87 ASP B N 1
ATOM 2933 C CA . ASP B 1 87 ? 72.843 81.032 77.137 1.00 88.72 87 ASP B CA 1
ATOM 2934 C C . ASP B 1 87 ? 73.068 79.761 77.953 1.00 88.72 87 ASP B C 1
ATOM 2935 O O . ASP B 1 87 ? 74.216 79.398 78.237 1.00 88.72 87 ASP B O 1
ATOM 2940 N N . GLU B 1 88 ? 71.990 79.085 78.355 1.00 82.05 88 GLU B N 1
ATOM 2941 C CA . GLU B 1 88 ? 72.051 77.815 79.080 1.00 82.05 88 GLU B CA 1
ATOM 2942 C C . GLU B 1 88 ? 72.607 76.660 78.241 1.00 82.05 88 GLU B C 1
ATOM 2943 O O . GLU B 1 88 ? 72.966 75.617 78.811 1.00 82.05 88 GLU B O 1
ATOM 2949 N N . ASN B 1 89 ? 72.726 76.832 76.918 1.00 78.84 89 ASN B N 1
ATOM 2950 C CA . ASN B 1 89 ? 73.289 75.786 76.063 1.00 78.84 89 ASN B CA 1
ATOM 2951 C C . ASN B 1 89 ? 74.684 75.349 76.491 1.00 78.84 89 ASN B C 1
ATOM 2952 O O . ASN B 1 89 ? 75.111 74.255 76.108 1.00 78.84 89 ASN B O 1
ATOM 2957 N N . ASP B 1 90 ? 75.433 76.186 77.214 1.00 73.15 90 ASP B N 1
ATOM 2958 C CA . ASP B 1 90 ? 76.766 75.768 77.634 1.00 73.15 90 ASP B CA 1
ATOM 2959 C C . ASP B 1 90 ? 76.726 74.520 78.511 1.00 73.15 90 ASP B C 1
ATOM 2960 O O . ASP B 1 90 ? 77.648 73.701 78.444 1.00 73.15 90 ASP B O 1
ATOM 2965 N N . SER B 1 91 ? 75.624 74.288 79.231 1.00 66.46 91 SER B N 1
ATOM 2966 C CA . SER B 1 91 ? 75.498 73.035 79.975 1.00 66.46 91 SER B CA 1
ATOM 2967 C C . SER B 1 91 ? 75.536 71.835 79.048 1.00 66.46 91 SER B C 1
ATOM 2968 O O . SER B 1 91 ? 76.030 70.768 79.426 1.00 66.46 91 SER B O 1
ATOM 2971 N N . LYS B 1 92 ? 74.993 71.987 77.842 1.00 67.44 92 LYS B N 1
ATOM 2972 C CA . LYS B 1 92 ? 75.038 70.925 76.846 1.00 67.44 92 LYS B CA 1
ATOM 2973 C C . LYS B 1 92 ? 76.431 70.775 76.259 1.00 67.44 92 LYS B C 1
ATOM 2974 O O . LYS B 1 92 ? 76.911 69.650 76.077 1.00 67.44 92 LYS B O 1
ATOM 2980 N N . VAL B 1 93 ? 77.134 71.893 76.048 1.00 63.07 93 VAL B N 1
ATOM 2981 C CA . VAL B 1 93 ? 78.480 71.814 75.488 1.00 63.07 93 VAL B CA 1
ATOM 2982 C C . VAL B 1 93 ? 79.417 71.072 76.424 1.00 63.07 93 VAL B C 1
ATOM 2983 O O . VAL B 1 93 ? 80.206 70.228 75.985 1.00 63.07 93 VAL B O 1
ATOM 2987 N N . ILE B 1 94 ? 79.293 71.305 77.728 1.00 59.89 94 ILE B N 1
ATOM 2988 C CA . ILE B 1 94 ? 80.111 70.556 78.668 1.00 59.89 94 ILE B CA 1
ATOM 2989 C C . ILE B 1 94 ? 79.819 69.076 78.519 1.00 59.89 94 ILE B C 1
ATOM 2990 O O . ILE B 1 94 ? 80.739 68.260 78.367 1.00 59.89 94 ILE B O 1
ATOM 2995 N N . TRP B 1 95 ? 78.538 68.733 78.380 1.00 61.49 95 TRP B N 1
ATOM 2996 C CA . TRP B 1 95 ? 78.160 67.340 78.198 1.00 61.49 95 TRP B CA 1
ATOM 2997 C C . TRP B 1 95 ? 78.783 66.793 76.921 1.00 61.49 95 TRP B C 1
ATOM 2998 O O . TRP B 1 95 ? 79.451 65.752 76.940 1.00 61.49 95 TRP B O 1
ATOM 3009 N N . ALA B 1 96 ? 78.734 67.581 75.851 1.00 58.50 96 ALA B N 1
ATOM 3010 C CA . ALA B 1 96 ? 79.321 67.151 74.592 1.00 58.50 96 ALA B CA 1
ATOM 3011 C C . ALA B 1 96 ? 80.822 66.963 74.719 1.00 58.50 96 ALA B C 1
ATOM 3012 O O . ALA B 1 96 ? 81.358 65.923 74.315 1.00 58.50 96 ALA B O 1
ATOM 3014 N N . LEU B 1 97 ? 81.490 67.882 75.419 1.00 58.72 97 LEU B N 1
ATOM 3015 C CA . LEU B 1 97 ? 82.927 67.753 75.596 1.00 58.72 97 LEU B CA 1
ATOM 3016 C C . LEU B 1 97 ? 83.256 66.550 76.453 1.00 58.72 97 LEU B C 1
ATOM 3017 O O . LEU B 1 97 ? 84.259 65.875 76.212 1.00 58.72 97 LEU B O 1
ATOM 3022 N N . TYR B 1 98 ? 82.440 66.271 77.462 1.00 57.49 98 TYR B N 1
ATOM 3023 C CA . TYR B 1 98 ? 82.704 65.085 78.257 1.00 57.49 98 TYR B CA 1
ATOM 3024 C C . TYR B 1 98 ? 82.543 63.823 77.421 1.00 57.49 98 TYR B C 1
ATOM 3025 O O . TYR B 1 98 ? 83.274 62.850 77.618 1.00 57.49 98 TYR B O 1
ATOM 3034 N N . GLN B 1 99 ? 81.588 63.822 76.485 1.00 59.91 99 GLN B N 1
ATOM 3035 C CA . GLN B 1 99 ? 81.370 62.644 75.648 1.00 59.91 99 GLN B CA 1
ATOM 3036 C C . GLN B 1 99 ? 82.450 62.442 74.592 1.00 59.91 99 GLN B C 1
ATOM 3037 O O . GLN B 1 99 ? 82.876 61.308 74.353 1.00 59.91 99 GLN B O 1
ATOM 3043 N N . THR B 1 100 ? 82.928 63.511 73.972 1.00 58.29 100 THR B N 1
ATOM 3044 C CA . THR B 1 100 ? 83.921 63.352 72.919 1.00 58.29 100 THR B CA 1
ATOM 3045 C C . THR B 1 100 ? 85.360 63.275 73.424 1.00 58.29 100 THR B C 1
ATOM 3046 O O . THR B 1 100 ? 86.154 62.499 72.885 1.00 58.29 100 THR B O 1
ATOM 3050 N N . HIS B 1 101 ? 85.722 64.050 74.439 1.00 56.80 101 HIS B N 1
ATOM 3051 C CA . HIS B 1 101 ? 87.083 64.069 74.986 1.00 56.80 101 HIS B CA 1
ATOM 3052 C C . HIS B 1 101 ? 87.114 64.001 76.510 1.00 56.80 101 HIS B C 1
ATOM 3053 O O . HIS B 1 101 ? 87.471 64.973 77.177 1.00 56.80 101 HIS B O 1
ATOM 3060 N N . PRO B 1 102 ? 86.687 62.883 77.100 1.00 56.17 102 PRO B N 1
ATOM 3061 C CA . PRO B 1 102 ? 86.682 62.780 78.569 1.00 56.17 102 PRO B CA 1
ATOM 3062 C C . PRO B 1 102 ? 88.067 62.887 79.215 1.00 56.17 102 PRO B C 1
ATOM 3063 O O . PRO B 1 102 ? 88.144 63.030 80.439 1.00 56.17 102 PRO B O 1
ATOM 3067 N N . GLU B 1 103 ? 89.152 62.831 78.445 1.00 55.54 103 GLU B N 1
ATOM 3068 C CA . GLU B 1 103 ? 90.492 62.982 79.005 1.00 55.54 103 GLU B CA 1
ATOM 3069 C C . GLU B 1 103 ? 90.752 64.400 79.504 1.00 55.54 103 GLU B C 1
ATOM 3070 O O . GLU B 1 103 ? 91.672 64.612 80.298 1.00 55.54 103 GLU B O 1
ATOM 3076 N N . LEU B 1 104 ? 89.969 65.371 79.050 1.00 51.65 104 LEU B N 1
ATOM 3077 C CA . LEU B 1 104 ? 90.092 66.738 79.523 1.00 51.65 104 LEU B CA 1
ATOM 3078 C C . LEU B 1 104 ? 89.543 66.901 80.938 1.00 51.65 104 LEU B C 1
ATOM 3079 O O . LEU B 1 104 ? 89.786 67.931 81.573 1.00 51.65 104 LEU B O 1
ATOM 3084 N N . PHE B 1 105 ? 88.759 65.938 81.411 1.00 49.77 105 PHE B N 1
ATOM 3085 C CA . PHE B 1 105 ? 88.095 65.988 82.709 1.00 49.77 105 PHE B CA 1
ATOM 3086 C C . PHE B 1 105 ? 88.881 65.210 83.759 1.00 49.77 105 PHE B C 1
ATOM 3087 O O . PHE B 1 105 ? 89.198 64.037 83.561 1.00 49.77 105 PHE B O 1
ATOM 3095 N N . ARG B 1 106 ? 89.193 65.874 84.874 1.00 46.35 106 ARG B N 1
ATOM 3096 C CA . ARG B 1 106 ? 89.988 65.326 85.968 1.00 46.35 106 ARG B CA 1
ATOM 3097 C C . ARG B 1 106 ? 89.190 65.316 87.265 1.00 46.35 106 ARG B C 1
ATOM 3098 O O . ARG B 1 106 ? 88.463 66.264 87.562 1.00 46.35 106 ARG B O 1
ATOM 3106 N N . GLU B 1 107 ? 89.376 64.263 88.060 1.00 50.54 107 GLU B N 1
ATOM 3107 C CA . GLU B 1 107 ? 88.612 64.060 89.291 1.00 50.54 107 GLU B CA 1
ATOM 3108 C C . GLU B 1 107 ? 88.966 65.060 90.385 1.00 50.54 107 GLU B C 1
ATOM 3109 O O . GLU B 1 107 ? 90.104 65.097 90.858 1.00 50.54 107 GLU B O 1
ATOM 3115 N N . MET B 1 108 ? 87.970 65.831 90.820 1.00 48.48 108 MET B N 1
ATOM 3116 C CA . MET B 1 108 ? 88.142 66.812 91.886 1.00 48.48 108 MET B CA 1
ATOM 3117 C C . MET B 1 108 ? 88.219 66.108 93.238 1.00 48.48 108 MET B C 1
ATOM 3118 O O . MET B 1 108 ? 87.470 65.168 93.506 1.00 48.48 108 MET B O 1
ATOM 3123 N N . LYS B 1 109 ? 89.145 66.540 94.083 1.00 46.40 109 LYS B N 1
ATOM 3124 C CA . LYS B 1 109 ? 89.347 65.946 95.398 1.00 46.40 109 LYS B CA 1
ATOM 3125 C C . LYS B 1 109 ? 89.257 67.005 96.490 1.00 46.40 109 LYS B C 1
ATOM 3126 O O . LYS B 1 109 ? 89.655 68.152 96.285 1.00 46.40 109 LYS B O 1
ATOM 3132 N N . LEU B 1 110 ? 88.699 66.626 97.640 1.00 49.41 110 LEU B N 1
ATOM 3133 C CA . LEU B 1 110 ? 88.535 67.562 98.751 1.00 49.41 110 LEU B CA 1
ATOM 3134 C C . LEU B 1 110 ? 89.907 67.984 99.290 1.00 49.41 110 LEU B C 1
ATOM 3135 O O . LEU B 1 110 ? 90.766 67.137 99.552 1.00 49.41 110 LEU B O 1
ATOM 3140 N N . GLU B 1 111 ? 90.117 69.296 99.444 1.00 46.63 111 GLU B N 1
ATOM 3141 C CA . GLU B 1 111 ? 91.426 69.820 99.834 1.00 46.63 111 GLU B CA 1
ATOM 3142 C C . GLU B 1 111 ? 91.762 69.605 101.314 1.00 46.63 111 GLU B C 1
ATOM 3143 O O . GLU B 1 111 ? 90.873 69.509 102.164 1.00 46.63 111 GLU B O 1
ATOM 3149 N N . PRO B 1 112 ? 93.055 69.510 101.639 1.00 38.74 112 PRO B N 1
ATOM 3150 C CA . PRO B 1 112 ? 93.455 69.398 103.036 1.00 38.74 112 PRO B CA 1
ATOM 3151 C C . PRO B 1 112 ? 93.350 70.736 103.745 1.00 38.74 112 PRO B C 1
ATOM 3152 O O . PRO B 1 112 ? 93.430 71.798 103.104 1.00 38.74 112 PRO B O 1
ATOM 3156 N N . PRO B 1 113 ? 93.179 70.739 105.071 1.00 34.73 113 PRO B N 1
ATOM 3157 C CA . PRO B 1 113 ? 93.040 72.017 105.794 1.00 34.73 113 PRO B CA 1
ATOM 3158 C C . PRO B 1 113 ? 94.277 72.899 105.704 1.00 34.73 113 PRO B C 1
ATOM 3159 O O . PRO B 1 113 ? 94.182 74.127 105.894 1.00 34.73 113 PRO B O 1
ATOM 3163 N N . LEU B 1 114 ? 95.432 72.308 105.405 1.00 31.21 114 LEU B N 1
ATOM 3164 C CA . LEU B 1 114 ? 96.643 73.082 105.183 1.00 31.21 114 LEU B CA 1
ATOM 3165 C C . LEU B 1 114 ? 96.438 74.138 104.102 1.00 31.21 114 LEU B C 1
ATOM 3166 O O . LEU B 1 114 ? 96.940 75.255 104.224 1.00 31.21 114 LEU B O 1
ATOM 3171 N N . SER B 1 115 ? 95.762 73.782 103.005 1.00 30.76 115 SER B N 1
ATOM 3172 C CA . SER B 1 115 ? 95.525 74.742 101.932 1.00 30.76 115 SER B CA 1
ATOM 3173 C C . SER B 1 115 ? 94.729 75.942 102.405 1.00 30.76 115 SER B C 1
ATOM 3174 O O . SER B 1 115 ? 94.976 77.063 101.953 1.00 30.76 115 SER B O 1
ATOM 3177 N N . SER B 1 116 ? 93.833 75.749 103.366 1.00 29.45 116 SER B N 1
ATOM 3178 C CA . SER B 1 116 ? 93.085 76.876 103.907 1.00 29.45 116 SER B CA 1
ATOM 3179 C C . SER B 1 116 ? 93.987 77.758 104.750 1.00 29.45 116 SER B C 1
ATOM 3180 O O . SER B 1 116 ? 93.969 78.983 104.610 1.00 29.45 116 SER B O 1
ATOM 3183 N N . TYR B 1 117 ? 94.777 77.156 105.646 1.00 28.47 117 TYR B N 1
ATOM 3184 C CA . TYR B 1 117 ? 95.678 77.981 106.453 1.00 28.47 117 TYR B CA 1
ATOM 3185 C C . TYR B 1 117 ? 96.690 78.719 105.590 1.00 28.47 117 TYR B C 1
ATOM 3186 O O . TYR B 1 117 ? 96.995 79.882 105.852 1.00 28.47 117 TYR B O 1
ATOM 3195 N N . TYR B 1 118 ? 97.243 78.061 104.574 1.00 24.20 118 TYR B N 1
ATOM 3196 C CA . TYR B 1 118 ? 98.188 78.733 103.686 1.00 24.20 118 TYR B CA 1
ATOM 3197 C C . TYR B 1 118 ? 97.520 79.857 102.901 1.00 24.20 118 TYR B C 1
ATOM 3198 O O . TYR B 1 118 ? 98.126 80.907 102.686 1.00 24.20 118 TYR B O 1
ATOM 3207 N N . ALA B 1 119 ? 96.298 79.645 102.424 1.00 22.49 119 ALA B N 1
ATOM 3208 C CA . ALA B 1 119 ? 95.565 80.710 101.751 1.00 22.49 119 ALA B CA 1
ATOM 3209 C C . ALA B 1 119 ? 95.338 81.904 102.669 1.00 22.49 119 ALA B C 1
ATOM 3210 O O . ALA B 1 119 ? 95.530 83.047 102.262 1.00 22.49 119 ALA B O 1
ATOM 3212 N N . ILE B 1 120 ? 94.891 81.664 103.905 1.00 23.85 120 ILE B N 1
ATOM 3213 C CA . ILE B 1 120 ? 94.655 82.770 104.837 1.00 23.85 120 ILE B CA 1
ATOM 3214 C C . ILE B 1 120 ? 95.970 83.438 105.222 1.00 23.85 120 ILE B C 1
ATOM 3215 O O . ILE B 1 120 ? 96.038 84.658 105.394 1.00 23.85 120 ILE B O 1
ATOM 3220 N N . PHE B 1 121 ? 97.035 82.649 105.326 1.00 23.22 121 PHE B N 1
ATOM 3221 C CA . PHE B 1 121 ? 98.371 83.165 105.588 1.00 23.22 121 PHE B CA 1
ATOM 3222 C C . PHE B 1 121 ? 98.814 84.108 104.485 1.00 23.22 121 PHE B C 1
ATOM 3223 O O . PHE B 1 121 ? 99.304 85.200 104.759 1.00 23.22 121 PHE B O 1
ATOM 3231 N N . LYS B 1 122 ? 98.687 83.688 103.228 1.00 21.63 122 LYS B N 1
ATOM 3232 C CA . LYS B 1 122 ? 99.040 84.557 102.111 1.00 21.63 122 LYS B CA 1
ATOM 3233 C C . LYS B 1 122 ? 98.098 85.750 101.989 1.00 21.63 122 LYS B C 1
ATOM 3234 O O . LYS B 1 122 ? 98.518 86.811 101.525 1.00 21.63 122 LYS B O 1
ATOM 3240 N N . ASP B 1 123 ? 96.839 85.616 102.412 1.00 22.04 123 ASP B N 1
ATOM 3241 C CA . ASP B 1 123 ? 95.943 86.771 102.418 1.00 22.04 123 ASP B CA 1
ATOM 3242 C C . ASP B 1 123 ? 96.402 87.814 103.430 1.00 22.04 123 ASP B C 1
ATOM 3243 O O . ASP B 1 123 ? 96.515 89.006 103.106 1.00 22.04 123 ASP B O 1
ATOM 3248 N N . TYR B 1 124 ? 96.841 87.354 104.601 1.00 22.96 124 TYR B N 1
ATOM 3249 C CA . TYR B 1 124 ? 97.401 88.266 105.591 1.00 22.96 124 TYR B CA 1
ATOM 3250 C C . TYR B 1 124 ? 98.749 88.812 105.158 1.00 22.96 124 TYR B C 1
ATOM 3251 O O . TYR B 1 124 ? 99.033 89.992 105.376 1.00 22.96 124 TYR B O 1
ATOM 3260 N N . GLN B 1 125 ? 99.605 87.973 104.573 1.00 21.52 125 GLN B N 1
ATOM 3261 C CA . GLN B 1 125 ? 100.914 88.451 104.149 1.00 21.52 125 GLN B CA 1
ATOM 3262 C C . GLN B 1 125 ? 100.793 89.532 103.094 1.00 21.52 125 GLN B C 1
ATOM 3263 O O . GLN B 1 125 ? 101.538 90.509 103.122 1.00 21.52 125 GLN B O 1
ATOM 3269 N N . GLU B 1 126 ? 99.927 89.335 102.105 1.00 21.01 126 GLU B N 1
ATOM 3270 C CA . GLU B 1 126 ? 99.757 90.360 101.091 1.00 21.01 126 GLU B CA 1
ATOM 3271 C C . GLU B 1 126 ? 99.209 91.635 101.707 1.00 21.01 126 GLU B C 1
ATOM 3272 O O . GLU B 1 126 ? 99.594 92.734 101.300 1.00 21.01 126 GLU B O 1
ATOM 3278 N N . VAL B 1 127 ? 98.341 91.518 102.722 1.00 19.73 127 VAL B N 1
ATOM 3279 C CA . VAL B 1 127 ? 97.887 92.733 103.399 1.00 19.73 127 VAL B CA 1
ATOM 3280 C C . VAL B 1 127 ? 99.035 93.399 104.155 1.00 19.73 127 VAL B C 1
ATOM 3281 O O . VAL B 1 127 ? 99.141 94.630 104.183 1.00 19.73 127 VAL B O 1
ATOM 3285 N N . ARG B 1 128 ? 99.948 92.604 104.704 1.00 19.19 128 ARG B N 1
ATOM 3286 C CA . ARG B 1 128 ? 101.109 93.139 105.406 1.00 19.19 128 ARG B CA 1
ATOM 3287 C C . ARG B 1 128 ? 102.039 93.864 104.448 1.00 19.19 128 ARG B C 1
ATOM 3288 O O . ARG B 1 128 ? 102.493 94.968 104.739 1.00 19.19 128 ARG B O 1
ATOM 3296 N N . ILE B 1 129 ? 102.354 93.248 103.313 1.00 16.21 129 ILE B N 1
ATOM 3297 C CA . ILE B 1 129 ? 103.214 93.887 102.321 1.00 16.21 129 ILE B CA 1
ATOM 3298 C C . ILE B 1 129 ? 102.590 95.193 101.850 1.00 16.21 129 ILE B C 1
ATOM 3299 O O . ILE B 1 129 ? 103.251 96.228 101.798 1.00 16.21 129 ILE B O 1
ATOM 3304 N N . ARG B 1 130 ? 101.325 95.147 101.450 1.00 17.45 130 ARG B N 1
ATOM 3305 C CA . ARG B 1 130 ? 100.569 96.334 101.066 1.00 17.45 130 ARG B CA 1
ATOM 3306 C C . ARG B 1 130 ? 100.632 97.455 102.112 1.00 17.45 130 ARG B C 1
ATOM 3307 O O . ARG B 1 130 ? 100.932 98.614 101.787 1.00 17.45 130 ARG B O 1
ATOM 3315 N N . THR B 1 131 ? 100.515 97.096 103.395 1.00 21.33 131 THR B N 1
ATOM 3316 C CA . THR B 1 131 ? 100.510 98.072 104.487 1.00 21.33 131 THR B CA 1
ATOM 3317 C C . THR B 1 131 ? 101.912 98.598 104.792 1.00 21.33 131 THR B C 1
ATOM 3318 O O . THR B 1 131 ? 102.089 99.789 105.061 1.00 21.33 131 THR B O 1
ATOM 3322 N N . GLY B 1 132 ? 102.915 97.722 104.758 1.00 21.69 132 GLY B N 1
ATOM 3323 C CA . GLY B 1 132 ? 104.289 98.146 104.931 1.00 21.69 132 GLY B CA 1
ATOM 3324 C C . GLY B 1 132 ? 104.742 99.078 103.828 1.00 21.69 132 GLY B C 1
ATOM 3325 O O . GLY B 1 132 ? 105.491 100.020 104.073 1.00 21.69 132 GLY B O 1
ATOM 3326 N N . ASN B 1 133 ? 104.330 98.803 102.589 1.00 19.99 133 ASN B N 1
ATOM 3327 C CA . ASN B 1 133 ? 104.676 99.695 101.492 1.00 19.99 133 ASN B CA 1
ATOM 3328 C C . ASN B 1 133 ? 104.008 101.043 101.670 1.00 19.99 133 ASN B C 1
ATOM 3329 O O . ASN B 1 133 ? 104.596 102.083 101.341 1.00 19.99 133 ASN B O 1
ATOM 3334 N N . ARG B 1 134 ? 102.823 101.065 102.272 1.00 22.20 134 ARG B N 1
ATOM 3335 C CA . ARG B 1 134 ? 102.222 102.368 102.532 1.00 22.20 134 ARG B CA 1
ATOM 3336 C C . ARG B 1 134 ? 102.988 103.091 103.634 1.00 22.20 134 ARG B C 1
ATOM 3337 O O . ARG B 1 134 ? 103.119 104.317 103.598 1.00 22.20 134 ARG B O 1
ATOM 3345 N N . LEU B 1 135 ? 103.469 102.351 104.636 1.00 26.54 135 LEU B N 1
ATOM 3346 C CA . LEU B 1 135 ? 104.314 102.942 105.675 1.00 26.54 135 LEU B CA 1
ATOM 3347 C C . LEU B 1 135 ? 105.617 103.473 105.105 1.00 26.54 135 LEU B C 1
ATOM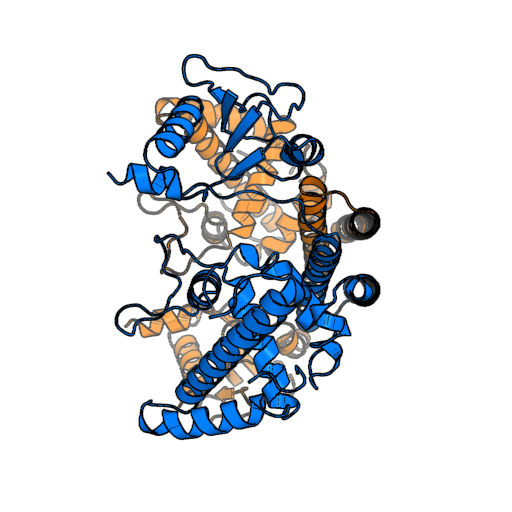 3348 O O . LEU B 1 135 ? 106.159 104.460 105.605 1.00 26.54 135 LEU B O 1
ATOM 3353 N N . TYR B 1 136 ? 106.129 102.842 104.054 1.00 27.77 136 TYR B N 1
ATOM 3354 C CA . TYR B 1 136 ? 107.336 103.353 103.421 1.00 27.77 136 TYR B CA 1
ATOM 3355 C C . TYR B 1 136 ? 107.047 104.655 102.703 1.00 27.77 136 TYR B C 1
ATOM 3356 O O . TYR B 1 136 ? 107.886 105.558 102.670 1.00 27.77 136 TYR B O 1
ATOM 3365 N N . SER B 1 137 ? 105.871 104.763 102.112 1.00 29.31 137 SER B N 1
ATOM 3366 C CA . SER B 1 137 ? 105.536 105.950 101.341 1.00 29.31 137 SER B CA 1
ATOM 3367 C C . SER B 1 137 ? 105.084 107.109 102.228 1.00 29.31 137 SER B C 1
ATOM 3368 O O . SER B 1 137 ? 105.350 108.269 101.909 1.00 29.31 137 SER B O 1
ATOM 3371 N N . ASP B 1 138 ? 104.400 106.824 103.332 1.00 35.33 138 ASP B N 1
ATOM 3372 C CA . ASP B 1 138 ? 103.959 107.847 104.271 1.00 35.33 138 ASP B CA 1
ATOM 3373 C C . ASP B 1 138 ? 103.842 107.223 105.647 1.00 35.33 138 ASP B C 1
ATOM 3374 O O . ASP B 1 138 ? 103.516 106.046 105.780 1.00 35.33 138 ASP B O 1
ATOM 3379 N N . ARG B 1 139 ? 104.051 108.032 106.676 1.00 37.21 139 ARG B N 1
ATOM 3380 C CA . ARG B 1 139 ? 104.017 107.556 108.051 1.00 37.21 139 ARG B CA 1
ATOM 3381 C C . ARG B 1 139 ? 102.814 108.137 108.773 1.00 37.21 139 ARG B C 1
ATOM 3382 O O . ARG B 1 139 ? 102.569 109.344 108.710 1.00 37.21 139 ARG B O 1
ATOM 3390 N N . THR B 1 140 ? 102.037 107.255 109.398 1.00 40.31 140 THR B N 1
ATOM 3391 C CA . THR B 1 140 ? 100.827 107.615 110.121 1.00 40.31 140 THR B CA 1
ATOM 3392 C C . THR B 1 140 ? 100.689 106.687 111.316 1.00 40.31 140 THR B C 1
ATOM 3393 O O . THR B 1 140 ? 101.112 105.528 111.266 1.00 40.31 140 THR B O 1
ATOM 3397 N N . ASP B 1 141 ? 100.109 107.200 112.400 1.00 40.65 141 ASP B N 1
ATOM 3398 C CA . ASP B 1 141 ? 99.903 106.343 113.562 1.00 40.65 141 ASP B CA 1
ATOM 3399 C C . ASP B 1 141 ? 98.870 105.265 113.278 1.00 40.65 141 ASP B C 1
ATOM 3400 O O . ASP B 1 141 ? 99.013 104.123 113.737 1.00 40.65 141 ASP B O 1
ATOM 3405 N N . ALA B 1 142 ? 97.856 105.607 112.482 1.00 37.07 142 ALA B N 1
ATOM 3406 C CA . ALA B 1 142 ? 96.787 104.678 112.141 1.00 37.07 142 ALA B CA 1
ATOM 3407 C C . ALA B 1 142 ? 97.319 103.427 111.465 1.00 37.07 142 ALA B C 1
ATOM 3408 O O . ALA B 1 142 ? 97.037 102.300 111.891 1.00 37.07 142 ALA B O 1
ATOM 3410 N N . MET B 1 143 ? 98.172 103.607 110.468 1.00 34.75 143 MET B N 1
ATOM 3411 C CA . MET B 1 143 ? 98.700 102.457 109.764 1.00 34.75 143 MET B CA 1
ATOM 3412 C C . MET B 1 143 ? 99.790 101.746 110.539 1.00 34.75 143 MET B C 1
ATOM 3413 O O . MET B 1 143 ? 100.020 100.576 110.283 1.00 34.75 143 MET B O 1
ATOM 3418 N N . GLU B 1 144 ? 100.498 102.414 111.453 1.00 36.06 144 GLU B N 1
ATOM 3419 C CA . GLU B 1 144 ? 101.497 101.697 112.243 1.00 36.06 144 GLU B CA 1
ATOM 3420 C C . GLU B 1 144 ? 100.826 100.770 113.245 1.00 36.06 144 GLU B C 1
ATOM 3421 O O . GLU B 1 144 ? 101.247 99.615 113.429 1.00 36.06 144 GLU B O 1
ATOM 3427 N N . GLU B 1 145 ? 99.728 101.230 113.839 1.00 36.87 145 GLU B N 1
ATOM 3428 C CA . GLU B 1 145 ? 98.968 100.379 114.742 1.00 36.87 145 GLU B CA 1
ATOM 3429 C C . GLU B 1 145 ? 98.358 99.226 113.954 1.00 36.87 145 GLU B C 1
ATOM 3430 O O . GLU B 1 145 ? 98.405 98.057 114.379 1.00 36.87 145 GLU B O 1
ATOM 3436 N N . PHE B 1 146 ? 97.864 99.533 112.749 1.00 30.73 146 PHE B N 1
ATOM 3437 C CA . PHE B 1 146 ? 97.338 98.501 111.865 1.00 30.73 146 PHE B CA 1
ATOM 3438 C C . PHE B 1 146 ? 98.415 97.519 111.429 1.00 30.73 146 PHE B C 1
ATOM 3439 O O . PHE B 1 146 ? 98.165 96.314 111.361 1.00 30.73 146 PHE B O 1
ATOM 3447 N N . PHE B 1 147 ? 99.590 98.024 111.057 1.00 30.32 147 PHE B N 1
ATOM 3448 C CA . PHE B 1 147 ? 100.691 97.178 110.624 1.00 30.32 147 PHE B CA 1
ATOM 3449 C C . PHE B 1 147 ? 101.045 96.171 111.699 1.00 30.32 147 PHE B C 1
ATOM 3450 O O . PHE B 1 147 ? 101.321 95.006 111.404 1.00 30.32 147 PHE B O 1
ATOM 3458 N N . LYS B 1 148 ? 101.009 96.604 112.957 1.00 33.70 148 LYS B N 1
ATOM 3459 C CA . LYS B 1 148 ? 101.272 95.700 114.071 1.00 33.70 148 LYS B CA 1
ATOM 3460 C C . LYS B 1 148 ? 100.189 94.625 114.190 1.00 33.70 148 LYS B C 1
ATOM 3461 O O . LYS B 1 148 ? 100.499 93.442 114.379 1.00 33.70 148 LYS B O 1
ATOM 3467 N N . ILE B 1 149 ? 98.921 95.006 114.016 1.00 31.37 149 ILE B N 1
ATOM 3468 C CA . ILE B 1 149 ? 97.828 94.023 114.034 1.00 31.37 149 ILE B CA 1
ATOM 3469 C C . ILE B 1 149 ? 97.948 93.013 112.888 1.00 31.37 149 ILE B C 1
ATOM 3470 O O . ILE B 1 149 ? 97.772 91.797 113.083 1.00 31.37 149 ILE B O 1
ATOM 3475 N N . VAL B 1 150 ? 98.267 93.492 111.683 1.00 30.08 150 VAL B N 1
ATOM 3476 C CA . VAL B 1 150 ? 98.413 92.611 110.525 1.00 30.08 150 VAL B CA 1
ATOM 3477 C C . VAL B 1 150 ? 99.600 91.670 110.702 1.00 30.08 150 VAL B C 1
ATOM 3478 O O . VAL B 1 150 ? 99.516 90.480 110.364 1.00 30.08 150 VAL B O 1
ATOM 3482 N N . LYS B 1 151 ? 100.732 92.189 111.188 1.00 31.01 151 LYS B N 1
ATOM 3483 C CA . LYS B 1 151 ? 101.879 91.337 111.474 1.00 31.01 151 LYS B CA 1
ATOM 3484 C C . LYS B 1 151 ? 101.520 90.249 112.472 1.00 31.01 151 LYS B C 1
ATOM 3485 O O . LYS B 1 151 ? 101.945 89.100 112.319 1.00 31.01 151 LYS B O 1
ATOM 3491 N N . LYS B 1 152 ? 100.749 90.588 113.504 1.00 32.72 152 LYS B N 1
ATOM 3492 C CA . LYS B 1 152 ? 100.330 89.565 114.455 1.00 32.72 152 LYS B CA 1
ATOM 3493 C C . LYS B 1 152 ? 99.531 88.465 113.770 1.00 32.72 152 LYS B C 1
ATOM 3494 O O . LYS B 1 152 ? 99.745 87.278 114.034 1.00 32.72 152 LYS B O 1
ATOM 3500 N N . GLY B 1 153 ? 98.599 88.842 112.892 1.00 31.68 153 GLY B N 1
ATOM 3501 C CA . GLY B 1 153 ? 97.827 87.832 112.176 1.00 31.68 153 GLY B CA 1
ATOM 3502 C C . GLY B 1 153 ? 98.682 86.936 111.298 1.00 31.68 153 GLY B C 1
ATOM 3503 O O . GLY B 1 153 ? 98.517 85.714 111.288 1.00 31.68 153 GLY B O 1
ATOM 3504 N N . GLU B 1 154 ? 99.609 87.535 110.548 1.00 29.08 154 GLU B N 1
ATOM 3505 C CA . GLU B 1 154 ? 100.532 86.762 109.719 1.00 29.08 154 GLU B CA 1
ATOM 3506 C C . GLU B 1 154 ? 101.376 85.806 110.554 1.00 29.08 154 GLU B C 1
ATOM 3507 O O . GLU B 1 154 ? 101.566 84.649 110.177 1.00 29.08 154 GLU B O 1
ATOM 3513 N N . HIS B 1 155 ? 101.860 86.264 111.705 1.00 34.12 155 HIS B N 1
ATOM 3514 C CA . HIS B 1 155 ? 102.669 85.435 112.597 1.00 34.12 155 HIS B CA 1
ATOM 3515 C C . HIS B 1 155 ? 101.875 84.248 113.139 1.00 34.12 155 HIS B C 1
ATOM 3516 O O . HIS B 1 155 ? 102.342 83.101 113.114 1.00 34.12 155 HIS B O 1
ATOM 3523 N N . GLU B 1 156 ? 100.679 84.514 113.663 1.00 35.43 156 GLU B N 1
ATOM 3524 C CA . GLU B 1 156 ? 99.822 83.442 114.156 1.00 35.43 156 GLU B CA 1
ATOM 3525 C C . GLU B 1 156 ? 99.470 82.441 113.062 1.00 35.43 156 GLU B C 1
ATOM 3526 O O . GLU B 1 156 ? 99.425 81.234 113.312 1.00 35.43 156 GLU B O 1
ATOM 3532 N N . LEU B 1 157 ? 99.244 82.902 111.831 1.00 30.65 157 LEU B N 1
ATOM 3533 C CA . LEU B 1 157 ? 98.959 81.933 110.773 1.00 30.65 157 LEU B CA 1
ATOM 3534 C C . LEU B 1 157 ? 100.198 81.195 110.303 1.00 30.65 157 LEU B C 1
ATOM 3535 O O . LEU B 1 157 ? 100.086 80.069 109.807 1.00 30.65 157 LEU B O 1
ATOM 3540 N N . LYS B 1 158 ? 101.377 81.794 110.441 1.00 31.08 158 LYS B N 1
ATOM 3541 C CA . LYS B 1 158 ? 102.590 81.044 110.164 1.00 31.08 158 LYS B CA 1
ATOM 3542 C C . LYS B 1 158 ? 102.714 79.906 111.163 1.00 31.08 158 LYS B C 1
ATOM 3543 O O . LYS B 1 158 ? 103.081 78.786 110.800 1.00 31.08 158 LYS B O 1
ATOM 3549 N N . LYS B 1 159 ? 102.416 80.186 112.434 1.00 34.37 159 LYS B N 1
ATOM 3550 C CA . LYS B 1 159 ? 102.411 79.132 113.446 1.00 34.37 159 LYS B CA 1
ATOM 3551 C C . LYS B 1 159 ? 101.336 78.092 113.150 1.00 34.37 159 LYS B C 1
ATOM 3552 O O . LYS B 1 159 ? 101.547 76.903 113.378 1.00 34.37 159 LYS B O 1
ATOM 3558 N N . ALA B 1 160 ? 100.201 78.512 112.594 1.00 33.78 160 ALA B N 1
ATOM 3559 C CA . ALA B 1 160 ? 99.152 77.566 112.213 1.00 33.78 160 ALA B CA 1
ATOM 3560 C C . ALA B 1 160 ? 99.597 76.659 111.066 1.00 33.78 160 ALA B C 1
ATOM 3561 O O . ALA B 1 160 ? 99.356 75.448 111.096 1.00 33.78 160 ALA B O 1
ATOM 3563 N N . VAL B 1 161 ? 100.254 77.225 110.051 1.00 33.50 161 VAL B N 1
ATOM 3564 C CA . VAL B 1 161 ? 100.792 76.438 108.939 1.00 33.50 161 VAL B CA 1
ATOM 3565 C C . VAL B 1 161 ? 101.851 75.471 109.443 1.00 33.50 161 VAL B C 1
ATOM 3566 O O . VAL B 1 161 ? 101.858 74.283 109.101 1.00 33.50 161 VAL B O 1
ATOM 3570 N N . ASP B 1 162 ? 102.791 75.993 110.225 1.00 36.61 162 ASP B N 1
ATOM 3571 C CA . ASP B 1 162 ? 103.849 75.200 110.830 1.00 36.61 162 ASP B CA 1
ATOM 3572 C C . ASP B 1 162 ? 103.280 74.034 111.624 1.00 36.61 162 ASP B C 1
ATOM 3573 O O . ASP B 1 162 ? 103.764 72.903 111.525 1.00 36.61 162 ASP B O 1
ATOM 3578 N N . LYS B 1 163 ? 102.246 74.295 112.420 1.00 38.30 163 LYS B N 1
ATOM 3579 C CA . LYS B 1 163 ? 101.584 73.247 113.194 1.00 38.30 163 LYS B CA 1
ATOM 3580 C C . LYS B 1 163 ? 100.887 72.221 112.304 1.00 38.30 163 LYS B C 1
ATOM 3581 O O . LYS B 1 163 ? 100.968 71.021 112.563 1.00 38.30 163 LYS B O 1
ATOM 3587 N N . GLU B 1 164 ? 100.178 72.669 111.266 1.00 37.68 164 GLU B N 1
ATOM 3588 C CA . GLU B 1 164 ? 99.495 71.737 110.372 1.00 37.68 164 GLU B CA 1
ATOM 3589 C C . GLU B 1 164 ? 100.462 70.870 109.573 1.00 37.68 164 GLU B C 1
ATOM 3590 O O . GLU B 1 164 ? 100.133 69.727 109.245 1.00 37.68 164 GLU B O 1
ATOM 3596 N N . LEU B 1 165 ? 101.650 71.382 109.255 1.00 36.16 165 LEU B N 1
ATOM 3597 C CA . LEU B 1 165 ? 102.634 70.594 108.517 1.00 36.16 165 LEU B CA 1
ATOM 3598 C C . LEU B 1 165 ? 103.064 69.329 109.240 1.00 36.16 165 LEU B C 1
ATOM 3599 O O . LEU B 1 165 ? 103.656 68.447 108.612 1.00 36.16 165 LEU B O 1
ATOM 3604 N N . GLU B 1 166 ? 102.794 69.213 110.537 1.00 42.96 166 GLU B N 1
ATOM 3605 C CA . GLU B 1 166 ? 103.122 67.986 111.252 1.00 42.96 166 GLU B CA 1
ATOM 3606 C C . GLU B 1 166 ? 102.410 66.768 110.676 1.00 42.96 166 GLU B C 1
ATOM 3607 O O . GLU B 1 166 ? 102.865 65.636 110.881 1.00 42.96 166 GLU B O 1
ATOM 3613 N N . ASN B 1 167 ? 101.282 66.975 110.008 1.00 40.67 167 ASN B N 1
ATOM 3614 C CA . ASN B 1 167 ? 100.479 65.930 109.393 1.00 40.67 167 ASN B CA 1
ATOM 3615 C C . ASN B 1 167 ? 100.884 65.602 107.961 1.00 40.67 167 ASN B C 1
ATOM 3616 O O . ASN B 1 167 ? 100.187 64.818 107.308 1.00 40.67 167 ASN B O 1
ATOM 3621 N N . HIS B 1 168 ? 101.998 66.141 107.469 1.00 36.19 168 HIS B N 1
ATOM 3622 C CA . HIS B 1 168 ? 102.416 65.969 106.074 1.00 36.19 168 HIS B CA 1
ATOM 3623 C C . HIS B 1 168 ? 103.757 65.272 105.944 1.00 36.19 168 HIS B C 1
ATOM 3624 O O . HIS B 1 168 ? 104.808 65.908 106.123 1.00 36.19 168 HIS B O 1
ATOM 3631 N N . PRO B 1 169 ? 103.764 63.969 105.643 1.00 36.21 169 PRO B N 1
ATOM 3632 C CA . PRO B 1 169 ? 105.022 63.212 105.548 1.00 36.21 169 PRO B CA 1
ATOM 3633 C C . PRO B 1 169 ? 106.114 63.845 104.707 1.00 36.21 169 PRO B C 1
ATOM 3634 O O . PRO B 1 169 ? 107.283 63.779 105.095 1.00 36.21 169 PRO B O 1
ATOM 3638 N N . VAL B 1 170 ? 105.780 64.460 103.572 1.00 34.84 170 VAL B N 1
ATOM 3639 C CA . VAL B 1 170 ? 106.798 65.089 102.738 1.00 34.84 170 VAL B CA 1
ATOM 3640 C C . VAL B 1 170 ? 107.504 66.221 103.462 1.00 34.84 170 VAL B C 1
ATOM 3641 O O . VAL B 1 170 ? 108.629 66.577 103.108 1.00 34.84 170 VAL B O 1
ATOM 3645 N N . TYR B 1 171 ? 106.875 66.816 104.465 1.00 34.05 171 TYR B N 1
ATOM 3646 C CA . TYR B 1 171 ? 107.576 67.838 105.236 1.00 34.05 171 TYR B CA 1
ATOM 3647 C C . TYR B 1 171 ? 108.486 67.213 106.290 1.00 34.05 171 TYR B C 1
ATOM 3648 O O . TYR B 1 171 ? 109.711 67.294 106.200 1.00 34.05 171 TYR B O 1
ATOM 3657 N N . THR B 1 172 ? 107.890 66.554 107.281 1.00 38.08 172 THR B N 1
ATOM 3658 C CA . THR B 1 172 ? 108.653 66.016 108.405 1.00 38.08 172 THR B CA 1
ATOM 3659 C C . THR B 1 172 ? 109.707 65.000 107.985 1.00 38.08 172 THR B C 1
ATOM 3660 O O . THR B 1 172 ? 110.793 64.960 108.572 1.00 38.08 172 THR B O 1
ATOM 3664 N N . GLN B 1 173 ? 109.433 64.191 106.967 1.00 39.11 173 GLN B N 1
ATOM 3665 C CA . GLN B 1 173 ? 110.396 63.175 106.550 1.00 39.11 173 GLN B CA 1
ATOM 3666 C C . GLN B 1 173 ? 111.417 63.647 105.526 1.00 39.11 173 GLN B C 1
ATOM 3667 O O . GLN B 1 173 ? 112.435 62.977 105.352 1.00 39.11 173 GLN B O 1
ATOM 3673 N N . TRP B 1 174 ? 111.207 64.774 104.852 1.00 35.54 174 TRP B N 1
ATOM 3674 C CA . TRP B 1 174 ? 112.203 65.179 103.867 1.00 35.54 174 TRP B CA 1
ATOM 3675 C C . TRP B 1 174 ? 112.486 66.674 103.844 1.00 35.54 174 TRP B C 1
ATOM 3676 O O . TRP B 1 174 ? 113.610 67.085 104.139 1.00 35.54 174 TRP B O 1
ATOM 3687 N N . LEU B 1 175 ? 111.508 67.495 103.480 1.00 33.24 175 LEU B N 1
ATOM 3688 C CA . LEU B 1 175 ? 111.758 68.928 103.359 1.00 33.24 175 LEU B CA 1
ATOM 3689 C C . LEU B 1 175 ? 112.207 69.564 104.664 1.00 33.24 175 LEU B C 1
ATOM 3690 O O . LEU B 1 175 ? 112.855 70.612 104.645 1.00 33.24 175 LEU B O 1
ATOM 3695 N N . GLN B 1 176 ? 111.855 68.979 105.803 1.00 35.74 176 GLN B N 1
ATOM 3696 C CA . GLN B 1 176 ? 112.275 69.544 107.082 1.00 35.74 176 GLN B CA 1
ATOM 3697 C C . GLN B 1 176 ? 113.783 69.516 107.275 1.00 35.74 176 GLN B C 1
ATOM 3698 O O . GLN B 1 176 ? 114.337 70.404 107.928 1.00 35.74 176 GLN B O 1
ATOM 3704 N N . HIS B 1 177 ? 114.467 68.539 106.696 1.00 37.16 177 HIS B N 1
ATOM 3705 C CA . HIS B 1 177 ? 115.897 68.389 106.901 1.00 37.16 177 HIS B CA 1
ATOM 3706 C C . HIS B 1 177 ? 116.760 69.228 105.973 1.00 37.16 177 HIS B C 1
ATOM 3707 O O . HIS B 1 177 ? 117.939 69.435 106.273 1.00 37.16 177 HIS B O 1
ATOM 3714 N N . ILE B 1 178 ? 116.212 69.707 104.863 1.00 32.42 178 ILE B N 1
ATOM 3715 C CA . ILE B 1 178 ? 116.951 70.508 103.893 1.00 32.42 178 ILE B CA 1
ATOM 3716 C C . ILE B 1 178 ? 117.190 71.914 104.423 1.00 32.42 178 ILE B C 1
ATOM 3717 O O . ILE B 1 178 ? 116.250 72.606 104.824 1.00 32.42 178 ILE B O 1
ATOM 3722 N N . LYS B 1 179 ? 118.455 72.323 104.477 1.00 28.64 179 LYS B N 1
ATOM 3723 C CA . LYS B 1 179 ? 118.785 73.682 104.897 1.00 28.64 179 LYS B CA 1
ATOM 3724 C C . LYS B 1 179 ? 118.127 74.697 103.971 1.00 28.64 179 LYS B C 1
ATOM 3725 O O . LYS B 1 179 ? 118.208 74.576 102.752 1.00 28.64 179 LYS B O 1
ATOM 3731 N N . GLY B 1 180 ? 117.481 75.704 104.545 1.00 26.93 180 GLY B N 1
ATOM 3732 C CA . GLY B 1 180 ? 116.802 76.715 103.765 1.00 26.93 180 GLY B CA 1
ATOM 3733 C C . GLY B 1 180 ? 115.337 76.453 103.491 1.00 26.93 180 GLY B C 1
ATOM 3734 O O . GLY B 1 180 ? 114.688 77.284 102.853 1.00 26.93 180 GLY B O 1
ATOM 3735 N N . ILE B 1 181 ? 114.785 75.347 103.979 1.00 29.87 181 ILE B N 1
ATOM 3736 C CA . ILE B 1 181 ? 113.364 75.037 103.865 1.00 29.87 181 ILE B CA 1
ATOM 3737 C C . ILE B 1 181 ? 112.717 75.131 105.237 1.00 29.87 181 ILE B C 1
ATOM 3738 O O . ILE B 1 181 ? 113.230 74.573 106.213 1.00 29.87 181 ILE B O 1
ATOM 3743 N N . GLY B 1 182 ? 111.603 75.853 105.314 1.00 29.81 182 GLY B N 1
ATOM 3744 C CA . GLY B 1 182 ? 110.843 75.998 106.531 1.00 29.81 182 GLY B CA 1
ATOM 3745 C C . GLY B 1 182 ? 109.359 75.821 106.286 1.00 29.81 182 GLY B C 1
ATOM 3746 O O . GLY B 1 182 ? 108.946 75.237 105.286 1.00 29.81 182 GLY B O 1
ATOM 3747 N N . PRO B 1 183 ? 108.529 76.305 107.211 1.00 30.04 183 PRO B N 1
ATOM 3748 C CA . PRO B 1 183 ? 107.074 76.152 107.062 1.00 30.04 183 PRO B CA 1
ATOM 3749 C C . PRO B 1 183 ? 106.441 76.872 105.878 1.00 30.04 183 PRO B C 1
ATOM 3750 O O . PRO B 1 183 ? 105.469 76.353 105.324 1.00 30.04 183 PRO B O 1
ATOM 3754 N N . VAL B 1 184 ? 106.934 78.037 105.464 1.00 24.20 184 VAL B N 1
ATOM 3755 C CA . VAL B 1 184 ? 106.284 78.748 104.367 1.00 24.20 184 VAL B CA 1
ATOM 3756 C C . VAL B 1 184 ? 106.653 78.149 103.016 1.00 24.20 184 VAL B C 1
ATOM 3757 O O . VAL B 1 184 ? 105.781 77.916 102.176 1.00 24.20 184 VAL B O 1
ATOM 3761 N N . VAL B 1 185 ? 107.935 77.866 102.791 1.00 23.38 185 VAL B N 1
ATOM 3762 C CA . VAL B 1 185 ? 108.348 77.217 101.548 1.00 23.38 185 VAL B CA 1
ATOM 3763 C C . VAL B 1 185 ? 107.610 75.900 101.368 1.00 23.38 185 VAL B C 1
ATOM 3764 O O . VAL B 1 185 ? 107.025 75.633 100.313 1.00 23.38 185 VAL B O 1
ATOM 3768 N N . ALA B 1 186 ? 107.596 75.072 102.408 1.00 24.48 186 ALA B N 1
ATOM 3769 C CA . ALA B 1 186 ? 106.974 73.765 102.290 1.00 24.48 186 ALA B CA 1
ATOM 3770 C C . ALA B 1 186 ? 105.465 73.864 102.214 1.00 24.48 186 ALA B C 1
ATOM 3771 O O . ALA B 1 186 ? 104.838 73.133 101.439 1.00 24.48 186 ALA B O 1
ATOM 3773 N N . GLY B 1 187 ? 104.859 74.738 103.014 1.00 24.44 187 GLY B N 1
ATOM 3774 C CA . GLY B 1 187 ? 103.419 74.903 102.952 1.00 24.44 187 GLY B CA 1
ATOM 3775 C C . GLY B 1 187 ? 102.952 75.354 101.586 1.00 24.44 187 GLY B C 1
ATOM 3776 O O . GLY B 1 187 ? 102.000 74.798 101.029 1.00 24.44 187 GLY B O 1
ATOM 3777 N N . GLY B 1 188 ? 103.676 76.299 100.988 1.00 21.46 188 GLY B N 1
ATOM 3778 C CA . GLY B 1 188 ? 103.320 76.776 99.668 1.00 21.46 188 GLY B CA 1
ATOM 3779 C C . GLY B 1 188 ? 103.518 75.733 98.594 1.00 21.46 188 GLY B C 1
ATOM 3780 O O . GLY B 1 188 ? 102.667 75.567 97.727 1.00 21.46 188 GLY B O 1
ATOM 3781 N N . LEU B 1 189 ? 104.639 75.022 98.628 1.00 23.40 189 LEU B N 1
ATOM 3782 C CA . LEU B 1 189 ? 104.885 73.981 97.642 1.00 23.40 189 LEU B CA 1
ATOM 3783 C C . LEU B 1 189 ? 103.833 72.876 97.702 1.00 23.40 189 LEU B C 1
ATOM 3784 O O . LEU B 1 189 ? 103.251 72.495 96.674 1.00 23.40 189 LEU B O 1
ATOM 3789 N N . ILE B 1 190 ? 103.522 72.401 98.908 1.00 24.07 190 ILE B N 1
ATOM 3790 C CA . ILE B 1 190 ? 102.526 71.347 99.069 1.00 24.07 190 ILE B CA 1
ATOM 3791 C C . ILE B 1 190 ? 101.158 71.815 98.589 1.00 24.07 190 ILE B C 1
ATOM 3792 O O . ILE B 1 190 ? 100.534 71.176 97.737 1.00 24.07 190 ILE B O 1
ATOM 3797 N N . SER B 1 191 ? 100.658 72.926 99.126 1.00 23.46 191 SER B N 1
ATOM 3798 C CA . SER B 1 191 ? 99.317 73.333 98.727 1.00 23.46 191 SER B CA 1
ATOM 3799 C C . SER B 1 191 ? 99.215 73.811 97.274 1.00 23.46 191 SER B C 1
ATOM 3800 O O . SER B 1 191 ? 98.171 73.605 96.649 1.00 23.46 191 SER B O 1
ATOM 3803 N N . LEU B 1 192 ? 100.250 74.435 96.701 1.00 21.59 192 LEU B N 1
ATOM 3804 C CA . LEU B 1 192 ? 100.168 74.847 95.300 1.00 21.59 192 LEU B CA 1
ATOM 3805 C C . LEU B 1 192 ? 100.177 73.662 94.346 1.00 21.59 192 LEU B C 1
ATOM 3806 O O . LEU B 1 192 ? 99.493 73.685 93.323 1.00 21.59 192 LEU B O 1
ATOM 3811 N N . ILE B 1 193 ? 100.911 72.607 94.662 1.00 25.13 193 ILE B N 1
ATOM 3812 C CA . ILE B 1 193 ? 100.922 71.475 93.744 1.00 25.13 193 ILE B CA 1
ATOM 3813 C C . ILE B 1 193 ? 99.725 70.558 93.982 1.00 25.13 193 ILE B C 1
ATOM 3814 O O . ILE B 1 193 ? 99.116 70.060 93.031 1.00 25.13 193 ILE B O 1
ATOM 3819 N N . GLY B 1 194 ? 99.367 70.329 95.230 1.00 30.35 194 GLY B N 1
ATOM 3820 C CA . GLY B 1 194 ? 98.297 69.426 95.586 1.00 30.35 194 GLY B CA 1
ATOM 3821 C C . GLY B 1 194 ? 98.768 67.991 95.507 1.00 30.35 194 GLY B C 1
ATOM 3822 O O . GLY B 1 194 ? 99.963 67.722 95.603 1.00 30.35 194 GLY B O 1
ATOM 3823 N N . ASP B 1 195 ? 97.831 67.058 95.343 1.00 37.78 195 ASP B N 1
ATOM 3824 C CA . ASP B 1 195 ? 98.224 65.655 95.232 1.00 37.78 195 ASP B CA 1
ATOM 3825 C C . ASP B 1 195 ? 99.123 65.396 94.035 1.00 37.78 195 ASP B C 1
ATOM 3826 O O . ASP B 1 195 ? 98.825 65.800 92.911 1.00 37.78 195 ASP B O 1
ATOM 3831 N N . ILE B 1 196 ? 100.224 64.687 94.292 1.00 37.42 196 ILE B N 1
ATOM 3832 C CA . ILE B 1 196 ? 101.193 64.351 93.254 1.00 37.42 196 ILE B CA 1
ATOM 3833 C C . ILE B 1 196 ? 100.762 63.190 92.369 1.00 37.42 196 ILE B C 1
ATOM 3834 O O . ILE B 1 196 ? 101.486 62.849 91.427 1.00 37.42 196 ILE B O 1
ATOM 3839 N N . ASP B 1 197 ? 99.601 62.583 92.613 1.00 40.63 197 ASP B N 1
ATOM 3840 C CA . ASP B 1 197 ? 99.122 61.537 91.714 1.00 40.63 197 ASP B CA 1
ATOM 3841 C C . ASP B 1 197 ? 98.531 62.130 90.444 1.00 40.63 197 ASP B C 1
ATOM 3842 O O . ASP B 1 197 ? 98.216 61.392 89.510 1.00 40.63 197 ASP B O 1
ATOM 3847 N N . ARG B 1 198 ? 98.334 63.441 90.418 1.00 32.42 198 ARG B N 1
ATOM 3848 C CA . ARG B 1 198 ? 97.845 64.173 89.265 1.00 32.42 198 ARG B CA 1
ATOM 3849 C C . ARG B 1 198 ? 98.866 64.266 88.148 1.00 32.42 198 ARG B C 1
ATOM 3850 O O . ARG B 1 198 ? 98.492 64.593 87.022 1.00 32.42 198 ARG B O 1
ATOM 3858 N N . PHE B 1 199 ? 100.132 63.971 88.415 1.00 30.33 199 PHE B N 1
ATOM 3859 C CA . PHE B 1 199 ? 101.198 64.119 87.432 1.00 30.33 199 PHE B CA 1
ATOM 3860 C C . PHE B 1 199 ? 101.886 62.769 87.313 1.00 30.33 199 PHE B C 1
ATOM 3861 O O . PHE B 1 199 ? 102.592 62.359 88.236 1.00 30.33 199 PHE B O 1
ATOM 3869 N N . ASP B 1 200 ? 101.646 62.050 86.216 1.00 34.65 200 ASP B N 1
ATOM 3870 C CA . ASP B 1 200 ? 102.249 60.731 86.056 1.00 34.65 200 ASP B CA 1
ATOM 3871 C C . ASP B 1 200 ? 103.720 60.782 85.664 1.00 34.65 200 ASP B C 1
ATOM 3872 O O . ASP B 1 200 ? 104.380 59.743 85.682 1.00 34.65 200 ASP B O 1
ATOM 3877 N N . SER B 1 201 ? 104.253 61.955 85.330 1.00 30.31 201 SER B N 1
ATOM 3878 C CA . SER B 1 201 ? 105.664 62.087 85.000 1.00 30.31 201 SER B CA 1
ATOM 3879 C C . SER B 1 201 ? 106.190 63.434 85.470 1.00 30.31 201 SER B C 1
ATOM 3880 O O . SER B 1 201 ? 105.442 64.403 85.592 1.00 30.31 201 SER B O 1
ATOM 3883 N N . VAL B 1 202 ? 107.506 63.501 85.675 1.00 27.25 202 VAL B N 1
ATOM 3884 C CA . VAL B 1 202 ? 108.135 64.756 86.067 1.00 27.25 202 VAL B CA 1
ATOM 3885 C C . VAL B 1 202 ? 107.886 65.820 85.014 1.00 27.25 202 VAL B C 1
ATOM 3886 O O . VAL B 1 202 ? 107.759 67.008 85.330 1.00 27.25 202 VAL B O 1
ATOM 3890 N N . SER B 1 203 ? 107.821 65.416 83.749 1.00 25.64 203 SER B N 1
ATOM 3891 C CA . SER B 1 203 ? 107.591 66.363 82.665 1.00 25.64 203 SER B CA 1
ATOM 3892 C C . SER B 1 203 ? 106.195 66.963 82.727 1.00 25.64 203 SER B C 1
ATOM 3893 O O . SER B 1 203 ? 106.013 68.133 82.377 1.00 25.64 203 SER B O 1
ATOM 3896 N N . LYS B 1 204 ? 105.214 66.198 83.225 1.00 26.34 204 LYS B N 1
ATOM 3897 C CA . LYS B 1 204 ? 103.877 66.742 83.457 1.00 26.34 204 LYS B CA 1
ATOM 3898 C C . LYS B 1 204 ? 103.904 67.844 84.502 1.00 26.34 204 LYS B C 1
ATOM 3899 O O . LYS B 1 204 ? 103.270 68.887 84.324 1.00 26.34 204 LYS B O 1
ATOM 3905 N N . LEU B 1 205 ? 104.633 67.630 85.597 1.00 23.51 205 LEU B N 1
ATOM 3906 C CA . LEU B 1 205 ? 104.747 68.652 86.628 1.00 23.51 205 LEU B CA 1
ATOM 3907 C C . LEU B 1 205 ? 105.511 69.860 86.111 1.00 23.51 205 LEU B C 1
ATOM 3908 O O . LEU B 1 205 ? 105.158 70.990 86.433 1.00 23.51 205 LEU B O 1
ATOM 3913 N N . TRP B 1 206 ? 106.589 69.658 85.352 1.00 22.16 206 TRP B N 1
ATOM 3914 C CA . TRP B 1 206 ? 107.286 70.815 84.792 1.00 22.16 206 TRP B CA 1
ATOM 3915 C C . TRP B 1 206 ? 106.360 71.621 83.891 1.00 22.16 206 TRP B C 1
ATOM 3916 O O . TRP B 1 206 ? 106.372 72.854 83.920 1.00 22.16 206 TRP B O 1
ATOM 3927 N N . ALA B 1 207 ? 105.562 70.938 83.066 1.00 20.92 207 ALA B N 1
ATOM 3928 C CA . ALA B 1 207 ? 104.611 71.620 82.194 1.00 20.92 207 ALA B CA 1
ATOM 3929 C C . ALA B 1 207 ? 103.549 72.381 82.979 1.00 20.92 207 ALA B C 1
ATOM 3930 O O . ALA B 1 207 ? 103.278 73.551 82.702 1.00 20.92 207 ALA B O 1
ATOM 3932 N N . TYR B 1 208 ? 102.934 71.720 83.957 1.00 21.23 208 TYR B N 1
ATOM 3933 C CA . TYR B 1 208 ? 101.949 72.359 84.819 1.00 21.23 208 TYR B CA 1
ATOM 3934 C C . TYR B 1 208 ? 102.534 73.521 85.600 1.00 21.23 208 TYR B C 1
ATOM 3935 O O . TYR B 1 208 ? 101.878 74.547 85.774 1.00 21.23 208 TYR B O 1
ATOM 3944 N N . ALA B 1 209 ? 103.777 73.395 86.038 1.00 18.40 209 ALA B N 1
ATOM 3945 C CA . ALA B 1 209 ? 104.444 74.431 86.802 1.00 18.40 209 ALA B CA 1
ATOM 3946 C C . ALA B 1 209 ? 104.956 75.573 85.945 1.00 18.40 209 ALA B C 1
ATOM 3947 O O . ALA B 1 209 ? 105.165 76.664 86.472 1.00 18.40 209 ALA B O 1
ATOM 3949 N N . GLY B 1 210 ? 105.168 75.356 84.653 1.00 19.17 210 GLY B N 1
ATOM 3950 C CA . GLY B 1 210 ? 105.620 76.404 83.766 1.00 19.17 210 GLY B CA 1
ATOM 3951 C C . GLY B 1 210 ? 107.065 76.341 83.348 1.00 19.17 210 GLY B C 1
ATOM 3952 O O . GLY B 1 210 ? 107.619 77.373 82.967 1.00 19.17 210 GLY B O 1
ATOM 3953 N N . TYR B 1 211 ? 107.688 75.169 83.426 1.00 21.11 211 TYR B N 1
ATOM 3954 C CA . TYR B 1 211 ? 109.090 74.948 83.109 1.00 21.11 211 TYR B CA 1
ATOM 3955 C C . TYR B 1 211 ? 109.327 74.120 81.847 1.00 21.11 211 TYR B C 1
ATOM 3956 O O . TYR B 1 211 ? 110.477 73.796 81.552 1.00 21.11 211 TYR B O 1
ATOM 3965 N N . SER B 1 212 ? 108.290 73.791 81.083 1.00 25.64 212 SER B N 1
ATOM 3966 C CA . SER B 1 212 ? 108.444 72.959 79.898 1.00 25.64 212 SER B CA 1
ATOM 3967 C C . SER B 1 212 ? 109.106 73.731 78.751 1.00 25.64 212 SER B C 1
ATOM 3968 O O . SER B 1 212 ? 109.217 74.960 78.772 1.00 25.64 212 SER B O 1
ATOM 3971 N N . VAL B 1 213 ? 109.532 72.986 77.720 1.00 34.62 213 VAL B N 1
ATOM 3972 C CA . VAL B 1 213 ? 110.215 73.545 76.552 1.00 34.62 213 VAL B CA 1
ATOM 3973 C C . VAL B 1 213 ? 109.600 72.987 75.272 1.00 34.62 213 VAL B C 1
ATOM 3974 O O . VAL B 1 213 ? 109.449 71.769 75.138 1.00 34.62 213 VAL B O 1
ATOM 3978 N N . ASP B 1 214 ? 109.237 73.878 74.339 1.00 44.44 214 ASP B N 1
ATOM 3979 C CA . ASP B 1 214 ? 108.710 73.512 73.023 1.00 44.44 214 ASP B CA 1
ATOM 3980 C C . ASP B 1 214 ? 109.671 74.011 71.953 1.00 44.44 214 ASP B C 1
ATOM 3981 O O . ASP B 1 214 ? 109.792 75.225 71.765 1.00 44.44 214 ASP B O 1
ATOM 3986 N N . ASN B 1 215 ? 110.294 73.091 71.208 1.00 44.22 215 ASN B N 1
ATOM 3987 C CA . ASN B 1 215 ? 111.237 73.455 70.139 1.00 44.22 215 ASN B CA 1
ATOM 3988 C C . ASN B 1 215 ? 112.243 74.511 70.594 1.00 44.22 215 ASN B C 1
ATOM 3989 O O . ASN B 1 215 ? 112.630 75.390 69.823 1.00 44.22 215 ASN B O 1
ATOM 3994 N N . GLY B 1 216 ? 112.653 74.434 71.857 1.00 40.89 216 GLY B N 1
ATOM 3995 C CA . GLY B 1 216 ? 113.577 75.380 72.451 1.00 40.89 216 GLY B CA 1
ATOM 3996 C C . GLY B 1 216 ? 113.000 76.681 72.968 1.00 40.89 216 GLY B C 1
ATOM 3997 O O . GLY B 1 216 ? 113.771 77.588 73.286 1.00 40.89 216 GLY B O 1
ATOM 3998 N N . LYS B 1 217 ? 111.682 76.810 73.062 1.00 36.91 217 LYS B N 1
ATOM 3999 C CA . LYS B 1 217 ? 111.039 77.998 73.607 1.00 36.91 217 LYS B CA 1
ATOM 4000 C C . LYS B 1 217 ? 110.317 77.673 74.913 1.00 36.91 217 LYS B C 1
ATOM 4001 O O . LYS B 1 217 ? 109.608 76.666 75.009 1.00 36.91 217 LYS B O 1
ATOM 4007 N N . VAL B 1 218 ? 110.554 78.510 75.926 1.00 26.43 218 VAL B N 1
ATOM 4008 C CA . VAL B 1 218 ? 109.921 78.387 77.232 1.00 26.43 218 VAL B CA 1
ATOM 4009 C C . VAL B 1 218 ? 108.527 79.011 77.212 1.00 26.43 218 VAL B C 1
ATOM 4010 O O . VAL B 1 218 ? 108.193 79.819 76.347 1.00 26.43 218 VAL B O 1
ATOM 4014 N N . GLN B 1 219 ? 107.707 78.612 78.192 1.00 20.08 219 GLN B N 1
ATOM 4015 C CA . GLN B 1 219 ? 106.362 79.150 78.399 1.00 20.08 219 GLN B CA 1
ATOM 4016 C C . GLN B 1 219 ? 106.426 80.574 78.932 1.00 20.08 219 GLN B C 1
ATOM 4017 O O . GLN B 1 219 ? 106.976 80.804 80.008 1.00 20.08 219 GLN B O 1
ATOM 4023 N N . LYS B 1 220 ? 105.883 81.534 78.191 1.00 22.34 220 LYS B N 1
ATOM 4024 C CA . LYS B 1 220 ? 105.884 82.923 78.617 1.00 22.34 220 LYS B CA 1
ATOM 4025 C C . LYS B 1 220 ? 104.479 83.499 78.547 1.00 22.34 220 LYS B C 1
ATOM 4026 O O . LYS B 1 220 ? 103.713 83.147 77.651 1.00 22.34 220 LYS B O 1
ATOM 4032 N N . ARG B 1 221 ? 104.129 84.359 79.502 1.00 23.02 221 ARG B N 1
ATOM 4033 C CA . ARG B 1 221 ? 102.828 85.010 79.469 1.00 23.02 221 ARG B CA 1
ATOM 4034 C C . ARG B 1 221 ? 102.689 85.763 78.157 1.00 23.02 221 ARG B C 1
ATOM 4035 O O . ARG B 1 221 ? 103.667 86.252 77.600 1.00 23.02 221 ARG B O 1
ATOM 4043 N N . LYS B 1 222 ? 101.460 85.864 77.664 1.00 30.19 222 LYS B N 1
ATOM 4044 C CA . LYS B 1 222 ? 101.235 86.463 76.354 1.00 30.19 222 LYS B CA 1
ATOM 4045 C C . LYS B 1 222 ? 99.818 87.010 76.259 1.00 30.19 222 LYS B C 1
ATOM 4046 O O . LYS B 1 222 ? 98.861 86.238 76.335 1.00 30.19 222 LYS B O 1
ATOM 4052 N N . LYS B 1 223 ? 99.690 88.331 76.145 1.00 34.28 223 LYS B N 1
ATOM 4053 C CA . LYS B 1 223 ? 98.390 88.987 76.018 1.00 34.28 223 LYS B CA 1
ATOM 4054 C C . LYS B 1 223 ? 97.540 88.322 74.945 1.00 34.28 223 LYS B C 1
ATOM 4055 O O . LYS B 1 223 ? 98.017 88.048 73.842 1.00 34.28 223 LYS B O 1
ATOM 4061 N N . GLY B 1 224 ? 96.296 88.010 75.281 1.00 31.00 224 GLY B N 1
ATOM 4062 C CA . GLY B 1 224 ? 95.410 87.428 74.306 1.00 31.00 224 GLY B CA 1
ATOM 4063 C C . GLY B 1 224 ? 95.497 85.933 74.177 1.00 31.00 224 GLY B C 1
ATOM 4064 O O . GLY B 1 224 ? 94.742 85.348 73.392 1.00 31.00 224 GLY B O 1
ATOM 4065 N N . VAL B 1 225 ? 96.403 85.293 74.901 1.00 28.51 225 VAL B N 1
ATOM 4066 C CA . VAL B 1 225 ? 96.557 83.853 74.848 1.00 28.51 225 VAL B CA 1
ATOM 4067 C C . VAL B 1 225 ? 96.434 83.339 76.267 1.00 28.51 225 VAL B C 1
ATOM 4068 O O . VAL B 1 225 ? 97.193 83.752 77.148 1.00 28.51 225 VAL B O 1
ATOM 4072 N N . ALA B 1 226 ? 95.457 82.477 76.496 1.00 24.92 226 ALA B N 1
ATOM 4073 C CA . ALA B 1 226 ? 95.286 81.882 77.803 1.00 24.92 226 ALA B CA 1
ATOM 4074 C C . ALA B 1 226 ? 96.482 81.013 78.121 1.00 24.92 226 ALA B C 1
ATOM 4075 O O . ALA B 1 226 ? 96.904 80.186 77.313 1.00 24.92 226 ALA B O 1
ATOM 4077 N N . SER B 1 227 ? 97.009 81.185 79.316 1.00 20.51 227 SER B N 1
ATOM 4078 C CA . SER B 1 227 ? 98.118 80.382 79.760 1.00 20.51 227 SER B CA 1
ATOM 4079 C C . SER B 1 227 ? 97.635 78.961 80.037 1.00 20.51 227 SER B C 1
ATOM 4080 O O . SER B 1 227 ? 96.442 78.676 80.039 1.00 20.51 227 SER B O 1
ATOM 4083 N N . ASN B 1 228 ? 98.571 78.044 80.208 1.00 18.55 228 ASN B N 1
ATOM 4084 C CA . ASN B 1 228 ? 98.190 76.670 80.498 1.00 18.55 228 ASN B CA 1
ATOM 4085 C C . ASN B 1 228 ? 99.103 76.053 81.550 1.00 18.55 228 ASN B C 1
ATOM 4086 O O . ASN B 1 228 ? 99.296 74.835 81.582 1.00 18.55 228 ASN B O 1
ATOM 4091 N N . TRP B 1 229 ? 99.630 76.887 82.442 1.00 15.28 229 TRP B N 1
ATOM 4092 C CA . TRP B 1 229 ? 100.454 76.463 83.559 1.00 15.28 229 TRP B CA 1
ATOM 4093 C C . TRP B 1 229 ? 100.043 77.281 84.775 1.00 15.28 229 TRP B C 1
ATOM 4094 O O . TRP B 1 229 ? 99.471 78.365 84.647 1.00 15.28 229 TRP B O 1
ATOM 4105 N N . LYS B 1 230 ? 100.242 76.708 85.953 1.00 15.38 230 LYS B N 1
ATOM 4106 C CA . LYS B 1 230 ? 99.987 77.399 87.214 1.00 15.38 230 LYS B CA 1
ATOM 4107 C C . LYS B 1 230 ? 101.222 78.237 87.551 1.00 15.38 230 LYS B C 1
ATOM 4108 O O . LYS B 1 230 ? 102.167 77.762 88.156 1.00 15.38 230 LYS B O 1
ATOM 4114 N N . ASN B 1 231 ? 101.246 79.491 87.117 1.00 14.71 231 ASN B N 1
ATOM 4115 C CA . ASN B 1 231 ? 102.438 80.311 87.313 1.00 14.71 231 ASN B CA 1
ATOM 4116 C C . ASN B 1 231 ? 102.805 80.542 88.771 1.00 14.71 231 ASN B C 1
ATOM 4117 O O . ASN B 1 231 ? 103.961 80.865 89.061 1.00 14.71 231 ASN B O 1
ATOM 4122 N N . LYS B 1 232 ? 101.862 80.416 89.694 1.00 15.25 232 LYS B N 1
ATOM 4123 C CA . LYS B 1 232 ? 102.205 80.579 91.096 1.00 15.25 232 LYS B CA 1
ATOM 4124 C C . LYS B 1 232 ? 103.205 79.543 91.591 1.00 15.25 232 LYS B C 1
ATOM 4125 O O . LYS B 1 232 ? 104.027 79.860 92.449 1.00 15.25 232 LYS B O 1
ATOM 4131 N N . ILE B 1 233 ? 103.187 78.320 91.069 1.00 16.21 233 ILE B N 1
ATOM 4132 C CA . ILE B 1 233 ? 104.219 77.383 91.509 1.00 16.21 233 ILE B CA 1
ATOM 4133 C C . ILE B 1 233 ? 105.591 77.757 90.943 1.00 16.21 233 ILE B C 1
ATOM 4134 O O . ILE B 1 233 ? 106.605 77.566 91.612 1.00 16.21 233 ILE B O 1
ATOM 4139 N N . ARG B 1 234 ? 105.663 78.339 89.750 1.00 15.72 234 ARG B N 1
ATOM 4140 C CA . ARG B 1 234 ? 106.959 78.795 89.248 1.00 15.72 234 ARG B CA 1
ATOM 4141 C C . ARG B 1 234 ? 107.474 79.995 90.051 1.00 15.72 234 ARG B C 1
ATOM 4142 O O . ARG B 1 234 ? 108.672 80.074 90.365 1.00 15.72 234 ARG B O 1
ATOM 4150 N N . THR B 1 235 ? 106.578 80.894 90.468 1.00 14.74 235 THR B N 1
ATOM 4151 C CA . THR B 1 235 ? 106.998 81.999 91.331 1.00 14.74 235 THR B CA 1
ATOM 4152 C C . THR B 1 235 ? 107.447 81.501 92.701 1.00 14.74 235 THR B C 1
ATOM 4153 O O . THR B 1 235 ? 108.388 82.041 93.285 1.00 14.74 235 THR B O 1
ATOM 4157 N N . HIS B 1 236 ? 106.782 80.491 93.241 1.00 17.09 236 HIS B N 1
ATOM 4158 C CA . HIS B 1 236 ? 107.189 79.955 94.532 1.00 17.09 236 HIS B CA 1
ATOM 4159 C C . HIS B 1 236 ? 108.546 79.268 94.434 1.00 17.09 236 HIS B C 1
ATOM 4160 O O . HIS B 1 236 ? 109.412 79.432 95.308 1.00 17.09 236 HIS B O 1
ATOM 4167 N N . CYS B 1 237 ? 108.729 78.451 93.394 1.00 16.72 237 CYS B N 1
ATOM 4168 C CA . CYS B 1 237 ? 109.996 77.768 93.166 1.00 16.72 237 CYS B CA 1
ATOM 4169 C C . CYS B 1 237 ? 111.148 78.755 93.066 1.00 16.72 237 CYS B C 1
ATOM 4170 O O . CYS B 1 237 ? 112.273 78.449 93.481 1.00 16.72 237 CYS B O 1
ATOM 4173 N N . TYR B 1 238 ? 110.903 79.927 92.486 1.00 15.19 238 TYR B N 1
ATOM 4174 C CA . TYR B 1 238 ? 111.946 80.945 92.464 1.00 15.19 238 TYR B CA 1
ATOM 4175 C C . TYR B 1 238 ? 112.463 81.256 93.863 1.00 15.19 238 TYR B C 1
ATOM 4176 O O . TYR B 1 238 ? 113.673 81.380 94.072 1.00 15.19 238 TYR B O 1
ATOM 4185 N N . ASN B 1 239 ? 111.568 81.350 94.842 1.00 13.46 239 ASN B N 1
ATOM 4186 C CA . ASN B 1 239 ? 111.967 81.621 96.218 1.00 13.46 239 ASN B CA 1
ATOM 4187 C C . ASN B 1 239 ? 112.618 80.422 96.871 1.00 13.46 239 ASN B C 1
ATOM 4188 O O . ASN B 1 239 ? 113.492 80.584 97.723 1.00 13.46 239 ASN B O 1
ATOM 4193 N N . ILE B 1 240 ? 112.219 79.218 96.492 1.00 16.23 240 ILE B N 1
ATOM 4194 C CA . ILE B 1 240 ? 112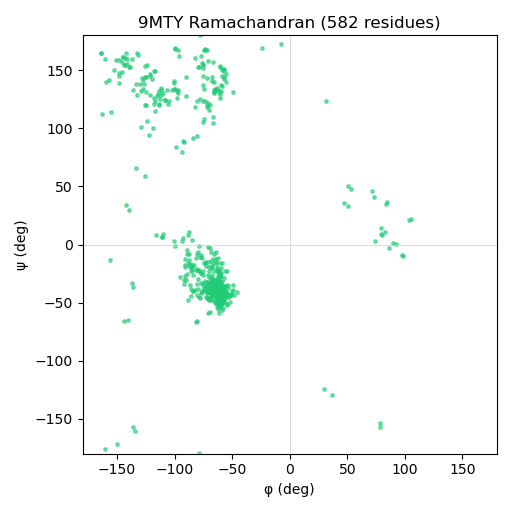.880 78.031 97.040 1.00 16.23 240 ILE B CA 1
ATOM 4195 C C . ILE B 1 240 ? 114.350 78.011 96.625 1.00 16.23 240 ILE B C 1
ATOM 4196 O O . ILE B 1 240 ? 115.257 77.803 97.446 1.00 16.23 240 ILE B O 1
ATOM 4201 N N . VAL B 1 241 ? 114.607 78.262 95.344 1.00 17.46 241 VAL B N 1
ATOM 4202 C CA . VAL B 1 241 ? 115.976 78.294 94.843 1.00 17.46 241 VAL B CA 1
ATOM 4203 C C . VAL B 1 241 ? 116.733 79.481 95.415 1.00 17.46 241 VAL B C 1
ATOM 4204 O O . VAL B 1 241 ? 117.925 79.378 95.707 1.00 17.46 241 VAL B O 1
ATOM 4208 N N . ASP B 1 242 ? 116.080 80.636 95.530 1.00 17.89 242 ASP B N 1
ATOM 4209 C CA . ASP B 1 242 ? 116.707 81.797 96.154 1.00 17.89 242 ASP B CA 1
ATOM 4210 C C . ASP B 1 242 ? 117.182 81.466 97.569 1.00 17.89 242 ASP B C 1
ATOM 4211 O O . ASP B 1 242 ? 118.255 81.904 97.998 1.00 17.89 242 ASP B O 1
ATOM 4216 N N . SER B 1 243 ? 116.382 80.706 98.311 1.00 19.87 243 SER B N 1
ATOM 4217 C CA . SER B 1 243 ? 116.778 80.259 99.639 1.00 19.87 243 SER B CA 1
ATOM 4218 C C . SER B 1 243 ? 118.009 79.368 99.572 1.00 19.87 243 SER B C 1
ATOM 4219 O O . SER B 1 243 ? 118.940 79.514 100.371 1.00 19.87 243 SER B O 1
ATOM 4222 N N . PHE B 1 244 ? 118.018 78.413 98.641 1.00 20.65 244 PHE B N 1
ATOM 4223 C CA . PHE B 1 244 ? 119.205 77.572 98.484 1.00 20.65 244 PHE B CA 1
ATOM 4224 C C . PHE B 1 244 ? 120.444 78.398 98.165 1.00 20.65 244 PHE B C 1
ATOM 4225 O O . PHE B 1 244 ? 121.530 78.126 98.676 1.00 20.65 244 PHE B O 1
ATOM 4233 N N . ILE B 1 245 ? 120.295 79.411 97.323 1.00 20.96 245 ILE B N 1
ATOM 4234 C CA . ILE B 1 245 ? 121.410 80.269 96.929 1.00 20.96 245 ILE B CA 1
ATOM 4235 C C . ILE B 1 245 ? 121.965 81.053 98.113 1.00 20.96 245 ILE B C 1
ATOM 4236 O O . ILE B 1 245 ? 123.182 81.114 98.317 1.00 20.96 245 ILE B O 1
ATOM 4241 N N . LYS B 1 246 ? 121.095 81.688 98.895 1.00 20.58 246 LYS B N 1
ATOM 4242 C CA . LYS B 1 246 ? 121.594 82.461 100.030 1.00 20.58 246 LYS B CA 1
ATOM 4243 C C . LYS B 1 246 ? 122.136 81.579 101.146 1.00 20.58 246 LYS B C 1
ATOM 4244 O O . LYS B 1 246 ? 123.091 81.965 101.824 1.00 20.58 246 LYS B O 1
ATOM 4250 N N . GLN B 1 247 ? 121.573 80.404 101.348 1.00 24.37 247 GLN B N 1
ATOM 4251 C CA . GLN B 1 247 ? 122.028 79.515 102.403 1.00 24.37 247 GLN B CA 1
ATOM 4252 C C . GLN B 1 247 ? 123.168 78.595 101.971 1.00 24.37 247 GLN B C 1
ATOM 4253 O O . GLN B 1 247 ? 123.737 77.910 102.823 1.00 24.37 247 GLN B O 1
ATOM 4259 N N . ARG B 1 248 ? 123.522 78.565 100.683 1.00 26.03 248 ARG B N 1
ATOM 4260 C CA . ARG B 1 248 ? 124.514 77.630 100.118 1.00 26.03 248 ARG B CA 1
ATOM 4261 C C . ARG B 1 248 ? 124.182 76.183 100.455 1.00 26.03 248 ARG B C 1
ATOM 4262 O O . ARG B 1 248 ? 125.030 75.407 100.884 1.00 26.03 248 ARG B O 1
ATOM 4270 N N . THR B 1 249 ? 122.925 75.828 100.235 1.00 27.36 249 THR B N 1
ATOM 4271 C CA . THR B 1 249 ? 122.366 74.521 100.564 1.00 27.36 249 THR B CA 1
ATOM 4272 C C . THR B 1 249 ? 122.944 73.379 99.732 1.00 27.36 249 THR B C 1
ATOM 4273 O O . THR B 1 249 ? 122.631 73.233 98.554 1.00 27.36 249 THR B O 1
ATOM 4277 N N . SER B 1 250 ? 123.815 72.588 100.346 1.00 32.08 250 SER B N 1
ATOM 4278 C CA . SER B 1 250 ? 124.287 71.294 99.852 1.00 32.08 250 SER B CA 1
ATOM 4279 C C . SER B 1 250 ? 124.334 71.086 98.335 1.00 32.08 250 SER B C 1
ATOM 4280 O O . SER B 1 250 ? 124.999 71.824 97.604 1.00 32.08 250 SER B O 1
ATOM 4283 N N . VAL B 1 251 ? 123.649 70.029 97.886 1.00 31.90 251 VAL B N 1
ATOM 4284 C CA . VAL B 1 251 ? 123.537 69.633 96.480 1.00 31.90 251 VAL B CA 1
ATOM 4285 C C . VAL B 1 251 ? 123.044 70.756 95.570 1.00 31.90 251 VAL B C 1
ATOM 4286 O O . VAL B 1 251 ? 123.538 70.936 94.444 1.00 31.90 251 VAL B O 1
ATOM 4290 N N . TYR B 1 252 ? 122.115 71.564 96.062 1.00 27.75 252 TYR B N 1
ATOM 4291 C CA . TYR B 1 252 ? 121.469 72.568 95.226 1.00 27.75 252 TYR B CA 1
ATOM 4292 C C . TYR B 1 252 ? 122.331 73.790 94.934 1.00 27.75 252 TYR B C 1
ATOM 4293 O O . TYR B 1 252 ? 122.275 74.321 93.823 1.00 27.75 252 TYR B O 1
ATOM 4302 N N . ARG B 1 253 ? 123.164 74.236 95.874 1.00 28.16 253 ARG B N 1
ATOM 4303 C CA . ARG B 1 253 ? 124.051 75.364 95.579 1.00 28.16 253 ARG B CA 1
ATOM 4304 C C . ARG B 1 253 ? 125.128 74.956 94.584 1.00 28.16 253 ARG B C 1
ATOM 4305 O O . ARG B 1 253 ? 125.526 75.748 93.720 1.00 28.16 253 ARG B O 1
ATOM 4313 N N . GLU B 1 254 ? 125.646 73.734 94.736 1.00 32.91 254 GLU B N 1
ATOM 4314 C CA . GLU B 1 254 ? 126.619 73.192 93.797 1.00 32.91 254 GLU B CA 1
ATOM 4315 C C . GLU B 1 254 ? 126.033 73.141 92.397 1.00 32.91 254 GLU B C 1
ATOM 4316 O O . GLU B 1 254 ? 126.674 73.552 91.425 1.00 32.91 254 GLU B O 1
ATOM 4322 N N . LEU B 1 255 ? 124.793 72.663 92.284 1.00 29.45 255 LEU B N 1
ATOM 4323 C CA . LEU B 1 255 ? 124.138 72.604 90.982 1.00 29.45 255 LEU B CA 1
ATOM 4324 C C . LEU B 1 255 ? 123.917 73.992 90.395 1.00 29.45 255 LEU B C 1
ATOM 4325 O O . LEU B 1 255 ? 124.091 74.199 89.188 1.00 29.45 255 LEU B O 1
ATOM 4330 N N . TYR B 1 256 ? 123.566 74.963 91.236 1.00 28.54 256 TYR B N 1
ATOM 4331 C CA . TYR B 1 256 ? 123.418 76.330 90.761 1.00 28.54 256 TYR B CA 1
ATOM 4332 C C . TYR B 1 256 ? 124.727 76.872 90.207 1.00 28.54 256 TYR B C 1
ATOM 4333 O O . TYR B 1 256 ? 124.758 77.391 89.089 1.00 28.54 256 TYR B O 1
ATOM 4342 N N . ASP B 1 257 ? 125.816 76.789 90.984 1.00 31.84 257 ASP B N 1
ATOM 4343 C CA . ASP B 1 257 ? 127.118 77.279 90.513 1.00 31.84 257 ASP B CA 1
ATOM 4344 C C . ASP B 1 257 ? 127.573 76.572 89.240 1.00 31.84 257 ASP B C 1
ATOM 4345 O O . ASP B 1 257 ? 128.004 77.217 88.277 1.00 31.84 257 ASP B O 1
ATOM 4350 N N . ALA B 1 258 ? 127.464 75.248 89.207 1.00 33.63 258 ALA B N 1
ATOM 4351 C CA . ALA B 1 258 ? 127.890 74.490 88.036 1.00 33.63 258 ALA B CA 1
ATOM 4352 C C . ALA B 1 258 ? 127.113 74.879 86.787 1.00 33.63 258 ALA B C 1
ATOM 4353 O O . ALA B 1 258 ? 127.709 75.117 85.732 1.00 33.63 258 ALA B O 1
ATOM 4355 N N . GLU B 1 259 ? 125.783 74.952 86.876 1.00 34.54 259 GLU B N 1
ATOM 4356 C CA . GLU B 1 259 ? 124.997 75.338 85.707 1.00 34.54 259 GLU B CA 1
ATOM 4357 C C . GLU B 1 259 ? 125.202 76.797 85.317 1.00 34.54 259 GLU B C 1
ATOM 4358 O O . GLU B 1 259 ? 125.246 77.109 84.129 1.00 34.54 259 GLU B O 1
ATOM 4364 N N . LYS B 1 260 ? 125.280 77.709 86.282 1.00 31.51 260 LYS B N 1
ATOM 4365 C CA . LYS B 1 260 ? 125.497 79.112 85.944 1.00 31.51 260 LYS B CA 1
ATOM 4366 C C . LYS B 1 260 ? 126.832 79.297 85.231 1.00 31.51 260 LYS B C 1
ATOM 4367 O O . LYS B 1 260 ? 126.934 80.069 84.269 1.00 31.51 260 LYS B O 1
ATOM 4373 N N . ALA B 1 261 ? 127.842 78.509 85.619 1.00 35.64 261 ALA B N 1
ATOM 4374 C CA . ALA B 1 261 ? 129.134 78.562 84.939 1.00 35.64 261 ALA B CA 1
ATOM 4375 C C . ALA B 1 261 ? 129.059 77.929 83.555 1.00 35.64 261 ALA B C 1
ATOM 4376 O O . ALA B 1 261 ? 129.573 78.485 82.581 1.00 35.64 261 ALA B O 1
ATOM 4378 N N . ARG B 1 262 ? 128.424 76.763 83.450 1.00 38.31 262 ARG B N 1
ATOM 4379 C CA . ARG B 1 262 ? 128.272 76.095 82.161 1.00 38.31 262 ARG B CA 1
ATOM 4380 C C . ARG B 1 262 ? 127.476 76.931 81.167 1.00 38.31 262 ARG B C 1
ATOM 4381 O O . ARG B 1 262 ? 127.717 76.851 79.959 1.00 38.31 262 ARG B O 1
ATOM 4389 N N . GLN B 1 263 ? 126.519 77.719 81.644 1.00 37.04 263 GLN B N 1
ATOM 4390 C CA . GLN B 1 263 ? 125.668 78.512 80.768 1.00 37.04 263 GLN B CA 1
ATOM 4391 C C . GLN B 1 263 ? 126.194 79.901 80.449 1.00 37.04 263 GLN B C 1
ATOM 4392 O O . GLN B 1 263 ? 125.815 80.453 79.415 1.00 37.04 263 GLN B O 1
ATOM 4398 N N . ARG B 1 264 ? 127.022 80.511 81.295 1.00 39.13 264 ARG B N 1
ATOM 4399 C CA . ARG B 1 264 ? 127.481 81.865 80.979 1.00 39.13 264 ARG B CA 1
ATOM 4400 C C . ARG B 1 264 ? 128.183 82.008 79.624 1.00 39.13 264 ARG B C 1
ATOM 4401 O O . ARG B 1 264 ? 128.030 83.072 78.998 1.00 39.13 264 ARG B O 1
ATOM 4409 N N . PRO B 1 265 ? 128.964 81.041 79.129 1.00 39.18 265 PRO B N 1
ATOM 4410 C CA . PRO B 1 265 ? 129.503 81.159 77.762 1.00 39.18 265 PRO B CA 1
ATOM 4411 C C . PRO B 1 265 ? 128.456 81.261 76.658 1.00 39.18 265 PRO B C 1
ATOM 4412 O O . PRO B 1 265 ? 128.791 81.732 75.569 1.00 39.18 265 PRO B O 1
ATOM 4416 N N . LYS B 1 266 ? 127.212 80.840 76.892 1.00 39.91 266 LYS B N 1
ATOM 4417 C CA . LYS B 1 266 ? 126.162 80.803 75.875 1.00 39.91 266 LYS B CA 1
ATOM 4418 C C . LYS B 1 266 ? 125.172 81.968 75.926 1.00 39.91 266 LYS B C 1
ATOM 4419 O O . LYS B 1 266 ? 124.222 81.974 75.142 1.00 39.91 266 LYS B O 1
ATOM 4425 N N . VAL B 1 267 ? 125.355 82.946 76.818 1.00 40.14 267 VAL B N 1
ATOM 4426 C CA . VAL B 1 267 ? 124.414 84.049 76.984 1.00 40.14 267 VAL B CA 1
ATOM 4427 C C . VAL B 1 267 ? 125.185 85.353 77.132 1.00 40.14 267 VAL B C 1
ATOM 4428 O O . VAL B 1 267 ? 126.371 85.371 77.463 1.00 40.14 267 VAL B O 1
ATOM 4432 N N . GLU B 1 268 ? 124.483 86.455 76.865 1.00 45.52 268 GLU B N 1
ATOM 4433 C CA . GLU B 1 268 ? 125.092 87.777 76.818 1.00 45.52 268 GLU B CA 1
ATOM 4434 C C . GLU B 1 268 ? 125.276 88.480 78.163 1.00 45.52 268 GLU B C 1
ATOM 4435 O O . GLU B 1 268 ? 126.063 89.428 78.225 1.00 45.52 268 GLU B O 1
ATOM 4441 N N . SER B 1 269 ? 124.602 88.078 79.240 1.00 38.25 269 SER B N 1
ATOM 4442 C CA . SER B 1 269 ? 124.864 88.760 80.503 1.00 38.25 269 SER B CA 1
ATOM 4443 C C . SER B 1 269 ? 124.772 87.804 81.679 1.00 38.25 269 SER B C 1
ATOM 4444 O O . SER B 1 269 ? 124.212 86.713 81.575 1.00 38.25 269 SER B O 1
ATOM 4447 N N . ASP B 1 270 ? 125.370 88.231 82.798 1.00 37.77 270 ASP B N 1
ATOM 4448 C CA . ASP B 1 270 ? 125.331 87.442 84.026 1.00 37.77 270 ASP B CA 1
ATOM 4449 C C . ASP B 1 270 ? 123.903 87.160 84.472 1.00 37.77 270 ASP B C 1
ATOM 4450 O O . ASP B 1 270 ? 123.605 86.054 84.933 1.00 37.77 270 ASP B O 1
ATOM 4455 N N . GLY B 1 271 ? 123.007 88.145 84.356 1.00 32.91 271 GLY B N 1
ATOM 4456 C CA . GLY B 1 271 ? 121.623 87.924 84.748 1.00 32.91 271 GLY B CA 1
ATOM 4457 C C . GLY B 1 271 ? 120.908 86.837 83.967 1.00 32.91 271 GLY B C 1
ATOM 4458 O O . GLY B 1 271 ? 120.106 86.092 84.533 1.00 32.91 271 GLY B O 1
ATOM 4459 N N . HIS B 1 272 ? 121.253 86.667 82.694 1.00 30.73 272 HIS B N 1
ATOM 4460 C CA . HIS B 1 272 ? 120.666 85.591 81.908 1.00 30.73 272 HIS B CA 1
ATOM 4461 C C . HIS B 1 272 ? 121.209 84.242 82.356 1.00 30.73 272 HIS B C 1
ATOM 4462 O O . HIS B 1 272 ? 120.453 83.271 82.453 1.00 30.73 272 HIS B O 1
ATOM 4469 N N . ALA B 1 273 ? 122.513 84.156 82.630 1.00 31.28 273 ALA B N 1
ATOM 4470 C CA . ALA B 1 273 ? 123.071 82.903 83.127 1.00 31.28 273 ALA B CA 1
ATOM 4471 C C . ALA B 1 273 ? 122.469 82.559 84.478 1.00 31.28 273 ALA B C 1
ATOM 4472 O O . ALA B 1 273 ? 122.200 81.390 84.772 1.00 31.28 273 ALA B O 1
ATOM 4474 N N . HIS B 1 274 ? 122.231 83.580 85.300 1.00 26.81 274 HIS B N 1
ATOM 4475 C CA . HIS B 1 274 ? 121.590 83.403 86.593 1.00 26.81 274 HIS B CA 1
ATOM 4476 C C . HIS B 1 274 ? 120.199 82.809 86.419 1.00 26.81 274 HIS B C 1
ATOM 4477 O O . HIS B 1 274 ? 119.869 81.799 87.043 1.00 26.81 274 HIS B O 1
ATOM 4484 N N . ASN B 1 275 ? 119.370 83.425 85.571 1.00 24.82 275 ASN B N 1
ATOM 4485 C CA . ASN B 1 275 ? 118.029 82.899 85.321 1.00 24.82 275 ASN B CA 1
ATOM 4486 C C . ASN B 1 275 ? 118.047 81.481 84.758 1.00 24.82 275 ASN B C 1
ATOM 4487 O O . ASN B 1 275 ? 117.221 80.652 85.147 1.00 24.82 275 ASN B O 1
ATOM 4492 N N . ARG B 1 276 ? 118.994 81.153 83.885 1.00 27.83 276 ARG B N 1
ATOM 4493 C CA . ARG B 1 276 ? 119.058 79.774 83.396 1.00 27.83 276 ARG B CA 1
ATOM 4494 C C . ARG B 1 276 ? 119.442 78.796 84.495 1.00 27.83 276 ARG B C 1
ATOM 4495 O O . ARG B 1 276 ? 118.867 77.705 84.595 1.00 27.83 276 ARG B O 1
ATOM 4503 N N . ALA B 1 277 ? 120.423 79.154 85.319 1.00 25.85 277 ALA B N 1
ATOM 4504 C CA . ALA B 1 277 ? 120.793 78.293 86.432 1.00 25.85 277 ALA B CA 1
ATOM 4505 C C . ALA B 1 277 ? 119.635 78.129 87.410 1.00 25.85 277 ALA B C 1
ATOM 4506 O O . ALA B 1 277 ? 119.393 77.028 87.906 1.00 25.85 277 ALA B O 1
ATOM 4508 N N . VAL B 1 278 ? 118.941 79.225 87.731 1.00 23.22 278 VAL B N 1
ATOM 4509 C CA . VAL B 1 278 ? 117.791 79.168 88.634 1.00 23.22 278 VAL B CA 1
ATOM 4510 C C . VAL B 1 278 ? 116.740 78.213 88.089 1.00 23.22 278 VAL B C 1
ATOM 4511 O O . VAL B 1 278 ? 116.212 77.366 88.813 1.00 23.22 278 VAL B O 1
ATOM 4515 N N . ARG B 1 279 ? 116.408 78.353 86.808 1.00 22.01 279 ARG B N 1
ATOM 4516 C CA . ARG B 1 279 ? 115.470 77.443 86.173 1.00 22.01 279 ARG B CA 1
ATOM 4517 C C . ARG B 1 279 ? 115.936 76.000 86.287 1.00 22.01 279 ARG B C 1
ATOM 4518 O O . ARG B 1 279 ? 115.151 75.113 86.632 1.00 22.01 279 ARG B O 1
ATOM 4526 N N . LYS B 1 280 ? 117.210 75.740 85.989 1.00 25.12 280 LYS B N 1
ATOM 4527 C CA . LYS B 1 280 ? 117.740 74.383 86.094 1.00 25.12 280 LYS B CA 1
ATOM 4528 C C . LYS B 1 280 ? 117.609 73.815 87.508 1.00 25.12 280 LYS B C 1
ATOM 4529 O O . LYS B 1 280 ? 117.161 72.676 87.694 1.00 25.12 280 LYS B O 1
ATOM 4535 N N . VAL B 1 281 ? 117.971 74.602 88.518 1.00 23.18 281 VAL B N 1
ATOM 4536 C CA . VAL B 1 281 ? 117.886 74.125 89.894 1.00 23.18 281 VAL B CA 1
ATOM 4537 C C . VAL B 1 281 ? 116.437 73.887 90.296 1.00 23.18 281 VAL B C 1
ATOM 4538 O O . VAL B 1 281 ? 116.128 72.890 90.952 1.00 23.18 281 VAL B O 1
ATOM 4542 N N . ALA B 1 282 ? 115.532 74.801 89.925 1.00 21.76 282 ALA B N 1
ATOM 4543 C CA . ALA B 1 282 ? 114.112 74.635 90.221 1.00 21.76 282 ALA B CA 1
ATOM 4544 C C . ALA B 1 282 ? 113.560 73.354 89.615 1.00 21.76 282 ALA B C 1
ATOM 4545 O O . ALA B 1 282 ? 112.846 72.601 90.278 1.00 21.76 282 ALA B O 1
ATOM 4547 N N . LYS B 1 283 ? 113.871 73.100 88.347 1.00 21.72 283 LYS B N 1
ATOM 4548 C CA . LYS B 1 283 ? 113.435 71.869 87.695 1.00 21.72 283 LYS B CA 1
ATOM 4549 C C . LYS B 1 283 ? 113.973 70.626 88.399 1.00 21.72 283 LYS B C 1
ATOM 4550 O O . LYS B 1 283 ? 113.247 69.640 88.570 1.00 21.72 283 LYS B O 1
ATOM 4556 N N . VAL B 1 284 ? 115.240 70.651 88.820 1.00 26.37 284 VAL B N 1
ATOM 4557 C CA . VAL B 1 284 ? 115.799 69.496 89.521 1.00 26.37 284 VAL B CA 1
ATOM 4558 C C . VAL B 1 284 ? 115.156 69.315 90.896 1.00 26.37 284 VAL B C 1
ATOM 4559 O O . VAL B 1 284 ? 114.838 68.192 91.307 1.00 26.37 284 VAL B O 1
ATOM 4563 N N . PHE B 1 285 ? 114.919 70.411 91.612 1.00 25.21 285 PHE B N 1
ATOM 4564 C CA . PHE B 1 285 ? 114.222 70.335 92.890 1.00 25.21 285 PHE B CA 1
ATOM 4565 C C . PHE B 1 285 ? 112.802 69.808 92.738 1.00 25.21 285 PHE B C 1
ATOM 4566 O O . PHE B 1 285 ? 112.351 69.011 93.557 1.00 25.21 285 PHE B O 1
ATOM 4574 N N . LEU B 1 286 ? 112.060 70.281 91.733 1.00 24.95 286 LEU B N 1
ATOM 4575 C CA . LEU B 1 286 ? 110.729 69.735 91.481 1.00 24.95 286 LEU B CA 1
ATOM 4576 C C . LEU B 1 286 ? 110.789 68.269 91.095 1.00 24.95 286 LEU B C 1
ATOM 4577 O O . LEU B 1 286 ? 109.893 67.506 91.447 1.00 24.95 286 LEU B O 1
ATOM 4582 N N . GLN B 1 287 ? 111.815 67.857 90.358 1.00 29.05 287 GLN B N 1
ATOM 4583 C CA . GLN B 1 287 ? 111.981 66.437 90.081 1.00 29.05 287 GLN B CA 1
ATOM 4584 C C . GLN B 1 287 ? 112.156 65.637 91.370 1.00 29.05 287 GLN B C 1
ATOM 4585 O O . GLN B 1 287 ? 111.519 64.595 91.550 1.00 29.05 287 GLN B O 1
ATOM 4591 N N . HIS B 1 288 ? 112.970 66.135 92.301 1.00 32.77 288 HIS B N 1
ATOM 4592 C CA . HIS B 1 288 ? 113.134 65.446 93.581 1.00 32.77 288 HIS B CA 1
ATOM 4593 C C . HIS B 1 288 ? 111.855 65.493 94.406 1.00 32.77 288 HIS B C 1
ATOM 4594 O O . HIS B 1 288 ? 111.500 64.502 95.049 1.00 32.77 288 HIS B O 1
ATOM 4601 N N . TYR B 1 289 ? 111.165 66.638 94.425 1.00 29.80 289 TYR B N 1
ATOM 4602 C CA . TYR B 1 289 ? 109.899 66.740 95.144 1.00 29.80 289 TYR B CA 1
ATOM 4603 C C . TYR B 1 289 ? 108.883 65.755 94.602 1.00 29.80 289 TYR B C 1
ATOM 4604 O O . TYR B 1 289 ? 108.223 65.049 95.367 1.00 29.80 289 TYR B O 1
ATOM 4613 N N . TRP B 1 290 ? 108.799 65.654 93.280 1.00 32.58 290 TRP B N 1
ATOM 4614 C CA . TRP B 1 290 ? 107.933 64.692 92.630 1.00 32.58 290 TRP B CA 1
ATOM 4615 C C . TRP B 1 290 ? 108.297 63.290 93.074 1.00 32.58 290 TRP B C 1
ATOM 4616 O O . TRP B 1 290 ? 107.439 62.540 93.537 1.00 32.58 290 TRP B O 1
ATOM 4627 N N . VAL B 1 291 ? 109.568 62.912 92.918 1.00 35.71 291 VAL B N 1
ATOM 4628 C CA . VAL B 1 291 ? 110.032 61.571 93.294 1.00 35.71 291 VAL B CA 1
ATOM 4629 C C . VAL B 1 291 ? 109.701 61.230 94.748 1.00 35.71 291 VAL B C 1
ATOM 4630 O O . VAL B 1 291 ? 109.133 60.171 95.043 1.00 35.71 291 VAL B O 1
ATOM 4634 N N . VAL B 1 292 ? 110.069 62.106 95.680 1.00 37.69 292 VAL B N 1
ATOM 4635 C CA . VAL B 1 292 ? 109.811 61.859 97.099 1.00 37.69 292 VAL B CA 1
ATOM 4636 C C . VAL B 1 292 ? 108.315 61.783 97.400 1.00 37.69 292 VAL B C 1
ATOM 4637 O O . VAL B 1 292 ? 107.876 60.909 98.155 1.00 37.69 292 VAL B O 1
ATOM 4641 N N . SER B 1 293 ? 107.506 62.683 96.826 1.00 37.56 293 SER B N 1
ATOM 4642 C CA . SER B 1 293 ? 106.063 62.646 97.063 1.00 37.56 293 SER B CA 1
ATOM 4643 C C . SER B 1 293 ? 105.429 61.387 96.486 1.00 37.56 293 SER B C 1
ATOM 4644 O O . SER B 1 293 ? 104.500 60.826 97.078 1.00 37.56 293 SER B O 1
ATOM 4647 N N . ARG B 1 294 ? 105.902 60.944 95.322 1.00 41.45 294 ARG B N 1
ATOM 4648 C CA . ARG B 1 294 ? 105.422 59.700 94.734 1.00 41.45 294 ARG B CA 1
ATOM 4649 C C . ARG B 1 294 ? 105.757 58.513 95.620 1.00 41.45 294 ARG B C 1
ATOM 4650 O O . ARG B 1 294 ? 104.901 57.657 95.861 1.00 41.45 294 ARG B O 1
ATOM 4658 N N . GLU B 1 295 ? 106.998 58.436 96.122 1.00 47.25 295 GLU B N 1
ATOM 4659 C CA . GLU B 1 295 ? 107.357 57.302 96.984 1.00 47.25 295 GLU B CA 1
ATOM 4660 C C . GLU B 1 295 ? 106.626 57.339 98.319 1.00 47.25 295 GLU B C 1
ATOM 4661 O O . GLU B 1 295 ? 106.203 56.294 98.826 1.00 47.25 295 GLU B O 1
ATOM 4667 N N . LEU B 1 296 ? 106.455 58.528 98.901 1.00 45.71 296 LEU B N 1
ATOM 4668 C CA . LEU B 1 296 ? 105.722 58.628 100.156 1.00 45.71 296 LEU B CA 1
ATOM 4669 C C . LEU B 1 296 ? 104.285 58.175 99.966 1.00 45.71 296 LEU B C 1
ATOM 4670 O O . LEU B 1 296 ? 103.764 57.367 100.748 1.00 45.71 296 LEU B O 1
ATOM 4675 N N . ALA B 1 297 ? 103.640 58.651 98.902 1.00 48.02 297 ALA B N 1
ATOM 4676 C CA . ALA B 1 297 ? 102.265 58.258 98.640 1.00 48.02 297 ALA B CA 1
ATOM 4677 C C . ALA B 1 297 ? 102.144 56.849 98.065 1.00 48.02 297 ALA B C 1
ATOM 4678 O O . ALA B 1 297 ? 101.030 56.321 97.998 1.00 48.02 297 ALA B O 1
ATOM 4680 N N . GLY B 1 298 ? 103.248 56.228 97.653 1.00 50.51 298 GLY B N 1
ATOM 4681 C CA . GLY B 1 298 ? 103.211 54.865 97.145 1.00 50.51 298 GLY B CA 1
ATOM 4682 C C . GLY B 1 298 ? 102.834 54.714 95.688 1.00 50.51 298 GLY B C 1
ATOM 4683 O O . GLY B 1 298 ? 102.149 53.756 95.328 1.00 50.51 298 GLY B O 1
ATOM 4684 N N . PHE B 1 299 ? 103.235 55.658 94.845 1.00 50.17 299 PHE B N 1
ATOM 4685 C CA . PHE B 1 299 ? 102.997 55.641 93.410 1.00 50.17 299 PHE B CA 1
ATOM 4686 C C . PHE B 1 299 ? 104.254 55.163 92.680 1.00 50.17 299 PHE B C 1
ATOM 4687 O O . PHE B 1 299 ? 105.326 55.019 93.270 1.00 50.17 299 PHE B O 1
ATOM 4695 N N . SER B 1 300 ? 104.099 54.884 91.389 1.00 52.46 300 SER B N 1
ATOM 4696 C CA . SER B 1 300 ? 105.189 54.353 90.571 1.00 52.46 300 SER B CA 1
ATOM 4697 C C . SER B 1 300 ? 106.315 55.363 90.355 1.00 52.46 300 SER B C 1
ATOM 4698 O O . SER B 1 300 ? 106.084 56.569 90.269 1.00 52.46 300 SER B O 1
ATOM 4701 N N . VAL B 1 301 ? 107.552 54.857 90.315 1.00 50.76 301 VAL B N 1
ATOM 4702 C CA . VAL B 1 301 ? 108.747 55.675 90.132 1.00 50.76 301 VAL B CA 1
ATOM 4703 C C . VAL B 1 301 ? 109.165 55.704 88.664 1.00 50.76 301 VAL B C 1
ATOM 4704 O O . VAL B 1 301 ? 108.743 54.885 87.847 1.00 50.76 301 VAL B O 1
ATOM 4708 N N . SER B 1 302 ? 109.999 56.686 88.326 1.00 45.35 302 SER B N 1
ATOM 4709 C CA . SER B 1 302 ? 110.498 56.907 86.971 1.00 45.35 302 SER B CA 1
ATOM 4710 C C . SER B 1 302 ? 111.751 57.773 87.066 1.00 45.35 302 SER B C 1
ATOM 4711 O O . SER B 1 302 ? 112.224 58.092 88.160 1.00 45.35 302 SER B O 1
ATOM 4714 N N . LYS B 1 303 ? 112.296 58.151 85.913 1.00 41.46 303 LYS B N 1
ATOM 4715 C CA . LYS B 1 303 ? 113.303 59.206 85.897 1.00 41.46 303 LYS B CA 1
ATOM 4716 C C . LYS B 1 303 ? 113.298 60.011 84.602 1.00 41.46 303 LYS B C 1
ATOM 4717 O O . LYS B 1 303 ? 113.820 61.124 84.562 1.00 41.46 3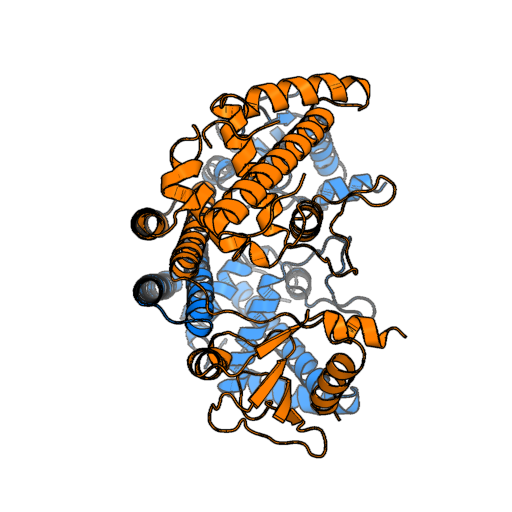03 LYS B O 1
ATOM 4723 N N . ILE B 1 316 ? 121.009 63.030 89.366 1.00 43.29 316 ILE B N 1
ATOM 4724 C CA . ILE B 1 316 ? 121.110 63.586 90.708 1.00 43.29 316 ILE B CA 1
ATOM 4725 C C . ILE B 1 316 ? 120.041 62.973 91.609 1.00 43.29 316 ILE B C 1
ATOM 4726 O O . ILE B 1 316 ? 118.870 63.004 91.274 1.00 43.29 316 ILE B O 1
ATOM 4731 N N . LYS B 1 317 ? 120.444 62.368 92.722 1.00 46.34 317 LYS B N 1
ATOM 4732 C CA . LYS B 1 317 ? 119.565 61.821 93.751 1.00 46.34 317 LYS B CA 1
ATOM 4733 C C . LYS B 1 317 ? 119.260 62.887 94.801 1.00 46.34 317 LYS B C 1
ATOM 4734 O O . LYS B 1 317 ? 120.117 63.726 95.084 1.00 46.34 317 LYS B O 1
ATOM 4740 N N . PRO B 1 318 ? 118.055 62.928 95.374 1.00 44.64 318 PRO B N 1
ATOM 4741 C CA . PRO B 1 318 ? 117.778 63.915 96.417 1.00 44.64 318 PRO B CA 1
ATOM 4742 C C . PRO B 1 318 ? 118.762 63.773 97.559 1.00 44.64 318 PRO B C 1
ATOM 4743 O O . PRO B 1 318 ? 119.250 62.664 97.846 1.00 44.64 318 PRO B O 1
ATOM 4747 N N . PRO B 1 319 ? 119.060 64.862 98.265 1.00 46.29 319 PRO B N 1
ATOM 4748 C CA . PRO B 1 319 ? 120.098 64.800 99.303 1.00 46.29 319 PRO B CA 1
ATOM 4749 C C . PRO B 1 319 ? 119.796 64.002 100.565 1.00 46.29 319 PRO B C 1
ATOM 4750 O O . PRO B 1 319 ? 120.542 63.083 100.917 1.00 46.29 319 PRO B O 1
ATOM 4754 N N . HIS B 1 320 ? 118.733 64.363 101.262 1.00 46.99 320 HIS B N 1
ATOM 4755 C CA . HIS B 1 320 ? 118.368 63.772 102.540 1.00 46.99 320 HIS B CA 1
ATOM 4756 C C . HIS B 1 320 ? 117.475 62.540 102.452 1.00 46.99 320 HIS B C 1
ATOM 4757 O O . HIS B 1 320 ? 117.180 61.941 103.487 1.00 46.99 320 HIS B O 1
ATOM 4764 N N . TRP B 1 321 ? 117.019 62.161 101.270 1.00 50.28 321 TRP B N 1
ATOM 4765 C CA . TRP B 1 321 ? 116.096 61.044 101.120 1.00 50.28 321 TRP B CA 1
ATOM 4766 C C . TRP B 1 321 ? 116.826 59.723 100.926 1.00 50.28 321 TRP B C 1
ATOM 4767 O O . TRP B 1 321 ? 117.704 59.602 100.069 1.00 50.28 321 TRP B O 1
ATOM 4778 N N . ASN B 1 322 ? 116.465 58.745 101.754 1.00 57.64 322 ASN B N 1
ATOM 4779 C CA . ASN B 1 322 ? 117.088 57.428 101.770 1.00 57.64 322 ASN B CA 1
ATOM 4780 C C . ASN B 1 322 ? 116.053 56.328 102.005 1.00 57.64 322 ASN B C 1
ATOM 4781 O O . ASN B 1 322 ? 115.322 56.344 102.997 1.00 57.64 322 ASN B O 1
#

Secondary structure (DSSP, 8-state):
-EEEEE--SSTTT-EEE-SS-EESS-----TT-EEEESS--HHHHHHHHTTT-EEEE--TTHHHHHTT---THHHHHHHHHHHH-TTS-EE--PPPHHHHHHHHHHHHHHHHHHHHHHHHHS--HHHHHHHHHHHHHHHHHHHHHHHHGGG-HHIIIIITTSTT--HHHHHHHHHHH--GGG-SSHHHHHHHHT--EETTEE----TTS---S-HHHHHHHHHHHHHHHHHT-HHHHHHHHHHHHHHGGGSSSHHHHHHHHHHHHHHHHHHHHHHHHHHHHTPPP---SS--/-EEEEE--SSTTT-EEE-SSSEESS-----TT-EEEESS--HHHHHHHHTTT--EEE--TTHHHHHTT--GGGHHHHHHHHHHH-GGG-EE--PPPHHHHHHHHHHHHHHHHHHHHHHHHH---HHHHHHHHHHHHHHHHHHHHHHHHGGG-HHIIIIITTSTT--HHHHHHHHHHH--GGG-SSHHHHHHHHT--EETTEE----TTS---S-HHHHHHHHHHHHHHHHHT-HHHHHHHHHHHHHHGGGSSSHHHHHHHHHHHHHHHHHHHHHHHHHHHHTPPP-----SS--